Protein AF-A0A7I7NK85-F1 (afdb_monomer_lite)

Radius of gyration: 26.33 Å; chains: 1; bounding box: 67×89×82 Å

Secondary structure (DSSP, 8-state):
----------PPPPPP--PPPPPP-TTHHHHHHHHHTSS-HHHHHHHHHHHHHHTTS-HHHHHHHHHS-EEETTEEE---PPPPHHHHHHHHHHHHHHHHHHHHHHHHHHHHHHHH-TT-HHHHHHHTT-HHHHHHHHHHHHHH---HHHHIIIIISSSSHHHHT-S--HHHHHHHHHHHHHHHHHHHHHHHHTHHHHHHHTTT---EE--TT-EEEEEEETTEEEEEEES-EEEEEESSSSTT--SSS---EEEEEE--HHHHHHHHHHHHHHHHHHHHHHHHHHH---EEEE---HHHHHIIIIIHHHHHT--EEEEEEEPP-B-TTSPBPP--EEEEEPP--TT--PPTT--TT---EEEEPPPGGGS---B--SS-S-TTPPTTSB--

Organism: NCBI:txid169765

Structure (mmCIF, N/CA/C/O backbone):
data_AF-A0A7I7NK85-F1
#
_entry.id   AF-A0A7I7NK85-F1
#
loop_
_atom_site.group_PDB
_atom_site.id
_atom_site.type_symbol
_atom_site.label_atom_id
_atom_site.label_alt_id
_atom_site.label_comp_id
_atom_site.label_asym_id
_atom_site.label_entity_id
_atom_site.label_seq_id
_atom_site.pdbx_PDB_ins_code
_atom_site.Cartn_x
_atom_site.Cartn_y
_atom_site.Cartn_z
_atom_site.occupancy
_atom_site.B_iso_or_equiv
_atom_site.auth_seq_id
_atom_site.auth_comp_id
_atom_site.auth_asym_id
_atom_site.auth_atom_id
_atom_site.pdbx_PDB_model_num
ATOM 1 N N . MET A 1 1 ? 40.152 -63.908 24.470 1.00 39.00 1 MET A N 1
ATOM 2 C CA . MET A 1 1 ? 40.535 -62.488 24.632 1.00 39.00 1 MET A CA 1
ATOM 3 C C . MET A 1 1 ? 40.339 -61.767 23.308 1.00 39.00 1 MET A C 1
ATOM 5 O O . MET A 1 1 ? 41.020 -62.125 22.363 1.00 39.00 1 MET A O 1
ATOM 9 N N . ALA A 1 2 ? 39.394 -60.826 23.237 1.00 31.78 2 ALA A N 1
ATOM 10 C CA . ALA A 1 2 ? 39.436 -59.588 22.440 1.00 31.78 2 ALA A CA 1
ATOM 11 C C . ALA A 1 2 ? 38.045 -58.929 22.473 1.00 31.78 2 ALA A C 1
ATOM 13 O O . ALA A 1 2 ? 37.022 -59.566 22.235 1.00 31.78 2 ALA A O 1
ATOM 14 N N . HIS A 1 3 ? 38.035 -57.654 22.849 1.00 31.41 3 HIS A N 1
ATOM 15 C CA . HIS A 1 3 ? 36.893 -56.851 23.268 1.00 31.41 3 HIS A CA 1
ATOM 16 C C . HIS A 1 3 ? 35.893 -56.502 22.156 1.00 31.41 3 HIS A C 1
ATOM 18 O O . HIS A 1 3 ? 36.264 -55.941 21.128 1.00 31.41 3 HIS A O 1
ATOM 24 N N . LYS A 1 4 ? 34.594 -56.660 22.446 1.00 34.25 4 LYS A N 1
ATOM 25 C CA . LYS A 1 4 ? 33.500 -56.004 21.715 1.00 34.25 4 LYS A CA 1
ATOM 26 C C . LYS A 1 4 ? 33.113 -54.723 22.471 1.00 34.25 4 LYS A C 1
ATOM 28 O O . LYS A 1 4 ? 32.470 -54.784 23.514 1.00 34.25 4 LYS A O 1
ATOM 33 N N . LYS A 1 5 ? 33.549 -53.557 21.977 1.00 35.75 5 LYS A N 1
ATOM 34 C CA . LYS A 1 5 ? 33.149 -52.238 22.503 1.00 35.75 5 LYS A CA 1
ATOM 35 C C . LYS A 1 5 ? 31.655 -52.009 22.234 1.00 35.75 5 LYS A C 1
ATOM 37 O O . LYS A 1 5 ? 31.250 -51.831 21.087 1.00 35.75 5 LYS A O 1
ATOM 42 N N . GLN A 1 6 ? 30.847 -51.987 23.292 1.00 34.06 6 GLN A N 1
ATOM 43 C CA . GLN A 1 6 ? 29.476 -51.477 23.267 1.00 34.06 6 GLN A CA 1
ATOM 44 C C . GLN A 1 6 ? 29.515 -49.959 23.032 1.00 34.06 6 GLN A C 1
ATOM 46 O O . GLN A 1 6 ? 30.025 -49.204 23.858 1.00 34.06 6 GLN A O 1
ATOM 51 N N . LYS A 1 7 ? 28.989 -49.505 21.888 1.00 35.50 7 LYS A N 1
ATOM 52 C CA . LYS A 1 7 ? 28.702 -48.088 21.638 1.00 35.50 7 LYS A CA 1
ATOM 53 C C . LYS A 1 7 ? 27.518 -47.678 22.515 1.00 35.50 7 LYS A C 1
ATOM 55 O O . LYS A 1 7 ? 26.384 -48.077 22.261 1.00 35.50 7 LYS A O 1
ATOM 60 N N . THR A 1 8 ? 27.787 -46.874 23.533 1.00 33.84 8 THR A N 1
ATOM 61 C CA . THR A 1 8 ? 26.780 -46.162 24.316 1.00 33.84 8 THR A CA 1
ATOM 62 C C . THR A 1 8 ? 26.040 -45.173 23.411 1.00 33.84 8 THR A C 1
ATOM 64 O O . THR A 1 8 ? 26.614 -44.209 22.902 1.00 33.84 8 THR A O 1
ATOM 67 N N . LYS A 1 9 ? 24.745 -45.424 23.180 1.00 34.38 9 LYS A N 1
ATOM 68 C CA . LYS A 1 9 ? 23.815 -44.440 22.611 1.00 34.38 9 LYS A CA 1
ATOM 69 C C . LYS A 1 9 ? 23.713 -43.278 23.602 1.00 34.38 9 LYS A C 1
ATOM 71 O O . LYS A 1 9 ? 23.070 -43.413 24.637 1.00 34.38 9 LYS A O 1
ATOM 76 N N . ARG A 1 10 ? 24.352 -42.146 23.293 1.00 34.75 10 ARG A N 1
ATOM 77 C CA . ARG A 1 10 ? 24.047 -40.868 23.947 1.00 34.75 10 ARG A CA 1
ATOM 78 C C . ARG A 1 10 ? 22.612 -40.492 23.582 1.00 34.75 10 ARG A C 1
ATOM 80 O O . ARG A 1 10 ? 22.315 -40.253 22.414 1.00 34.75 10 ARG A O 1
ATOM 87 N N . SER A 1 11 ? 21.731 -40.497 24.575 1.00 38.44 11 SER A N 1
ATOM 88 C CA . SER A 1 11 ? 20.413 -39.881 24.499 1.00 38.44 11 SER A CA 1
ATOM 89 C C . SER A 1 11 ? 20.587 -38.402 24.147 1.00 38.44 11 SER A C 1
ATOM 91 O O . SER A 1 11 ? 21.312 -37.676 24.827 1.00 38.44 11 SER A O 1
ATOM 93 N N . GLY A 1 12 ? 19.968 -37.964 23.048 1.00 37.03 12 GLY A N 1
ATOM 94 C CA . GLY A 1 12 ? 19.840 -36.539 22.748 1.00 37.03 12 GLY A CA 1
ATOM 95 C C . GLY A 1 12 ? 19.063 -35.833 23.865 1.00 37.03 12 GLY A C 1
ATOM 96 O O . GLY A 1 12 ? 18.298 -36.494 24.575 1.00 37.03 12 GLY A O 1
ATOM 97 N N . PRO A 1 13 ? 19.260 -34.518 24.057 1.00 41.56 13 PRO A N 1
ATOM 98 C CA . PRO A 1 13 ? 18.564 -33.787 25.103 1.00 41.56 13 PRO A CA 1
ATOM 99 C C . PRO A 1 13 ? 17.056 -33.920 24.884 1.00 41.56 13 PRO A C 1
ATOM 101 O O . PRO A 1 13 ? 16.553 -33.725 23.775 1.00 41.56 13 PRO A O 1
ATOM 104 N N . ALA A 1 14 ? 16.353 -34.305 25.949 1.00 41.78 14 ALA A N 1
ATOM 105 C CA . ALA A 1 14 ? 14.903 -34.352 25.977 1.00 41.78 14 ALA A CA 1
ATOM 106 C C . ALA A 1 14 ? 14.360 -32.995 25.512 1.00 41.78 14 ALA A C 1
ATOM 108 O O . ALA A 1 14 ? 14.775 -31.954 26.026 1.00 41.78 14 ALA A O 1
ATOM 109 N N . LYS A 1 15 ? 13.454 -33.013 24.526 1.00 43.31 15 LYS A N 1
ATOM 110 C CA . LYS A 1 15 ? 12.669 -31.836 24.148 1.00 43.31 15 LYS A CA 1
ATOM 111 C C . LYS A 1 15 ? 12.049 -31.296 25.433 1.00 43.31 15 LYS A C 1
ATOM 113 O O . LYS A 1 15 ? 11.290 -32.016 26.081 1.00 43.31 15 LYS A O 1
ATOM 118 N N . SER A 1 16 ? 12.422 -30.082 25.829 1.00 42.31 16 SER A N 1
ATOM 119 C CA . SER A 1 16 ? 11.803 -29.436 26.976 1.00 42.31 16 SER A CA 1
ATOM 120 C C . SER A 1 16 ? 10.300 -29.403 26.719 1.00 42.31 16 SER A C 1
ATOM 122 O O . SER A 1 16 ? 9.835 -28.917 25.687 1.00 42.31 16 SER A O 1
ATOM 124 N N . HIS A 1 17 ? 9.532 -29.985 27.637 1.00 45.47 17 HIS A N 1
ATOM 125 C CA . HIS A 1 17 ? 8.103 -29.741 27.704 1.00 45.47 17 HIS A CA 1
ATOM 126 C C . HIS A 1 17 ? 7.941 -28.253 28.006 1.00 45.47 17 HIS A C 1
ATOM 128 O O . HIS A 1 17 ? 8.036 -27.837 29.159 1.00 45.47 17 HIS A O 1
ATOM 134 N N . ALA A 1 18 ? 7.796 -27.436 26.962 1.00 51.84 18 ALA A N 1
ATOM 135 C CA . ALA A 1 18 ? 7.413 -26.047 27.116 1.00 51.84 18 ALA A CA 1
ATOM 136 C C . ALA A 1 18 ? 6.067 -26.049 27.843 1.00 51.84 18 ALA A C 1
ATOM 138 O O . ALA A 1 18 ? 5.068 -26.537 27.312 1.00 51.84 18 ALA A O 1
ATOM 139 N N . SER A 1 19 ? 6.066 -25.586 29.093 1.00 53.28 19 SER A N 1
ATOM 140 C CA . SER A 1 19 ? 4.843 -25.395 29.860 1.00 53.28 19 SER A CA 1
ATOM 141 C C . SER A 1 19 ? 3.861 -24.586 29.008 1.00 53.28 19 SER A C 1
ATOM 143 O O . SER A 1 19 ? 4.289 -23.585 28.424 1.00 53.28 19 SER A O 1
ATOM 145 N N . PRO A 1 20 ? 2.580 -24.988 28.906 1.00 57.19 20 PRO A N 1
ATOM 146 C CA . PRO A 1 20 ? 1.609 -24.245 28.116 1.00 57.19 20 PRO A CA 1
ATOM 147 C C . PRO A 1 20 ? 1.614 -22.781 28.555 1.00 57.19 20 PRO A C 1
ATOM 149 O O . PRO A 1 20 ? 1.572 -22.477 29.753 1.00 57.19 20 PRO A O 1
ATOM 152 N N . SER A 1 21 ? 1.743 -21.877 27.582 1.00 75.69 21 SER A N 1
ATOM 153 C CA . SER A 1 21 ? 1.809 -20.443 27.839 1.00 75.69 21 SER A CA 1
ATOM 154 C C . SER A 1 21 ? 0.566 -20.016 28.609 1.00 75.69 21 SER A C 1
ATOM 156 O O . SER A 1 21 ? -0.559 -20.282 28.180 1.00 75.69 21 SER A O 1
ATOM 158 N N . ARG A 1 22 ? 0.760 -19.355 29.752 1.00 83.19 22 ARG A N 1
ATOM 159 C CA . ARG A 1 22 ? -0.357 -18.789 30.513 1.00 83.19 22 ARG A CA 1
ATOM 160 C C . ARG A 1 22 ? -1.073 -17.738 29.652 1.00 83.19 22 ARG A C 1
ATOM 162 O O . ARG A 1 22 ? -0.387 -16.987 28.957 1.00 83.19 22 ARG A O 1
ATOM 169 N N . PRO A 1 23 ? -2.413 -17.660 29.698 1.00 85.00 23 PRO A N 1
ATOM 170 C CA . PRO A 1 23 ? -3.148 -16.651 28.946 1.00 85.00 23 PRO A CA 1
ATOM 171 C C . PRO A 1 23 ? -2.784 -15.240 29.425 1.00 85.00 23 PRO A C 1
ATOM 173 O O . PRO A 1 23 ? -2.498 -15.022 30.607 1.00 85.00 23 PRO A O 1
ATOM 176 N N . LEU A 1 24 ? -2.817 -14.277 28.503 1.00 88.12 24 LEU A N 1
ATOM 177 C CA . LEU A 1 24 ? -2.655 -12.862 28.826 1.00 88.12 24 LEU A CA 1
ATOM 178 C C . LEU A 1 24 ? -3.855 -12.367 29.647 1.00 88.12 24 LEU A C 1
ATOM 180 O O . LEU A 1 24 ? -4.998 -12.748 29.403 1.00 88.12 24 LEU A O 1
ATOM 184 N N . ALA A 1 25 ? -3.600 -11.490 30.619 1.00 87.62 25 ALA A N 1
ATOM 185 C CA . ALA A 1 25 ? -4.657 -10.806 31.356 1.00 87.62 25 ALA A CA 1
ATOM 186 C C . ALA A 1 25 ? -5.392 -9.829 30.426 1.00 87.62 25 ALA A C 1
ATOM 188 O O . ALA A 1 25 ? -4.824 -8.803 30.060 1.00 87.62 25 ALA A O 1
ATOM 189 N N . TRP A 1 26 ? -6.634 -10.131 30.052 1.00 85.88 26 TRP A N 1
ATOM 190 C CA . TRP A 1 26 ? -7.412 -9.348 29.082 1.00 85.88 26 TRP A CA 1
ATOM 191 C C . TRP A 1 26 ? -7.583 -7.869 29.472 1.00 85.88 26 TRP A C 1
ATOM 193 O O . TRP A 1 26 ? -7.710 -7.013 28.602 1.00 85.88 26 TRP A O 1
ATOM 203 N N . GLN A 1 27 ? -7.504 -7.538 30.766 1.00 85.19 27 GLN A N 1
ATOM 204 C CA . GLN A 1 27 ? -7.574 -6.159 31.263 1.00 85.19 27 GLN A CA 1
ATOM 205 C C . GLN A 1 27 ? -6.436 -5.270 30.729 1.00 85.19 27 GLN A C 1
ATOM 207 O O . GLN A 1 27 ? -6.565 -4.050 30.726 1.00 85.19 27 GLN A O 1
ATOM 212 N N . GLN A 1 28 ? -5.328 -5.860 30.262 1.00 88.75 28 GLN A N 1
ATOM 213 C CA . GLN A 1 28 ? -4.207 -5.115 29.682 1.00 88.75 28 GLN A CA 1
ATOM 214 C C . GLN A 1 28 ? -4.521 -4.569 28.278 1.00 88.75 28 GLN A C 1
ATOM 216 O O . GLN A 1 28 ? -3.896 -3.605 27.843 1.00 88.75 28 GLN A O 1
ATOM 221 N N . PHE A 1 29 ? -5.483 -5.164 27.560 1.00 90.50 29 PHE A N 1
ATOM 222 C CA . PHE A 1 29 ? -5.741 -4.843 26.152 1.00 90.50 29 PHE A CA 1
ATOM 223 C C . PHE A 1 29 ? -6.248 -3.418 25.956 1.00 90.50 29 PHE A C 1
ATOM 225 O O . PHE A 1 29 ? -5.911 -2.785 24.963 1.00 90.50 29 PHE A O 1
ATOM 232 N N . GLN A 1 30 ? -6.999 -2.880 26.918 1.00 87.56 30 GLN A N 1
ATOM 233 C CA . GLN A 1 30 ? -7.443 -1.488 26.873 1.00 87.56 30 GLN A CA 1
ATOM 234 C C . GLN A 1 30 ? -6.245 -0.533 26.942 1.00 87.56 30 GLN A C 1
ATOM 236 O O . GLN A 1 30 ? -6.122 0.326 26.076 1.00 87.56 30 GLN A O 1
ATOM 241 N N . GLU A 1 31 ? -5.323 -0.723 27.893 1.00 88.25 31 GLU A N 1
ATOM 242 C CA . GLU A 1 31 ? -4.094 0.085 27.980 1.00 88.25 31 GLU A CA 1
ATOM 243 C C . GLU A 1 31 ? -3.257 -0.010 26.699 1.00 88.25 31 GLU A C 1
ATOM 245 O O . GLU A 1 31 ? -2.873 1.020 26.150 1.00 88.25 31 GLU A O 1
ATOM 250 N N . LEU A 1 32 ? -3.061 -1.227 26.176 1.00 91.69 32 LEU A N 1
ATOM 251 C CA . LEU A 1 32 ? -2.352 -1.441 24.912 1.00 91.69 32 LEU A CA 1
ATOM 252 C C . LEU A 1 32 ? -3.025 -0.731 23.741 1.00 91.69 32 LEU A C 1
ATOM 254 O O . LEU A 1 32 ? -2.340 -0.077 22.965 1.00 91.69 32 LEU A O 1
ATOM 258 N N . ASN A 1 33 ? -4.348 -0.832 23.602 1.00 92.19 33 ASN A N 1
ATOM 259 C CA . ASN A 1 33 ? -5.064 -0.171 22.516 1.00 92.19 33 ASN A CA 1
ATOM 260 C C . ASN A 1 33 ? -4.965 1.356 22.643 1.00 92.19 33 ASN A C 1
ATOM 262 O O . ASN A 1 33 ? -4.726 2.030 21.645 1.00 92.19 33 ASN A O 1
ATOM 266 N N . PHE A 1 34 ? -5.091 1.917 23.852 1.00 89.56 34 PHE A N 1
ATOM 267 C CA . PHE A 1 34 ? -4.908 3.357 24.055 1.00 89.56 34 PHE A CA 1
ATOM 268 C C . PHE A 1 34 ? -3.532 3.829 23.588 1.00 89.56 34 PHE A C 1
ATOM 270 O O . PHE A 1 34 ? -3.486 4.827 22.877 1.00 89.56 34 PHE A O 1
ATOM 277 N N . SER A 1 35 ? -2.461 3.105 23.934 1.00 91.69 35 SER A N 1
ATOM 278 C CA . SER A 1 35 ? -1.099 3.385 23.459 1.00 91.69 35 SER A CA 1
ATOM 279 C C . SER A 1 35 ? -0.951 3.194 21.949 1.00 91.69 35 SER A C 1
ATOM 281 O O . SER A 1 35 ? -0.375 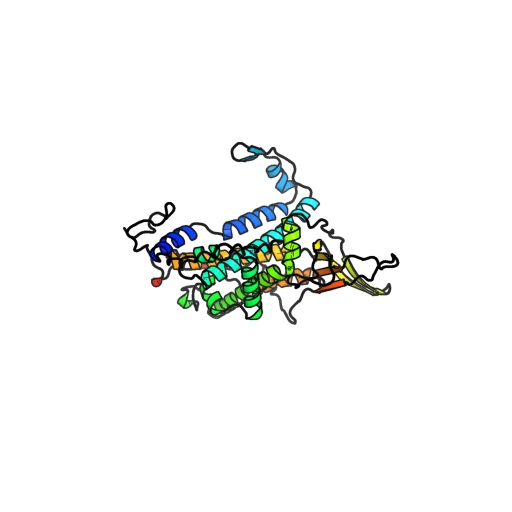4.036 21.268 1.00 91.69 35 SER A O 1
ATOM 283 N N . PHE A 1 36 ? -1.483 2.097 21.407 1.00 93.31 36 PHE A N 1
ATOM 284 C CA . PHE A 1 36 ? -1.316 1.743 20.000 1.00 93.31 36 PHE A CA 1
ATOM 285 C C . PHE A 1 36 ? -1.921 2.795 19.066 1.00 93.31 36 PHE A C 1
ATOM 287 O O . PHE A 1 36 ? -1.310 3.111 18.055 1.00 93.31 36 PHE A O 1
ATOM 294 N N . TYR A 1 37 ? -3.072 3.379 19.425 1.00 93.12 37 TYR A N 1
ATOM 295 C CA . TYR A 1 37 ? -3.777 4.385 18.615 1.00 93.12 37 TYR A CA 1
ATOM 296 C C . TYR A 1 37 ? -3.456 5.849 18.986 1.00 93.12 37 TYR A C 1
ATOM 298 O O . TYR A 1 37 ? -4.259 6.754 18.694 1.00 93.12 37 TYR A O 1
ATOM 306 N N . GLU A 1 38 ? -2.331 6.112 19.663 1.00 89.81 38 GLU A N 1
ATOM 307 C CA . GLU A 1 38 ? -1.861 7.487 19.897 1.00 89.81 38 GLU A CA 1
ATOM 308 C C . GLU A 1 38 ? -1.311 8.124 18.623 1.00 89.81 38 GLU A C 1
ATOM 310 O O . GLU A 1 38 ? -1.710 9.241 18.284 1.00 89.81 38 GLU A O 1
ATOM 315 N N . GLU A 1 39 ? -0.463 7.392 17.904 1.00 87.56 39 GLU A N 1
ATOM 316 C CA . GLU A 1 39 ? 0.141 7.822 16.643 1.00 87.56 39 GLU A CA 1
ATOM 317 C C . GLU A 1 39 ? -0.688 7.372 15.434 1.00 87.56 39 GLU A C 1
ATOM 319 O O . GLU A 1 39 ? -1.691 6.667 15.573 1.00 87.56 39 GLU A O 1
ATOM 324 N N . ARG A 1 40 ? -0.305 7.815 14.231 1.00 91.56 40 ARG A N 1
ATOM 325 C CA . ARG A 1 40 ? -1.002 7.502 12.977 1.00 91.56 40 ARG A CA 1
ATOM 326 C C . ARG A 1 40 ? -0.030 6.903 11.956 1.00 91.56 40 ARG A C 1
ATOM 328 O O . ARG A 1 40 ? 0.778 7.637 11.393 1.00 91.56 40 ARG A O 1
ATOM 335 N N . PRO A 1 41 ? -0.123 5.602 11.631 1.00 92.81 41 PRO A N 1
ATOM 336 C CA . PRO A 1 41 ? 0.823 4.957 10.717 1.00 92.81 41 PRO A CA 1
ATOM 337 C C . PRO A 1 41 ? 0.763 5.512 9.286 1.00 92.81 41 PRO A C 1
ATOM 339 O O . PRO A 1 41 ? 1.756 5.454 8.563 1.00 92.81 41 PRO A O 1
ATOM 342 N N . SER A 1 42 ? -0.366 6.097 8.872 1.00 94.19 42 SER A N 1
ATOM 343 C CA . SER A 1 42 ? -0.491 6.759 7.569 1.00 94.19 42 SER A CA 1
ATOM 344 C C . SER A 1 42 ? 0.416 7.985 7.424 1.00 94.19 42 SER A C 1
ATOM 346 O O . SER A 1 42 ? 0.806 8.303 6.304 1.00 94.19 42 SER A O 1
ATOM 348 N N . GLU A 1 43 ? 0.795 8.655 8.520 1.00 94.38 43 GLU A N 1
ATOM 349 C CA . GLU A 1 43 ? 1.677 9.831 8.482 1.00 94.38 43 GLU A CA 1
ATOM 350 C C . GLU A 1 43 ? 3.062 9.474 7.940 1.00 94.38 43 GLU A C 1
ATOM 352 O O . GLU A 1 43 ? 3.630 10.233 7.158 1.00 94.38 43 GLU A O 1
ATOM 357 N N . PHE A 1 44 ? 3.567 8.277 8.252 1.00 93.75 44 PHE A N 1
ATOM 358 C CA . PHE A 1 44 ? 4.815 7.784 7.676 1.00 93.75 44 PHE A CA 1
ATOM 359 C C . PHE A 1 44 ? 4.735 7.677 6.145 1.00 93.75 44 PHE A C 1
ATOM 361 O O . PHE A 1 44 ? 5.659 8.094 5.445 1.00 93.75 44 PHE A O 1
ATOM 368 N N . LEU A 1 45 ? 3.629 7.138 5.614 1.00 95.50 45 LEU A N 1
ATOM 369 C CA . LEU A 1 45 ? 3.426 7.017 4.168 1.00 95.50 45 LEU A CA 1
ATOM 370 C C . LEU A 1 45 ? 3.289 8.394 3.515 1.00 95.50 45 LEU A C 1
ATOM 372 O O . LEU A 1 45 ? 3.947 8.643 2.509 1.00 95.50 45 LEU A O 1
ATOM 376 N N . HIS A 1 46 ? 2.505 9.299 4.105 1.00 94.50 46 HIS A N 1
ATOM 377 C CA . HIS A 1 46 ? 2.334 10.660 3.587 1.00 94.50 46 HIS A CA 1
ATOM 378 C C . HIS A 1 46 ? 3.648 11.424 3.528 1.00 94.50 46 HIS A C 1
ATOM 380 O O . HIS A 1 46 ? 3.996 11.922 2.463 1.00 94.50 46 HIS A O 1
ATOM 386 N N . MET A 1 47 ? 4.419 11.433 4.618 1.00 95.25 47 MET A N 1
ATOM 387 C CA . MET A 1 47 ? 5.725 12.094 4.652 1.00 95.25 47 MET A CA 1
ATOM 388 C C . MET A 1 47 ? 6.667 11.528 3.592 1.00 95.25 47 MET A C 1
ATOM 390 O O . MET A 1 47 ? 7.380 12.267 2.916 1.00 95.25 47 MET A O 1
ATOM 394 N N . ARG A 1 48 ? 6.658 10.207 3.401 1.00 95.06 48 ARG A N 1
ATOM 395 C CA . ARG A 1 48 ? 7.462 9.563 2.365 1.00 95.06 48 ARG A CA 1
ATOM 396 C C . ARG A 1 48 ? 7.023 9.930 0.944 1.00 95.06 48 ARG A C 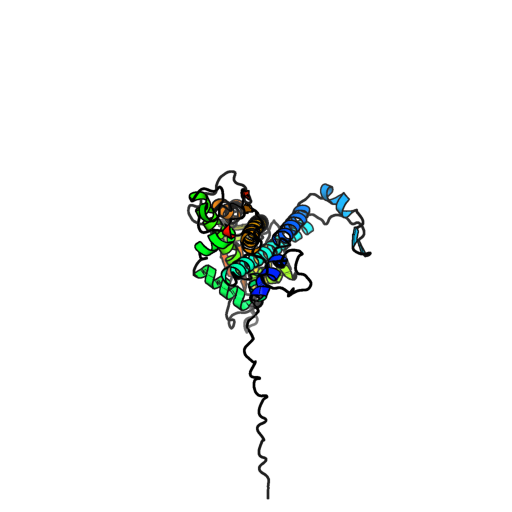1
ATOM 398 O O . ARG A 1 48 ? 7.891 10.132 0.098 1.00 95.06 48 ARG A O 1
ATOM 405 N N . ILE A 1 49 ? 5.718 10.000 0.674 1.00 94.06 49 ILE A N 1
ATOM 406 C CA . ILE A 1 49 ? 5.174 10.438 -0.623 1.00 94.06 49 ILE A CA 1
ATOM 407 C C . ILE A 1 49 ? 5.532 11.906 -0.867 1.00 94.06 49 ILE A C 1
ATOM 409 O O . ILE A 1 49 ? 5.965 12.254 -1.962 1.00 94.06 49 ILE A O 1
ATOM 413 N N . GLU A 1 50 ? 5.403 12.753 0.153 1.00 93.81 50 GLU A N 1
ATOM 414 C CA . GLU A 1 50 ? 5.716 14.179 0.081 1.00 93.81 50 GLU A CA 1
ATOM 415 C C . GLU A 1 50 ? 7.196 14.407 -0.238 1.00 93.81 50 GLU A C 1
ATOM 417 O O . GLU A 1 50 ? 7.511 15.054 -1.237 1.00 93.81 50 GLU A O 1
ATOM 422 N N . VAL A 1 51 ? 8.110 13.786 0.516 1.00 93.00 51 VAL A N 1
ATOM 423 C CA . VAL A 1 51 ? 9.558 13.855 0.251 1.00 93.00 51 VAL A CA 1
ATOM 424 C C . VAL A 1 51 ? 9.889 13.376 -1.162 1.00 93.00 51 VAL A C 1
ATOM 426 O O . VAL A 1 51 ? 10.711 13.982 -1.848 1.00 93.00 51 VAL A O 1
ATOM 429 N N . LEU A 1 52 ? 9.229 12.313 -1.625 1.00 93.12 52 LEU A N 1
ATOM 430 C CA . LEU A 1 52 ? 9.438 11.795 -2.970 1.00 93.12 52 LEU A CA 1
ATOM 431 C C . LEU A 1 52 ? 8.917 12.751 -4.051 1.00 93.12 52 LEU A C 1
ATOM 433 O O . LEU A 1 52 ? 9.565 12.924 -5.080 1.00 93.12 52 LEU A O 1
ATOM 437 N N . SER A 1 53 ? 7.784 13.412 -3.804 1.00 91.19 53 SER A N 1
ATOM 438 C CA . SER A 1 53 ? 7.208 14.398 -4.722 1.00 91.19 53 SER A CA 1
ATOM 439 C C . SER A 1 53 ? 8.109 15.620 -4.906 1.00 91.19 53 SER A C 1
ATOM 441 O O . SER A 1 53 ? 8.175 16.162 -6.006 1.00 91.19 53 SER A O 1
ATOM 443 N N . LEU A 1 54 ? 8.891 15.999 -3.887 1.00 91.50 54 LEU A N 1
ATOM 444 C CA . LEU A 1 54 ? 9.877 17.075 -4.012 1.00 91.50 54 LEU A CA 1
ATOM 445 C C . LEU A 1 54 ? 10.962 16.743 -5.045 1.00 91.50 54 LEU A C 1
ATOM 447 O O . LEU A 1 54 ? 11.473 17.643 -5.702 1.00 91.50 54 LEU A O 1
ATOM 451 N N . MET A 1 55 ? 11.292 15.464 -5.252 1.00 92.50 55 MET A N 1
ATOM 452 C CA . MET A 1 55 ? 12.274 15.057 -6.269 1.00 92.50 55 MET A CA 1
ATOM 453 C C . MET A 1 55 ? 11.762 15.225 -7.708 1.00 92.50 55 MET A C 1
ATOM 455 O O . MET A 1 55 ? 12.556 15.159 -8.646 1.00 92.50 55 MET A O 1
ATOM 459 N N . LEU A 1 56 ? 10.457 15.464 -7.883 1.00 89.00 56 LEU A N 1
ATOM 460 C CA . LEU A 1 56 ? 9.836 15.802 -9.165 1.00 89.00 56 LEU A CA 1
ATOM 461 C C . LEU A 1 56 ? 9.888 17.308 -9.473 1.00 89.00 56 LEU A C 1
ATOM 463 O O . LEU A 1 56 ? 9.583 17.706 -10.597 1.00 89.00 56 LEU A O 1
ATOM 467 N N . CYS A 1 57 ? 10.274 18.148 -8.507 1.00 91.56 57 CYS A N 1
ATOM 468 C CA . CYS A 1 57 ? 10.476 19.576 -8.733 1.00 91.56 57 CYS A CA 1
ATOM 469 C C . CYS A 1 57 ? 11.669 19.832 -9.667 1.00 91.56 57 CYS A C 1
ATOM 471 O O . CYS A 1 57 ? 12.600 19.026 -9.782 1.00 91.56 57 CYS A O 1
ATOM 473 N N . ASN A 1 58 ? 11.662 20.992 -10.325 1.00 89.88 58 ASN A N 1
ATOM 474 C CA . ASN A 1 58 ? 12.797 21.413 -11.138 1.00 89.88 58 ASN A CA 1
ATOM 475 C C . ASN A 1 58 ? 13.979 21.870 -10.264 1.00 89.88 58 ASN A C 1
ATOM 477 O O . ASN A 1 58 ? 13.858 22.106 -9.061 1.00 89.88 58 ASN A O 1
ATOM 481 N N . GLU A 1 59 ? 15.152 21.992 -10.882 1.00 89.88 59 GLU A N 1
ATOM 482 C CA . GLU A 1 59 ? 16.384 22.333 -10.171 1.00 89.88 59 GLU A CA 1
ATOM 483 C C . GLU A 1 59 ? 16.319 23.715 -9.511 1.00 89.88 59 GLU A C 1
ATOM 485 O O . GLU A 1 59 ? 16.771 23.864 -8.376 1.00 89.88 59 GLU A O 1
ATOM 490 N N . GLN A 1 60 ? 15.694 24.705 -10.163 1.00 91.00 60 GLN A N 1
ATOM 491 C CA . GLN A 1 60 ? 15.549 26.043 -9.586 1.00 91.00 60 GLN A CA 1
ATOM 492 C C . GLN A 1 60 ? 14.731 26.018 -8.288 1.00 91.00 60 GLN A C 1
ATOM 494 O O . GLN A 1 60 ? 15.080 26.705 -7.331 1.00 91.00 60 GLN A O 1
ATOM 499 N N . GLN A 1 61 ? 13.675 25.204 -8.233 1.00 93.25 61 GLN A N 1
ATOM 500 C CA . GLN A 1 61 ? 12.845 25.030 -7.039 1.00 93.25 61 GLN A CA 1
ATOM 501 C C . GLN A 1 61 ? 13.602 24.341 -5.894 1.00 93.25 61 GLN A C 1
ATOM 503 O O . GLN A 1 61 ? 13.316 24.602 -4.728 1.00 93.25 61 GLN A O 1
ATOM 508 N N . LEU A 1 62 ? 14.569 23.473 -6.209 1.00 93.44 62 LEU A N 1
ATOM 509 C CA . LEU A 1 62 ? 15.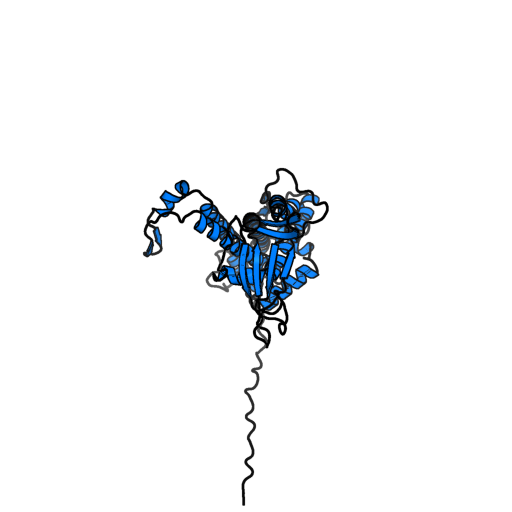337 22.712 -5.219 1.00 93.44 62 LEU A CA 1
ATOM 510 C C . LEU A 1 62 ? 16.606 23.426 -4.739 1.00 93.44 62 LEU A C 1
ATOM 512 O O . LEU A 1 62 ? 17.082 23.138 -3.640 1.00 93.44 62 LEU A O 1
ATOM 516 N N . ALA A 1 63 ? 17.150 24.352 -5.532 1.00 93.19 63 ALA A N 1
ATOM 517 C CA . ALA A 1 63 ? 18.467 24.950 -5.320 1.00 93.19 63 ALA A CA 1
ATOM 518 C C . ALA A 1 63 ? 18.664 25.501 -3.899 1.00 93.19 63 ALA A C 1
ATOM 520 O O . ALA A 1 63 ? 19.624 25.132 -3.222 1.00 93.19 63 ALA A O 1
ATOM 521 N N . SER A 1 64 ? 17.735 26.326 -3.408 1.00 93.62 64 SER A N 1
ATOM 522 C CA . SER A 1 64 ? 17.850 26.932 -2.074 1.00 93.62 64 SER A CA 1
ATOM 523 C C . SER A 1 64 ? 17.799 25.902 -0.942 1.00 93.62 64 SER A C 1
ATOM 525 O O . SER A 1 64 ? 18.532 26.034 0.034 1.00 93.62 64 SER A O 1
ATOM 527 N N . ALA A 1 65 ? 16.971 24.860 -1.070 1.00 91.44 65 ALA A N 1
ATOM 528 C CA . ALA A 1 65 ? 16.850 23.813 -0.054 1.00 91.44 65 ALA A CA 1
ATOM 529 C C . ALA A 1 65 ? 18.099 22.918 0.009 1.00 91.44 65 ALA A C 1
ATOM 531 O O . ALA A 1 65 ? 18.486 22.449 1.081 1.00 91.44 65 ALA A O 1
ATOM 532 N N . TYR A 1 66 ? 18.744 22.687 -1.136 1.00 93.88 66 TYR A N 1
ATOM 533 C CA . TYR A 1 66 ? 19.975 21.907 -1.220 1.00 93.88 66 TYR A CA 1
ATOM 534 C C . TYR A 1 66 ? 21.204 22.689 -0.753 1.00 93.88 66 TYR A C 1
ATOM 536 O O . TYR A 1 66 ? 22.039 22.106 -0.062 1.00 93.88 66 TYR A O 1
ATOM 544 N N . ALA A 1 67 ? 21.279 23.989 -1.054 1.00 95.44 67 ALA A N 1
ATOM 545 C CA . ALA A 1 67 ? 22.393 24.859 -0.675 1.00 95.44 67 ALA A CA 1
ATOM 546 C C . ALA A 1 67 ? 22.470 25.154 0.834 1.00 95.44 67 ALA A C 1
ATOM 548 O O . ALA A 1 67 ? 23.506 25.606 1.315 1.00 95.44 67 ALA A O 1
ATOM 549 N N . ALA A 1 68 ? 21.390 24.919 1.580 1.00 94.31 68 ALA A N 1
ATOM 550 C CA . ALA A 1 68 ? 21.357 25.144 3.017 1.00 94.31 68 ALA A CA 1
ATOM 551 C C . ALA A 1 68 ? 22.111 24.049 3.792 1.00 94.31 68 ALA A C 1
ATOM 553 O O . ALA A 1 68 ? 21.871 22.852 3.604 1.00 94.31 68 ALA A O 1
ATOM 554 N N . ASP A 1 69 ? 22.958 24.477 4.728 1.00 93.62 69 ASP A N 1
ATOM 555 C CA . ASP A 1 69 ? 23.527 23.608 5.755 1.00 93.62 69 ASP A CA 1
ATOM 556 C C . ASP A 1 69 ? 22.420 23.056 6.659 1.00 93.62 69 ASP A C 1
ATOM 558 O O . ASP A 1 69 ? 21.494 23.764 7.064 1.00 93.62 69 ASP A O 1
ATOM 562 N N . ARG A 1 70 ? 22.527 21.774 7.006 1.00 92.81 70 ARG A N 1
ATOM 563 C CA . ARG A 1 70 ? 21.581 21.076 7.882 1.00 92.81 70 ARG A CA 1
ATOM 564 C C . ARG A 1 70 ? 22.320 20.516 9.086 1.00 92.81 70 ARG A C 1
ATOM 566 O O . ARG A 1 70 ? 23.402 19.953 8.946 1.00 92.81 70 ARG A O 1
ATOM 573 N N . ILE A 1 71 ? 21.715 20.633 10.266 1.00 92.12 71 ILE A N 1
ATOM 574 C CA . ILE A 1 71 ? 22.260 20.083 11.510 1.00 92.12 71 ILE A CA 1
ATOM 575 C C . ILE A 1 71 ? 21.258 19.087 12.081 1.00 92.12 71 ILE A C 1
ATOM 577 O O . ILE A 1 71 ? 20.112 19.440 12.352 1.00 92.12 71 ILE A O 1
ATOM 581 N N . VAL A 1 72 ? 21.701 17.850 12.302 1.00 91.69 72 VAL A N 1
ATOM 582 C CA . VAL A 1 72 ? 20.905 16.807 12.960 1.00 91.69 72 VAL A CA 1
ATOM 583 C C . VAL A 1 72 ? 21.675 16.314 14.174 1.00 91.69 72 VAL A C 1
ATOM 585 O O . VAL A 1 72 ? 22.706 15.668 14.029 1.00 91.69 72 VAL A O 1
ATOM 588 N N . ALA A 1 73 ? 21.193 16.640 15.378 1.00 90.56 73 ALA A N 1
ATOM 589 C CA . ALA A 1 73 ? 21.807 16.220 16.645 1.00 90.56 73 ALA A CA 1
ATOM 590 C C . ALA A 1 73 ? 23.336 16.461 16.715 1.00 90.56 73 ALA A C 1
ATOM 592 O O . ALA A 1 73 ? 24.088 15.618 17.195 1.00 90.56 73 ALA A O 1
ATOM 593 N N . GLY A 1 74 ? 23.801 17.609 16.208 1.00 90.81 74 GLY A N 1
ATOM 594 C CA . GLY A 1 74 ? 25.224 17.976 16.173 1.00 90.81 74 GLY A CA 1
ATOM 595 C C . GLY A 1 74 ? 26.004 17.468 14.953 1.00 90.81 74 GLY A C 1
ATOM 596 O O . GLY A 1 74 ? 27.155 17.853 14.778 1.00 90.81 74 GLY A O 1
ATOM 597 N N . ILE A 1 75 ? 25.393 16.662 14.081 1.00 93.19 75 ILE A N 1
ATOM 598 C CA . ILE A 1 75 ? 25.971 16.259 12.794 1.00 93.19 75 ILE A CA 1
ATOM 599 C C . ILE A 1 75 ? 25.684 17.357 11.771 1.00 93.19 75 ILE A C 1
ATOM 601 O O . ILE A 1 75 ? 24.519 17.624 11.471 1.00 93.19 75 ILE A O 1
ATOM 605 N N . GLN A 1 76 ? 26.734 17.976 11.231 1.00 93.69 76 GLN A N 1
ATOM 606 C CA . GLN A 1 76 ? 26.620 18.960 10.158 1.00 93.69 76 GLN A CA 1
ATOM 607 C C . GLN A 1 76 ? 26.654 18.263 8.797 1.00 93.69 76 GLN A C 1
ATOM 609 O O . GLN A 1 76 ? 27.593 17.541 8.466 1.00 93.69 76 GLN A O 1
ATOM 614 N N . ILE A 1 77 ? 25.619 18.506 8.003 1.00 92.69 77 ILE A N 1
ATOM 615 C CA . ILE A 1 77 ? 25.514 18.105 6.607 1.00 92.69 77 ILE A CA 1
ATOM 616 C C . ILE A 1 77 ? 25.575 19.398 5.801 1.00 92.69 77 ILE A C 1
ATOM 618 O O . ILE A 1 77 ? 24.618 20.174 5.811 1.00 92.69 77 ILE A O 1
ATOM 622 N N . GLY A 1 78 ? 26.710 19.636 5.145 1.00 93.62 78 GLY A N 1
ATOM 623 C CA . GLY A 1 78 ? 26.917 20.843 4.349 1.00 93.62 78 GLY A CA 1
ATOM 624 C C . GLY A 1 78 ? 25.923 20.963 3.193 1.00 93.62 78 GLY A C 1
ATOM 625 O O . GLY A 1 78 ? 25.400 19.960 2.688 1.00 93.62 78 GLY A O 1
ATOM 626 N N . GLY A 1 79 ? 25.679 22.202 2.778 1.00 93.69 79 GLY A N 1
ATOM 627 C CA . GLY A 1 79 ? 24.960 22.511 1.553 1.00 93.69 79 GLY A CA 1
ATOM 628 C C . GLY A 1 79 ? 25.588 21.833 0.332 1.00 93.69 79 GLY A C 1
ATOM 629 O O . GLY A 1 79 ? 26.797 21.610 0.252 1.00 93.69 79 GLY A O 1
ATOM 630 N N . THR A 1 80 ? 24.752 21.481 -0.637 1.00 93.94 80 THR A N 1
ATOM 631 C CA . THR A 1 80 ? 25.161 20.859 -1.900 1.00 93.94 80 THR A CA 1
ATOM 632 C C . THR A 1 80 ? 24.256 21.334 -3.038 1.00 93.94 80 THR A C 1
ATOM 634 O O . THR A 1 80 ? 23.375 22.165 -2.827 1.00 93.94 80 THR A O 1
ATOM 637 N N . THR A 1 81 ? 24.479 20.858 -4.258 1.00 93.31 81 THR A N 1
ATOM 638 C CA . THR A 1 81 ? 23.597 21.130 -5.399 1.00 93.31 81 THR A CA 1
ATOM 639 C C . THR A 1 81 ? 22.522 20.048 -5.511 1.00 93.31 81 THR A C 1
ATOM 641 O O . THR A 1 81 ? 22.770 18.903 -5.119 1.00 93.31 81 THR A O 1
ATOM 644 N N . PRO A 1 82 ? 21.329 20.358 -6.052 1.00 93.25 82 PRO A N 1
ATOM 645 C CA . PRO A 1 82 ? 20.359 19.320 -6.382 1.00 93.25 82 PRO A CA 1
ATOM 646 C C . PRO A 1 82 ? 20.990 18.254 -7.302 1.00 93.25 82 PRO A C 1
ATOM 648 O O . PRO A 1 82 ? 21.764 18.615 -8.190 1.00 93.25 82 PRO A O 1
ATOM 651 N N . PRO A 1 83 ? 20.672 16.956 -7.133 1.00 92.12 83 PRO A N 1
ATOM 652 C CA . PRO A 1 83 ? 21.085 15.918 -8.075 1.00 92.12 83 PRO A CA 1
ATOM 653 C C . PRO A 1 83 ? 20.536 16.209 -9.470 1.00 92.12 83 PRO A C 1
ATOM 655 O O . PRO A 1 83 ? 19.467 16.812 -9.575 1.00 92.12 83 PRO A O 1
ATOM 658 N N . ASP A 1 84 ? 21.201 15.749 -10.529 1.00 90.75 84 ASP A N 1
ATOM 659 C CA . ASP A 1 84 ? 20.697 15.916 -11.895 1.00 90.75 84 ASP A CA 1
ATOM 660 C C . ASP A 1 84 ? 19.343 15.208 -12.121 1.00 90.75 84 ASP A C 1
ATOM 662 O O . ASP A 1 84 ? 18.892 14.368 -11.334 1.00 90.75 84 ASP A O 1
ATOM 666 N N . ASN A 1 85 ? 18.661 15.565 -13.213 1.00 88.31 85 ASN A N 1
ATOM 667 C CA . ASN A 1 85 ? 17.321 15.053 -13.498 1.00 88.31 85 ASN A CA 1
ATOM 668 C C . ASN A 1 85 ? 17.283 13.526 -13.708 1.00 88.31 85 ASN A C 1
ATOM 670 O O . ASN A 1 85 ? 16.297 12.882 -13.350 1.00 88.31 85 ASN A O 1
ATOM 674 N N . GLU A 1 86 ? 18.343 12.928 -14.255 1.00 86.44 86 GLU A N 1
ATOM 675 C CA . GLU A 1 86 ? 18.400 11.483 -14.490 1.00 86.44 86 GLU A CA 1
ATOM 676 C C . GLU A 1 86 ? 18.499 10.727 -13.159 1.00 86.44 86 GLU A C 1
ATOM 678 O O . GLU A 1 86 ? 17.755 9.771 -12.914 1.00 86.44 86 GLU A O 1
ATOM 683 N N . MET A 1 87 ? 19.367 11.191 -12.257 1.00 88.19 87 MET A N 1
ATOM 684 C CA . MET A 1 87 ? 19.510 10.656 -10.909 1.00 88.19 87 MET A CA 1
ATOM 685 C C . MET A 1 87 ? 18.210 10.801 -10.116 1.00 88.19 87 MET A C 1
ATOM 687 O O . MET A 1 87 ? 17.767 9.821 -9.511 1.00 88.19 87 MET A O 1
ATOM 691 N N . ARG A 1 88 ? 17.557 11.972 -10.165 1.00 90.62 88 ARG A N 1
ATOM 692 C CA . ARG A 1 88 ? 16.253 12.181 -9.511 1.00 90.62 88 ARG A CA 1
ATOM 693 C C . ARG A 1 88 ? 15.179 11.263 -10.091 1.00 90.62 88 ARG A C 1
ATOM 695 O O . ARG A 1 88 ? 14.488 10.591 -9.333 1.00 90.62 88 ARG A O 1
ATOM 702 N N . SER A 1 89 ? 15.081 11.153 -11.414 1.00 88.19 89 SER A N 1
ATOM 703 C CA . SER A 1 89 ? 14.096 10.289 -12.079 1.00 88.19 89 SER A CA 1
ATOM 704 C C . SER A 1 89 ? 14.287 8.814 -11.719 1.00 88.19 89 SER A C 1
ATOM 706 O O . SER A 1 89 ? 13.320 8.115 -11.410 1.00 88.19 89 SER A O 1
ATOM 708 N N . ARG A 1 90 ? 15.536 8.334 -11.697 1.00 87.12 90 ARG A N 1
ATOM 709 C CA . ARG A 1 90 ? 15.882 6.972 -11.263 1.00 87.12 90 ARG A CA 1
ATOM 710 C C . ARG A 1 90 ? 15.535 6.747 -9.792 1.00 87.12 90 ARG A C 1
ATOM 712 O O . ARG A 1 90 ? 14.941 5.720 -9.472 1.00 87.12 90 ARG A O 1
ATOM 719 N N . TYR A 1 91 ? 15.856 7.702 -8.918 1.00 90.50 91 TYR A N 1
ATOM 720 C CA . TYR A 1 91 ? 15.493 7.644 -7.502 1.00 90.50 91 TYR A CA 1
ATOM 721 C C . TYR A 1 91 ? 13.973 7.569 -7.315 1.00 90.50 91 TYR A C 1
ATOM 723 O O . TYR A 1 91 ? 13.493 6.686 -6.607 1.00 90.50 91 TYR A O 1
ATOM 731 N N . VAL A 1 92 ? 13.208 8.411 -8.019 1.00 92.25 92 VAL A N 1
ATOM 732 C CA . VAL A 1 92 ? 11.743 8.421 -7.921 1.00 92.25 92 VAL A CA 1
ATOM 733 C C . VAL A 1 92 ? 11.130 7.098 -8.363 1.00 92.25 92 VAL A C 1
ATOM 735 O O . VAL A 1 92 ? 10.263 6.567 -7.673 1.00 92.25 92 VAL A O 1
ATOM 738 N N . ARG A 1 93 ? 11.596 6.533 -9.481 1.00 90.88 93 ARG A N 1
ATOM 739 C CA . ARG A 1 93 ? 11.135 5.225 -9.972 1.00 90.88 93 ARG A CA 1
ATOM 740 C C . ARG A 1 93 ? 11.377 4.132 -8.927 1.00 90.88 93 ARG A C 1
ATOM 742 O O . ARG A 1 93 ? 10.454 3.397 -8.588 1.00 90.88 93 ARG A O 1
ATOM 749 N N . THR A 1 94 ? 12.599 4.043 -8.408 1.00 91.88 94 THR A N 1
ATOM 750 C CA . THR A 1 94 ? 13.001 3.057 -7.393 1.00 91.88 94 THR A CA 1
ATOM 751 C C . THR A 1 94 ? 12.155 3.192 -6.127 1.00 91.88 94 THR A C 1
ATOM 753 O O . THR A 1 94 ? 11.538 2.225 -5.677 1.00 91.88 94 THR A O 1
ATOM 756 N N . GLU A 1 95 ? 12.070 4.398 -5.569 1.00 93.19 95 GLU A N 1
ATOM 757 C CA . GLU A 1 95 ? 11.368 4.629 -4.309 1.00 93.19 95 GLU A CA 1
ATOM 758 C C . GLU A 1 95 ? 9.847 4.517 -4.433 1.00 93.19 95 GLU A C 1
ATOM 760 O O . GLU A 1 95 ? 9.207 4.152 -3.449 1.00 93.19 95 GLU A O 1
ATOM 765 N N . ALA A 1 96 ? 9.262 4.754 -5.614 1.00 93.94 96 ALA A N 1
ATOM 766 C CA . ALA A 1 96 ? 7.841 4.510 -5.862 1.00 93.94 96 ALA A CA 1
ATOM 767 C C . ALA A 1 96 ? 7.484 3.018 -5.719 1.00 93.94 96 ALA A C 1
ATOM 769 O O . ALA A 1 96 ? 6.481 2.677 -5.092 1.00 93.94 96 ALA A O 1
ATOM 770 N N . VAL A 1 97 ? 8.340 2.110 -6.202 1.00 93.88 97 VAL A N 1
ATOM 771 C CA . VAL A 1 97 ? 8.143 0.665 -5.992 1.00 93.88 97 VAL A CA 1
ATOM 772 C C . VAL A 1 97 ? 8.297 0.309 -4.511 1.00 93.88 97 VAL A C 1
ATOM 774 O O . VAL A 1 97 ? 7.475 -0.424 -3.957 1.00 93.88 97 VAL A O 1
ATOM 777 N N . VAL A 1 98 ? 9.326 0.846 -3.844 1.00 94.62 98 VAL A N 1
ATOM 778 C CA . VAL A 1 98 ? 9.586 0.573 -2.419 1.00 94.62 98 VAL A CA 1
ATOM 779 C C . VAL A 1 98 ? 8.422 1.025 -1.544 1.00 94.62 98 VAL A C 1
ATOM 781 O O . VAL A 1 98 ? 7.957 0.256 -0.699 1.00 94.62 98 VAL A O 1
ATOM 784 N N . ILE A 1 99 ? 7.956 2.262 -1.728 1.00 95.69 99 ILE A N 1
ATOM 785 C CA . ILE A 1 99 ? 6.891 2.829 -0.906 1.00 95.69 99 ILE A CA 1
ATOM 786 C C . ILE A 1 99 ? 5.570 2.105 -1.133 1.00 95.69 99 ILE A C 1
ATOM 788 O O . ILE A 1 99 ? 4.886 1.809 -0.156 1.00 95.69 99 ILE A O 1
ATOM 792 N N . PHE A 1 100 ? 5.251 1.737 -2.376 1.00 96.62 100 PHE A N 1
ATOM 793 C CA . PHE A 1 100 ? 4.037 0.991 -2.667 1.00 96.62 100 PHE A CA 1
ATOM 794 C C . PHE A 1 100 ? 4.060 -0.400 -2.024 1.00 96.62 100 PHE A C 1
ATOM 796 O O . PHE A 1 100 ? 3.091 -0.783 -1.371 1.00 96.62 100 PHE A O 1
ATOM 803 N N . HIS A 1 101 ? 5.171 -1.139 -2.121 1.00 96.25 101 HIS A N 1
ATOM 804 C CA . HIS A 1 101 ? 5.300 -2.438 -1.451 1.00 96.25 101 HIS A CA 1
ATOM 805 C C . HIS A 1 101 ? 5.184 -2.325 0.072 1.00 96.25 101 HIS A C 1
ATOM 807 O O . HIS A 1 101 ? 4.517 -3.151 0.695 1.00 96.25 101 HIS A O 1
ATOM 813 N N . HIS A 1 102 ? 5.785 -1.293 0.670 1.00 95.62 102 HIS A N 1
ATOM 814 C CA . HIS A 1 102 ? 5.636 -1.036 2.100 1.00 95.62 102 HIS A CA 1
ATOM 815 C C . HIS A 1 102 ? 4.177 -0.712 2.452 1.00 95.62 102 HIS A C 1
ATOM 817 O O . HIS A 1 102 ? 3.622 -1.313 3.370 1.00 95.62 102 HIS A O 1
ATOM 823 N N . ALA A 1 103 ? 3.522 0.175 1.703 1.00 97.75 103 ALA A N 1
ATOM 824 C CA . ALA A 1 103 ? 2.121 0.520 1.916 1.00 97.75 103 ALA A CA 1
ATOM 825 C C . ALA A 1 103 ? 1.217 -0.723 1.808 1.00 97.75 103 ALA A C 1
ATOM 827 O O . ALA A 1 103 ? 0.406 -0.971 2.700 1.00 97.75 103 ALA A O 1
ATOM 828 N N . ALA A 1 104 ? 1.407 -1.541 0.767 1.00 98.06 104 ALA A N 1
ATOM 829 C CA . ALA A 1 104 ? 0.678 -2.786 0.535 1.00 98.06 104 ALA A CA 1
ATOM 830 C C . ALA A 1 104 ? 0.841 -3.781 1.694 1.00 98.06 104 ALA A C 1
ATOM 832 O O . ALA A 1 104 ? -0.143 -4.326 2.194 1.00 98.06 104 ALA A O 1
ATOM 833 N N . GLU A 1 105 ? 2.073 -4.004 2.156 1.00 97.06 105 GLU A N 1
ATOM 834 C CA . GLU A 1 105 ? 2.333 -4.866 3.308 1.00 97.06 105 GLU A CA 1
ATOM 835 C C . GLU A 1 105 ? 1.694 -4.308 4.588 1.00 97.06 105 GLU A C 1
ATOM 837 O O . GLU A 1 105 ? 1.040 -5.050 5.324 1.00 97.06 105 GLU A O 1
ATOM 842 N N . MET A 1 106 ? 1.839 -3.002 4.835 1.00 97.12 106 MET A N 1
ATOM 843 C CA . MET A 1 106 ? 1.286 -2.320 6.004 1.00 97.12 106 MET A CA 1
ATOM 844 C C . MET A 1 106 ? -0.232 -2.478 6.076 1.00 97.12 106 MET A C 1
ATOM 846 O O . MET A 1 106 ? -0.746 -2.887 7.119 1.00 97.12 106 MET A O 1
ATOM 850 N N . ILE A 1 107 ? -0.955 -2.201 4.985 1.00 98.44 107 ILE A N 1
ATOM 851 C CA . ILE A 1 107 ? -2.417 -2.273 5.010 1.00 98.44 107 ILE A CA 1
ATOM 852 C C . ILE A 1 107 ? -2.925 -3.705 5.171 1.00 98.44 107 ILE A C 1
ATOM 854 O O . ILE A 1 107 ? -3.861 -3.929 5.935 1.00 98.44 107 ILE A O 1
ATOM 858 N N . LEU A 1 108 ? -2.287 -4.688 4.527 1.00 98.44 108 LEU A N 1
ATOM 859 C CA . LEU A 1 108 ? -2.670 -6.096 4.658 1.00 98.44 108 LEU A CA 1
ATOM 860 C C . LEU A 1 108 ? -2.419 -6.611 6.080 1.00 98.44 108 LEU A C 1
ATOM 862 O O . LEU A 1 108 ? -3.277 -7.284 6.650 1.00 98.44 108 LEU A O 1
ATOM 866 N N . ARG A 1 109 ? -1.276 -6.265 6.686 1.00 97.75 109 ARG A N 1
ATOM 867 C CA . ARG A 1 109 ? -0.984 -6.607 8.087 1.00 97.75 109 ARG A CA 1
ATOM 868 C C . ARG A 1 109 ? -1.992 -5.976 9.040 1.00 97.75 109 ARG A C 1
ATOM 870 O O . ARG A 1 109 ? -2.524 -6.679 9.895 1.00 97.75 109 ARG A O 1
ATOM 877 N N . LEU A 1 110 ? -2.280 -4.683 8.871 1.00 97.75 110 LEU A N 1
ATOM 878 C CA . LEU A 1 110 ? -3.275 -3.984 9.681 1.00 97.75 110 LEU A CA 1
ATOM 879 C C . LEU A 1 110 ? -4.649 -4.634 9.533 1.00 97.75 110 LEU A C 1
ATOM 881 O O . LEU A 1 110 ? -5.268 -4.949 10.545 1.00 97.75 110 LEU A O 1
ATOM 885 N N . PHE A 1 111 ? -5.101 -4.900 8.308 1.00 98.38 111 PHE A N 1
ATOM 886 C CA . PHE A 1 111 ? -6.374 -5.568 8.061 1.00 98.38 111 PHE A CA 1
ATOM 887 C C . PHE A 1 111 ? -6.466 -6.909 8.803 1.00 98.38 111 PHE A C 1
ATOM 889 O O . PHE A 1 111 ? -7.385 -7.101 9.599 1.00 98.38 111 PHE A O 1
ATOM 896 N N . TYR A 1 112 ? -5.487 -7.803 8.635 1.00 98.19 112 TYR A N 1
ATOM 897 C CA . TYR A 1 112 ? -5.503 -9.099 9.319 1.00 98.19 112 TYR A CA 1
ATOM 898 C C . TYR A 1 112 ? -5.439 -8.970 10.838 1.00 98.19 112 TYR A C 1
ATOM 900 O O . TYR A 1 112 ? -6.189 -9.645 11.535 1.00 98.19 112 TYR A O 1
ATOM 908 N N . ALA A 1 113 ? -4.620 -8.060 11.366 1.00 97.50 113 ALA A N 1
ATOM 909 C CA . ALA A 1 113 ? -4.544 -7.831 12.802 1.00 97.50 113 ALA A CA 1
ATOM 910 C C . ALA A 1 113 ? -5.900 -7.416 13.403 1.00 97.50 113 ALA A C 1
ATOM 912 O O . ALA A 1 113 ? -6.253 -7.876 14.486 1.00 97.50 113 ALA A O 1
ATOM 913 N N . HIS A 1 114 ? -6.679 -6.597 12.693 1.00 97.56 114 HIS A N 1
ATOM 914 C CA . HIS A 1 114 ? -8.001 -6.158 13.153 1.00 97.56 114 HIS A CA 1
ATOM 915 C C . HIS A 1 114 ? -9.087 -7.224 12.971 1.00 97.56 114 HIS A C 1
ATOM 917 O O . HIS A 1 114 ? -10.055 -7.238 13.730 1.00 97.56 114 HIS A O 1
ATOM 923 N N . VAL A 1 115 ? -8.929 -8.123 11.996 1.00 97.19 115 VAL A N 1
ATOM 924 C CA . VAL A 1 115 ? -9.855 -9.241 11.769 1.00 97.19 115 VAL A CA 1
ATOM 925 C C . VAL A 1 115 ? -9.612 -10.388 12.751 1.00 97.19 115 VAL A C 1
ATOM 927 O O . VAL A 1 115 ? -10.566 -10.889 13.342 1.00 97.19 115 VAL A O 1
ATOM 930 N N . ASP A 1 116 ? -8.358 -10.801 12.933 1.00 96.06 116 ASP A N 1
ATOM 931 C CA . ASP A 1 116 ? -8.006 -11.992 13.713 1.00 96.06 116 ASP A CA 1
ATOM 932 C C . ASP A 1 116 ? -7.863 -11.703 15.215 1.00 96.06 116 ASP A C 1
ATOM 934 O O . ASP A 1 116 ? -8.102 -12.585 16.040 1.00 96.06 116 ASP A O 1
ATOM 938 N N . TYR A 1 117 ? -7.472 -10.475 15.580 1.00 95.31 117 TYR A N 1
ATOM 939 C CA . TYR A 1 117 ? -7.246 -10.052 16.968 1.00 95.31 117 TYR A CA 1
ATOM 940 C C . TYR A 1 117 ? -8.099 -8.826 17.328 1.00 95.31 117 TYR A C 1
ATOM 942 O O . TYR A 1 117 ? -7.564 -7.798 17.757 1.00 95.31 117 TYR A O 1
ATOM 950 N N . PRO A 1 118 ? -9.438 -8.914 17.204 1.00 92.94 118 PRO A N 1
ATOM 951 C CA . PRO A 1 118 ? -10.333 -7.772 17.364 1.00 92.94 118 PRO A CA 1
ATOM 952 C C . PRO A 1 118 ? -10.365 -7.193 18.785 1.00 92.94 118 PRO A C 1
ATOM 954 O O . PRO A 1 118 ? -10.906 -6.107 18.959 1.00 92.94 118 PRO A O 1
ATOM 957 N N . ASP A 1 119 ? -9.801 -7.859 19.794 1.00 91.56 119 ASP A N 1
ATOM 958 C CA . ASP A 1 119 ? -9.690 -7.312 21.155 1.00 91.56 119 ASP A CA 1
ATOM 959 C C . ASP A 1 119 ? -8.411 -6.483 21.357 1.00 91.56 119 ASP A C 1
ATOM 961 O O . ASP A 1 119 ? -8.392 -5.539 22.150 1.00 91.56 119 ASP A O 1
ATOM 965 N N . CYS A 1 120 ? -7.333 -6.816 20.637 1.00 93.69 120 CYS A N 1
ATOM 966 C CA . CYS A 1 120 ? -6.051 -6.119 20.714 1.00 93.69 120 CYS A CA 1
ATOM 967 C C . CYS A 1 120 ? -5.253 -6.280 19.406 1.00 93.69 120 CYS A C 1
ATOM 969 O O . CYS A 1 120 ? -4.384 -7.156 19.311 1.00 93.69 120 CYS A O 1
ATOM 971 N N . PRO A 1 121 ? -5.498 -5.423 18.397 1.00 95.81 121 PRO A N 1
ATOM 972 C CA . PRO A 1 121 ? -4.826 -5.524 17.100 1.00 95.81 121 PRO A CA 1
ATOM 973 C C . PRO A 1 121 ? -3.303 -5.385 17.181 1.00 95.81 121 PRO A C 1
ATOM 975 O O . PRO A 1 121 ? -2.590 -5.928 16.340 1.00 95.81 121 PRO A O 1
ATOM 978 N N . TRP A 1 122 ? -2.771 -4.734 18.220 1.00 95.19 122 TRP A N 1
ATOM 979 C CA . TRP A 1 122 ? -1.323 -4.658 18.418 1.00 95.19 122 TRP A CA 1
ATOM 980 C C . TRP A 1 122 ? -0.687 -6.047 18.618 1.00 95.19 122 TRP A C 1
ATOM 982 O O . TRP A 1 122 ? 0.377 -6.321 18.060 1.00 95.19 122 TRP A O 1
ATOM 992 N N . LEU A 1 123 ? -1.362 -6.969 19.320 1.00 93.75 123 LEU A N 1
ATOM 993 C CA . LEU A 1 123 ? -0.900 -8.359 19.422 1.00 93.75 123 LEU A CA 1
ATOM 994 C C . LEU A 1 123 ? -0.935 -9.061 18.063 1.00 93.75 123 LEU A C 1
ATOM 996 O O . LEU A 1 123 ? 0.001 -9.784 17.725 1.00 93.75 123 LEU A O 1
ATOM 1000 N N . GLY A 1 124 ? -1.974 -8.801 17.266 1.00 92.94 124 GLY A N 1
ATOM 1001 C CA . GLY A 1 124 ? -2.074 -9.311 15.902 1.00 92.94 124 GLY A CA 1
ATOM 1002 C C . GLY A 1 124 ? -0.906 -8.854 15.034 1.00 92.94 124 GLY A C 1
ATOM 1003 O O . GLY A 1 124 ? -0.229 -9.684 14.430 1.00 92.94 124 GLY A O 1
ATOM 1004 N N . MET A 1 125 ? -0.579 -7.562 15.062 1.00 93.56 125 MET A N 1
ATOM 1005 C CA . MET A 1 125 ? 0.582 -7.015 14.354 1.00 93.56 125 MET A CA 1
ATOM 1006 C C . MET A 1 125 ? 1.893 -7.683 14.789 1.00 93.56 125 MET A C 1
ATOM 1008 O O . MET A 1 125 ? 2.708 -8.039 13.938 1.00 93.56 125 MET A O 1
ATOM 1012 N N . ALA A 1 126 ? 2.076 -7.898 16.095 1.00 92.38 126 ALA A N 1
ATOM 1013 C CA . ALA A 1 126 ? 3.258 -8.561 16.643 1.00 92.38 126 ALA A CA 1
ATOM 1014 C C . ALA A 1 126 ? 3.323 -10.067 16.320 1.00 92.38 126 ALA A C 1
ATOM 1016 O O . ALA A 1 126 ? 4.407 -10.643 16.331 1.00 92.38 126 ALA A O 1
ATOM 1017 N N . SER A 1 127 ? 2.190 -10.710 16.023 1.00 88.88 127 SER A N 1
ATOM 1018 C CA . SER A 1 127 ? 2.137 -12.134 15.663 1.00 88.88 127 SER A CA 1
ATOM 1019 C C . SER A 1 127 ? 2.520 -12.409 14.204 1.00 88.88 127 SER A C 1
ATOM 1021 O O . SER A 1 127 ? 3.005 -13.492 13.884 1.00 88.88 127 SER A O 1
ATOM 1023 N N . LEU A 1 128 ? 2.390 -11.417 13.316 1.00 88.81 128 LEU A N 1
ATOM 1024 C CA . LEU A 1 128 ? 2.650 -11.542 11.876 1.00 88.81 128 LEU A CA 1
ATOM 1025 C C . LEU A 1 128 ? 4.151 -11.443 11.526 1.00 88.81 128 LEU A C 1
ATOM 1027 O O . LEU A 1 128 ? 4.545 -10.746 10.593 1.00 88.81 128 LEU A O 1
ATOM 1031 N N . VAL A 1 129 ? 5.030 -12.107 12.277 1.00 86.31 129 VAL A N 1
ATOM 1032 C CA . VAL A 1 129 ? 6.493 -12.045 12.063 1.00 86.31 129 VAL A CA 1
ATOM 1033 C C . VAL A 1 129 ? 6.983 -12.985 10.962 1.00 86.31 129 VAL A C 1
ATOM 1035 O O . VAL A 1 129 ? 7.960 -12.682 10.275 1.00 86.31 129 VAL A O 1
ATOM 1038 N N . SER A 1 130 ? 6.304 -14.117 10.762 1.00 90.44 130 SER A N 1
ATOM 1039 C CA . SER A 1 130 ? 6.661 -15.090 9.730 1.00 90.44 130 SER A CA 1
ATOM 1040 C C . SER A 1 130 ? 6.222 -14.586 8.358 1.00 90.44 130 SER A C 1
ATOM 1042 O O . SER A 1 130 ? 5.047 -14.631 7.995 1.00 90.44 130 SER A O 1
ATOM 1044 N N . PHE A 1 131 ? 7.181 -14.116 7.557 1.00 87.06 131 PHE A N 1
ATOM 1045 C CA . PHE A 1 131 ? 6.894 -13.633 6.204 1.00 87.06 131 PHE A CA 1
ATOM 1046 C C . PHE A 1 131 ? 6.337 -14.736 5.286 1.00 87.06 131 PHE A C 1
ATOM 1048 O O . PHE A 1 131 ? 5.607 -14.448 4.340 1.00 87.06 131 PHE A O 1
ATOM 1055 N N . ALA A 1 132 ? 6.671 -16.003 5.548 1.00 90.25 132 ALA A N 1
ATOM 1056 C CA . ALA A 1 132 ? 6.115 -17.133 4.809 1.00 90.25 132 ALA A CA 1
ATOM 1057 C C . ALA A 1 132 ? 4.616 -17.308 5.102 1.00 90.25 132 ALA A C 1
ATOM 1059 O O . ALA A 1 132 ? 3.822 -17.293 4.164 1.00 90.25 132 ALA A O 1
ATOM 1060 N N . GLU A 1 133 ? 4.237 -17.371 6.382 1.00 92.62 133 GLU A N 1
ATOM 1061 C CA . GLU A 1 133 ? 2.835 -17.499 6.813 1.00 92.62 133 GLU A CA 1
ATOM 1062 C C . GLU A 1 133 ? 2.002 -16.288 6.384 1.00 92.62 133 GLU A C 1
ATOM 1064 O O . GLU A 1 133 ? 0.876 -16.433 5.915 1.00 92.62 133 GLU A O 1
ATOM 1069 N N . PHE A 1 134 ? 2.574 -15.082 6.469 1.00 95.00 134 PHE A N 1
ATOM 1070 C CA . PHE A 1 134 ? 1.916 -13.870 5.990 1.00 95.00 134 PHE A CA 1
ATOM 1071 C C . PHE A 1 134 ? 1.600 -13.946 4.489 1.00 95.00 134 PHE A C 1
ATOM 1073 O O . PHE A 1 134 ? 0.472 -13.671 4.085 1.00 95.00 134 PHE A O 1
ATOM 1080 N N . LYS A 1 135 ? 2.560 -14.367 3.654 1.00 94.75 135 LYS A N 1
ATOM 1081 C CA . LYS A 1 135 ? 2.330 -14.531 2.210 1.00 94.75 135 LYS A CA 1
ATOM 1082 C C . LYS A 1 135 ? 1.312 -15.621 1.896 1.00 94.75 135 LYS A C 1
ATOM 1084 O O . LYS A 1 135 ? 0.515 -15.434 0.985 1.00 94.75 135 LYS A O 1
ATOM 1089 N N . GLU A 1 136 ? 1.327 -16.732 2.629 1.00 94.88 136 GLU A N 1
ATOM 1090 C CA . GLU A 1 136 ? 0.327 -17.793 2.477 1.00 94.88 136 GLU A CA 1
ATOM 1091 C C . GLU A 1 136 ? -1.075 -17.277 2.814 1.00 94.88 136 GLU A C 1
ATOM 1093 O O . GLU A 1 136 ? -2.017 -17.492 2.051 1.00 94.88 136 GLU A O 1
ATOM 1098 N N . LYS A 1 137 ? -1.201 -16.493 3.890 1.00 96.06 137 LYS A N 1
ATOM 1099 C CA . LYS A 1 137 ? -2.457 -15.835 4.252 1.00 96.06 137 LYS A CA 1
ATOM 1100 C C . LYS A 1 137 ? -2.937 -14.866 3.169 1.00 96.06 137 LYS A C 1
ATOM 1102 O O . LYS A 1 137 ? -4.112 -14.884 2.821 1.00 96.06 137 LYS A O 1
ATOM 1107 N N . VAL A 1 138 ? -2.039 -14.059 2.596 1.00 97.31 138 VAL A N 1
ATOM 1108 C CA . VAL A 1 138 ? -2.363 -13.183 1.456 1.00 97.31 138 VAL A CA 1
ATOM 1109 C C . VAL A 1 138 ? -2.802 -13.995 0.239 1.00 97.31 138 VAL A C 1
ATOM 1111 O O . VAL A 1 138 ? -3.823 -13.671 -0.357 1.00 97.31 138 VAL A O 1
ATOM 1114 N N . ALA A 1 139 ? -2.082 -15.064 -0.110 1.00 96.69 139 ALA A N 1
ATOM 1115 C CA . ALA A 1 139 ? -2.430 -15.925 -1.238 1.00 96.69 139 ALA A CA 1
ATOM 1116 C C . ALA A 1 139 ? -3.819 -16.553 -1.067 1.00 96.69 139 ALA A C 1
ATOM 1118 O O . ALA A 1 139 ? -4.602 -16.578 -2.015 1.00 96.69 139 ALA A O 1
ATOM 1119 N N . LYS A 1 140 ? -4.151 -16.987 0.154 1.00 96.94 140 LYS A N 1
ATOM 1120 C CA . LYS A 1 140 ? -5.477 -17.503 0.484 1.00 96.94 140 LYS A CA 1
ATOM 1121 C C . LYS A 1 140 ? -6.565 -16.445 0.291 1.00 96.94 140 LYS A C 1
ATOM 1123 O O . LYS A 1 140 ? -7.531 -16.715 -0.407 1.00 96.94 140 LYS A O 1
ATOM 1128 N N . SER A 1 141 ? -6.386 -15.231 0.815 1.00 97.38 141 SER A N 1
ATOM 1129 C CA . SER A 1 141 ? -7.360 -14.141 0.626 1.00 97.38 141 SER A CA 1
ATOM 1130 C C . SER A 1 141 ? -7.537 -13.741 -0.843 1.00 97.38 141 SER A C 1
ATOM 1132 O O . SER A 1 141 ? -8.628 -13.356 -1.243 1.00 97.38 141 SER A O 1
ATOM 1134 N N . LEU A 1 142 ? -6.489 -13.837 -1.669 1.00 96.94 142 LEU A N 1
ATOM 1135 C CA . LEU A 1 142 ? -6.607 -13.596 -3.113 1.00 96.94 142 LEU A CA 1
ATOM 1136 C C . LEU A 1 142 ? -7.384 -14.702 -3.836 1.00 96.94 142 LEU A C 1
ATOM 1138 O O . LEU A 1 142 ? -8.068 -14.414 -4.813 1.00 96.94 142 LEU A O 1
ATOM 1142 N N . SER A 1 143 ? -7.256 -15.949 -3.379 1.00 96.62 143 SER A N 1
ATOM 1143 C CA . SER A 1 143 ? -7.981 -17.101 -3.923 1.00 96.62 143 SER A CA 1
ATOM 1144 C C . SER A 1 143 ? -9.454 -17.089 -3.512 1.00 96.62 143 SER A C 1
ATOM 1146 O O . SER A 1 143 ? -10.334 -17.242 -4.354 1.00 96.62 143 SER A O 1
ATOM 1148 N N . ASP A 1 144 ? -9.715 -16.897 -2.221 1.00 95.94 144 ASP A N 1
ATOM 1149 C CA . ASP A 1 144 ? -11.053 -17.005 -1.632 1.00 95.94 144 ASP A CA 1
ATOM 1150 C C . ASP A 1 144 ? -11.855 -15.697 -1.781 1.00 95.94 144 ASP A C 1
ATOM 1152 O O . ASP A 1 144 ? -13.083 -15.697 -1.697 1.00 95.94 144 ASP A O 1
ATOM 1156 N N . GLY A 1 145 ? -11.162 -14.580 -2.019 1.00 95.31 145 GLY A N 1
ATOM 1157 C CA . GLY A 1 145 ? -11.696 -13.227 -1.903 1.00 95.31 145 GLY A CA 1
ATOM 1158 C C . GLY A 1 145 ? -11.606 -12.692 -0.470 1.00 95.31 145 GLY A C 1
ATOM 1159 O O . GLY A 1 145 ? -11.606 -13.441 0.509 1.00 95.31 145 GLY A O 1
ATOM 1160 N N . PHE A 1 146 ? -11.535 -11.366 -0.329 1.00 97.06 146 PHE A N 1
ATOM 1161 C CA . PHE A 1 146 ? -11.644 -10.731 0.982 1.00 97.06 146 PHE A CA 1
ATOM 1162 C C . PHE A 1 146 ? -13.107 -10.735 1.447 1.00 97.06 146 PHE A C 1
ATOM 1164 O O . PHE A 1 146 ? -14.022 -10.431 0.681 1.00 97.06 146 PHE A O 1
ATOM 1171 N N . ASP A 1 147 ? -13.332 -11.052 2.723 1.00 97.50 147 ASP A N 1
ATOM 1172 C CA . ASP A 1 147 ? -14.670 -11.039 3.318 1.00 97.50 147 ASP A CA 1
ATOM 1173 C C . ASP A 1 147 ? -15.227 -9.605 3.349 1.00 97.50 147 ASP A C 1
ATOM 1175 O O . ASP A 1 147 ? -14.747 -8.752 4.101 1.00 97.50 147 ASP A O 1
ATOM 1179 N N . ARG A 1 148 ? -16.276 -9.351 2.556 1.00 97.56 148 ARG A N 1
ATOM 1180 C CA . ARG A 1 148 ? -16.943 -8.041 2.449 1.00 97.56 148 ARG A CA 1
ATOM 1181 C C . ARG A 1 148 ? -17.401 -7.484 3.793 1.00 97.56 148 ARG A C 1
ATOM 1183 O O . ARG A 1 148 ? -17.258 -6.289 4.036 1.00 97.56 148 ARG A O 1
ATOM 1190 N N . SER A 1 149 ? -17.924 -8.336 4.675 1.00 97.88 149 SER A N 1
ATOM 1191 C CA . SER A 1 149 ? -18.401 -7.913 5.996 1.00 97.88 149 SER A CA 1
ATOM 1192 C C . SER A 1 149 ? -17.245 -7.409 6.859 1.00 97.88 149 SER A C 1
ATOM 1194 O O . SER A 1 149 ? -17.378 -6.407 7.563 1.00 97.88 149 SER A O 1
ATOM 1196 N N . LYS A 1 150 ? -16.073 -8.045 6.736 1.00 98.38 150 LYS A N 1
ATOM 1197 C CA . LYS A 1 150 ? -14.842 -7.614 7.403 1.00 98.38 150 LYS A CA 1
ATOM 1198 C C . LYS A 1 150 ? -14.274 -6.342 6.800 1.00 98.38 150 LYS A C 1
ATOM 1200 O O . LYS A 1 150 ? -13.807 -5.494 7.552 1.00 98.38 150 LYS A O 1
ATOM 1205 N N . LEU A 1 151 ? -14.355 -6.167 5.482 1.00 98.50 151 LEU A N 1
ATOM 1206 C CA . LEU A 1 151 ? -13.977 -4.906 4.842 1.00 98.50 151 LEU A CA 1
ATOM 1207 C C . LEU A 1 151 ? -14.835 -3.743 5.354 1.00 98.50 151 LEU A C 1
ATOM 1209 O O . LEU A 1 151 ? -14.289 -2.732 5.795 1.00 98.50 151 LEU A O 1
ATOM 1213 N N . ALA A 1 152 ? -16.158 -3.911 5.382 1.00 98.38 152 ALA A N 1
ATOM 1214 C CA . ALA A 1 152 ? -17.082 -2.904 5.897 1.00 98.38 152 ALA A CA 1
ATOM 1215 C C . ALA A 1 152 ? -16.798 -2.567 7.375 1.00 98.38 152 ALA A C 1
ATOM 1217 O O . ALA A 1 152 ? -16.641 -1.398 7.741 1.00 98.38 152 ALA A O 1
ATOM 1218 N N . GLU A 1 153 ? -16.642 -3.590 8.223 1.00 97.75 153 GLU A N 1
ATOM 1219 C CA . GLU A 1 153 ? -16.374 -3.418 9.654 1.00 97.75 153 GLU A CA 1
ATOM 1220 C C . GLU A 1 153 ? -15.052 -2.677 9.908 1.00 97.75 153 GLU A C 1
ATOM 1222 O O . GLU A 1 153 ? -15.010 -1.769 10.741 1.00 97.75 153 GLU A O 1
ATOM 1227 N N . VAL A 1 154 ? -13.986 -3.045 9.190 1.00 98.31 154 VAL A N 1
ATOM 1228 C CA . VAL A 1 154 ? -12.625 -2.541 9.424 1.00 98.31 154 VAL A CA 1
ATOM 1229 C C . VAL A 1 154 ? -12.395 -1.167 8.794 1.00 98.31 154 VAL A C 1
ATOM 1231 O O . VAL A 1 154 ? -11.756 -0.329 9.422 1.00 98.31 154 VAL A O 1
ATOM 1234 N N . PHE A 1 155 ? -12.907 -0.907 7.589 1.00 98.56 155 PHE A N 1
ATOM 1235 C CA . PHE A 1 155 ? -12.613 0.330 6.850 1.00 98.56 155 PHE A CA 1
ATOM 1236 C C . PHE A 1 155 ? -13.708 1.390 6.942 1.00 98.56 155 PHE A C 1
ATOM 1238 O O . PHE A 1 155 ? -13.399 2.580 6.897 1.00 98.56 155 PHE A O 1
ATOM 1245 N N . LEU A 1 156 ? -14.971 0.980 7.082 1.00 98.19 156 LEU A N 1
ATOM 1246 C CA . LEU A 1 156 ? -16.124 1.889 7.131 1.00 98.19 156 LEU A CA 1
ATOM 1247 C C . LEU A 1 156 ? -16.741 1.963 8.536 1.00 98.19 156 LEU A C 1
ATOM 1249 O O . LEU A 1 156 ? -17.494 2.882 8.854 1.00 98.19 156 LEU A O 1
ATOM 1253 N N . GLY A 1 157 ? -16.374 1.034 9.420 1.00 96.19 157 GLY A N 1
ATOM 1254 C CA . GLY A 1 157 ? -16.714 1.065 10.835 1.00 96.19 157 GLY A CA 1
ATOM 1255 C C . GLY A 1 157 ? -18.074 0.474 11.186 1.00 96.19 157 GLY A C 1
ATOM 1256 O O . GLY A 1 157 ? -18.548 0.686 12.308 1.00 96.19 157 GLY A O 1
ATOM 1257 N N . GLY A 1 158 ? -18.706 -0.263 10.281 1.00 95.50 158 GLY A N 1
ATOM 1258 C CA . GLY A 1 158 ? -19.980 -0.924 10.534 1.00 95.50 158 GLY A CA 1
ATOM 1259 C C . GLY A 1 158 ? -20.408 -1.812 9.376 1.00 95.50 158 GLY A C 1
ATOM 1260 O O . GLY A 1 158 ? -19.727 -1.900 8.365 1.00 95.50 158 GLY A O 1
ATOM 1261 N N . SER A 1 159 ? -21.551 -2.462 9.543 1.00 96.00 159 SER A N 1
ATOM 1262 C CA . SER A 1 159 ? -22.194 -3.309 8.527 1.00 96.00 159 SER A CA 1
ATOM 1263 C C . SER A 1 159 ? -23.057 -2.532 7.523 1.00 96.00 159 SER A C 1
ATOM 1265 O O . SER A 1 159 ? -23.505 -3.098 6.535 1.00 96.00 159 SER A O 1
ATOM 1267 N N . SER A 1 160 ? -23.328 -1.255 7.794 1.00 97.38 160 SER A N 1
ATOM 1268 C CA . SER A 1 160 ? -24.110 -0.339 6.953 1.00 97.38 160 SER A CA 1
ATOM 1269 C C . SER A 1 160 ? -23.782 1.114 7.325 1.00 97.38 160 SER A C 1
ATOM 1271 O O . SER A 1 160 ? -23.257 1.342 8.427 1.00 97.38 160 SER A O 1
ATOM 1273 N N . PRO A 1 161 ? -24.161 2.120 6.511 1.00 97.19 161 PRO A N 1
ATOM 1274 C CA . PRO A 1 161 ? -24.012 3.533 6.872 1.00 97.19 161 PRO A CA 1
ATOM 1275 C C . PRO A 1 161 ? -24.654 3.883 8.217 1.00 97.19 161 PRO A C 1
ATOM 1277 O O . PRO A 1 161 ? -24.094 4.641 9.012 1.00 97.19 161 PRO A O 1
ATOM 1280 N N . ARG A 1 162 ? -25.814 3.275 8.506 1.00 95.88 162 ARG A N 1
ATOM 1281 C CA . ARG A 1 162 ? -26.565 3.476 9.754 1.00 95.88 162 ARG A CA 1
ATOM 1282 C C . ARG A 1 162 ? -25.827 2.902 10.962 1.00 95.88 162 ARG A C 1
ATOM 1284 O O . ARG A 1 162 ? -25.715 3.582 11.975 1.00 95.88 162 ARG A O 1
ATOM 1291 N N . ASP A 1 163 ? -25.287 1.688 10.854 1.00 94.81 163 ASP A N 1
ATOM 1292 C CA . ASP A 1 163 ? -24.498 1.046 11.923 1.00 94.81 163 ASP A CA 1
ATOM 1293 C C . ASP A 1 163 ? -23.130 1.727 12.141 1.00 94.81 163 ASP A C 1
ATOM 1295 O O . ASP A 1 163 ? -22.602 1.794 13.259 1.00 94.81 163 ASP A O 1
ATOM 1299 N N . ALA A 1 164 ? -22.554 2.274 11.070 1.00 94.56 164 ALA A N 1
ATOM 1300 C CA . ALA A 1 164 ? -21.347 3.087 11.122 1.00 94.56 164 ALA A CA 1
ATOM 1301 C C . ALA A 1 164 ? -21.605 4.525 11.619 1.00 94.56 164 ALA A C 1
ATOM 1303 O O . ALA A 1 164 ? -20.650 5.186 12.033 1.00 94.56 164 ALA A O 1
ATOM 1304 N N . CYS A 1 165 ? -22.863 4.982 11.641 1.00 95.62 165 CYS A N 1
ATOM 1305 C CA . CYS A 1 165 ? -23.283 6.358 11.926 1.00 95.62 165 CYS A CA 1
ATOM 1306 C C . CYS A 1 165 ? -22.620 7.407 11.013 1.00 95.62 165 CYS A C 1
ATOM 1308 O O . CYS A 1 165 ? -22.214 8.468 11.486 1.00 95.62 165 CYS A O 1
ATOM 1310 N N . ILE A 1 166 ? -22.490 7.116 9.719 1.00 96.44 166 ILE A N 1
ATOM 1311 C CA . ILE A 1 166 ? -21.862 8.008 8.733 1.00 96.44 166 ILE A CA 1
ATOM 1312 C C . ILE A 1 166 ? -22.891 8.579 7.756 1.00 96.44 166 ILE A C 1
ATOM 1314 O O . ILE A 1 166 ? -23.899 7.946 7.449 1.00 96.44 166 ILE A O 1
ATOM 1318 N N . ALA A 1 167 ? -22.622 9.782 7.249 1.00 95.81 167 ALA A N 1
ATOM 1319 C CA . ALA A 1 167 ? -23.425 10.412 6.205 1.00 95.81 167 ALA A CA 1
ATOM 1320 C C . ALA A 1 167 ? -22.982 9.896 4.826 1.00 95.81 167 ALA A C 1
ATOM 1322 O O . ALA A 1 167 ? -22.164 10.523 4.157 1.00 95.81 167 ALA A O 1
ATOM 1323 N N . MET A 1 168 ? -23.480 8.719 4.452 1.00 96.62 168 MET A N 1
ATOM 1324 C CA . MET A 1 168 ? -23.192 8.025 3.195 1.00 96.62 168 MET A CA 1
ATOM 1325 C C . MET A 1 168 ? -24.455 7.272 2.751 1.00 96.62 168 MET A C 1
ATOM 1327 O O . MET A 1 168 ? -25.208 6.801 3.607 1.00 96.62 168 MET A O 1
ATOM 1331 N N . SER A 1 169 ? -24.714 7.192 1.444 1.00 97.75 169 SER A N 1
ATOM 1332 C CA . SER A 1 169 ? -25.805 6.365 0.915 1.00 97.75 169 SER A CA 1
ATOM 1333 C C . SER A 1 169 ? -25.455 4.872 1.000 1.00 97.75 169 SER A C 1
ATOM 1335 O O . SER A 1 169 ? -24.287 4.518 1.153 1.00 97.75 169 SER A O 1
ATOM 1337 N N . ASP A 1 170 ? -26.448 3.982 0.911 1.00 98.00 170 ASP A N 1
ATOM 1338 C CA . ASP A 1 170 ? -26.179 2.535 0.878 1.00 98.00 170 ASP A CA 1
ATOM 1339 C C . ASP A 1 170 ? -25.404 2.135 -0.399 1.00 98.00 170 ASP A C 1
ATOM 1341 O O . ASP A 1 170 ? -24.565 1.242 -0.355 1.00 98.00 170 ASP A O 1
ATOM 1345 N N . GLU A 1 171 ? -25.624 2.839 -1.515 1.00 97.94 171 GLU A N 1
ATOM 1346 C CA . GLU A 1 171 ? -24.907 2.625 -2.781 1.00 97.94 171 GLU A CA 1
ATOM 1347 C C . GLU A 1 171 ? -23.426 3.016 -2.676 1.00 97.94 171 GLU A C 1
ATOM 1349 O O . GLU A 1 171 ? -22.555 2.201 -2.973 1.00 97.94 171 GLU A O 1
ATOM 1354 N N . ASP A 1 172 ? -23.130 4.216 -2.162 1.00 97.69 172 ASP A N 1
ATOM 1355 C CA . ASP A 1 172 ? -21.750 4.668 -1.920 1.00 97.69 172 ASP A CA 1
ATOM 1356 C C . ASP A 1 172 ? -21.018 3.755 -0.921 1.00 97.69 172 ASP A C 1
ATOM 1358 O O . ASP A 1 172 ? -19.802 3.582 -0.981 1.00 97.69 172 ASP A O 1
ATOM 1362 N N . PHE A 1 173 ? -21.752 3.164 0.025 1.00 98.44 173 PHE A N 1
ATOM 1363 C CA . PHE A 1 173 ? -21.186 2.243 1.006 1.00 98.44 173 PHE A CA 1
ATOM 1364 C C . PHE A 1 173 ? -20.733 0.935 0.369 1.00 98.44 173 PHE A C 1
ATOM 1366 O O . PHE A 1 173 ? -19.618 0.483 0.632 1.00 98.44 173 PHE A O 1
ATOM 1373 N N . GLU A 1 174 ? -21.564 0.347 -0.491 1.00 98.50 174 GLU A N 1
ATOM 1374 C CA . GLU A 1 174 ? -21.193 -0.852 -1.241 1.00 98.50 174 GLU A CA 1
ATOM 1375 C C . GLU A 1 174 ? -20.072 -0.569 -2.252 1.00 98.50 174 GLU A C 1
ATOM 1377 O O . GLU A 1 174 ? -19.140 -1.371 -2.355 1.00 98.50 174 GLU A O 1
ATOM 1382 N N . ASP A 1 175 ? -20.087 0.589 -2.923 1.00 97.81 175 ASP A N 1
ATOM 1383 C CA . ASP A 1 175 ? -18.999 0.992 -3.826 1.00 97.81 175 ASP A CA 1
ATOM 1384 C C . ASP A 1 175 ? -17.669 1.188 -3.078 1.00 97.81 175 ASP A C 1
ATOM 1386 O O . ASP A 1 175 ? -16.610 0.766 -3.549 1.00 97.81 175 ASP A O 1
ATOM 1390 N N . ALA A 1 176 ? -17.704 1.743 -1.862 1.00 98.06 176 ALA A N 1
ATOM 1391 C CA . ALA A 1 176 ? -16.520 1.857 -1.016 1.00 98.06 176 ALA A CA 1
ATOM 1392 C C . ALA A 1 176 ? -15.953 0.483 -0.609 1.00 98.06 176 ALA A C 1
ATOM 1394 O O . ALA A 1 176 ? -14.731 0.303 -0.569 1.00 98.06 176 ALA A O 1
ATOM 1395 N N . ILE A 1 177 ? -16.816 -0.502 -0.320 1.00 98.62 177 ILE A N 1
ATOM 1396 C CA . ILE A 1 177 ? -16.388 -1.886 -0.048 1.00 98.62 177 ILE A CA 1
ATOM 1397 C C . ILE A 1 177 ? -15.720 -2.478 -1.291 1.00 98.62 177 ILE A C 1
ATOM 1399 O O . ILE A 1 177 ? -14.651 -3.085 -1.180 1.00 98.62 177 ILE A O 1
ATOM 1403 N N . ASP A 1 178 ? -16.310 -2.280 -2.469 1.00 98.31 178 ASP A N 1
ATOM 1404 C CA . ASP A 1 178 ? -15.769 -2.760 -3.740 1.00 98.31 178 ASP A CA 1
ATOM 1405 C C . ASP A 1 178 ? -14.414 -2.131 -4.069 1.00 98.31 178 ASP A C 1
ATOM 1407 O O . ASP A 1 178 ? -13.489 -2.838 -4.483 1.00 98.31 178 ASP A O 1
ATOM 1411 N N . GLY A 1 179 ? -14.266 -0.826 -3.837 1.00 97.56 179 GLY A N 1
ATOM 1412 C CA . GLY A 1 179 ? -13.008 -0.113 -4.018 1.00 97.56 179 GLY A CA 1
ATOM 1413 C C . GLY A 1 179 ? -11.912 -0.615 -3.084 1.00 97.56 179 GLY A C 1
ATOM 1414 O O . GLY A 1 179 ? -10.816 -0.944 -3.545 1.00 97.56 179 GLY A O 1
ATOM 1415 N N . VAL A 1 180 ? -12.195 -0.767 -1.787 1.00 98.44 180 VAL A N 1
ATOM 1416 C CA . VAL A 1 180 ? -11.213 -1.320 -0.839 1.00 98.44 180 VAL A CA 1
ATOM 1417 C C . VAL A 1 180 ? -10.871 -2.773 -1.175 1.00 98.44 180 VAL A C 1
ATOM 1419 O O . VAL A 1 180 ? -9.697 -3.143 -1.134 1.00 98.44 180 VAL A O 1
ATOM 1422 N N . ASN A 1 181 ? -11.854 -3.593 -1.555 1.00 98.56 181 ASN A N 1
ATOM 1423 C CA . ASN A 1 181 ? -11.620 -4.974 -1.979 1.00 98.56 181 ASN A CA 1
ATOM 1424 C C . ASN A 1 181 ? -10.669 -5.038 -3.185 1.00 98.56 181 ASN A C 1
ATOM 1426 O O . ASN A 1 181 ? -9.688 -5.784 -3.170 1.00 98.56 181 ASN A O 1
ATOM 1430 N N . LEU A 1 182 ? -10.918 -4.216 -4.210 1.00 97.69 182 LEU A N 1
ATOM 1431 C CA . LEU A 1 182 ? -10.057 -4.131 -5.388 1.00 97.69 182 LEU A CA 1
ATOM 1432 C C . LEU A 1 182 ? -8.646 -3.647 -5.023 1.00 97.69 182 LEU A C 1
ATOM 1434 O O . LEU A 1 182 ? -7.662 -4.209 -5.508 1.00 97.69 182 LEU A O 1
ATOM 1438 N N . LEU A 1 183 ? -8.537 -2.651 -4.139 1.00 98.25 183 LEU A N 1
ATOM 1439 C CA . LEU A 1 183 ? -7.258 -2.111 -3.681 1.00 98.25 183 LEU A CA 1
ATOM 1440 C C . LEU A 1 183 ? -6.433 -3.170 -2.938 1.00 98.25 183 LEU A C 1
ATOM 1442 O O . LEU A 1 183 ? -5.267 -3.378 -3.269 1.00 98.25 183 LEU A O 1
ATOM 1446 N N . LEU A 1 184 ? -7.032 -3.882 -1.977 1.00 98.62 184 LEU A N 1
ATOM 1447 C CA . LEU A 1 184 ? -6.354 -4.948 -1.232 1.00 98.62 184 LEU A CA 1
ATOM 1448 C C . LEU A 1 184 ? -5.998 -6.137 -2.125 1.00 98.62 184 LEU A C 1
ATOM 1450 O O . LEU A 1 184 ? -4.907 -6.695 -1.986 1.00 98.62 184 LEU A O 1
ATOM 1454 N N . GLY A 1 185 ? -6.872 -6.487 -3.072 1.00 98.19 185 GLY A N 1
ATOM 1455 C CA . GLY A 1 185 ? -6.589 -7.480 -4.105 1.00 98.19 185 GLY A CA 1
ATOM 1456 C C . GLY A 1 185 ? -5.359 -7.104 -4.929 1.00 98.19 185 GLY A C 1
ATOM 1457 O O . GLY A 1 185 ? -4.447 -7.916 -5.097 1.00 98.19 185 GLY A O 1
ATOM 1458 N N . HIS A 1 186 ? -5.274 -5.848 -5.372 1.00 96.94 186 HIS A N 1
ATOM 1459 C CA . HIS A 1 186 ? -4.120 -5.351 -6.114 1.00 96.94 186 HIS A CA 1
ATOM 1460 C C . HIS A 1 186 ? -2.839 -5.339 -5.263 1.00 96.94 186 HIS A C 1
ATOM 1462 O O . HIS A 1 186 ? -1.800 -5.835 -5.707 1.00 96.94 186 HIS A O 1
ATOM 1468 N N . CYS A 1 187 ? -2.912 -4.853 -4.018 1.00 98.12 187 CYS A N 1
ATOM 1469 C CA . CYS A 1 187 ? -1.805 -4.889 -3.060 1.00 98.12 187 CYS A CA 1
ATOM 1470 C C . CYS A 1 187 ? -1.294 -6.316 -2.834 1.00 98.12 187 CYS A C 1
ATOM 1472 O O . CYS A 1 187 ? -0.088 -6.555 -2.908 1.00 98.12 187 CYS A O 1
ATOM 1474 N N . GLY A 1 188 ? -2.196 -7.274 -2.603 1.00 97.75 188 GLY A N 1
ATOM 1475 C CA . GLY A 1 188 ? -1.842 -8.676 -2.406 1.00 97.75 188 GLY A CA 1
ATOM 1476 C C . GLY A 1 188 ? -1.187 -9.280 -3.645 1.00 97.75 188 GLY A C 1
ATOM 1477 O O . GLY A 1 188 ? -0.149 -9.934 -3.535 1.00 97.75 188 GLY A O 1
ATOM 1478 N N . HIS A 1 189 ? -1.743 -9.021 -4.832 1.00 95.44 189 HIS A N 1
ATOM 1479 C CA . HIS A 1 189 ? -1.188 -9.537 -6.079 1.00 95.44 189 HIS A CA 1
ATOM 1480 C C . HIS A 1 189 ? 0.234 -9.015 -6.315 1.00 95.44 189 HIS A C 1
ATOM 1482 O O . HIS A 1 189 ? 1.138 -9.811 -6.564 1.00 95.44 189 HIS A O 1
ATOM 1488 N N . ARG A 1 190 ? 0.458 -7.702 -6.166 1.00 93.81 190 ARG A N 1
ATOM 1489 C CA . ARG A 1 190 ? 1.781 -7.077 -6.318 1.00 93.81 190 ARG A CA 1
ATOM 1490 C C . ARG A 1 190 ? 2.784 -7.567 -5.274 1.00 93.81 190 ARG A C 1
ATOM 1492 O O . ARG A 1 190 ? 3.912 -7.895 -5.632 1.00 93.81 190 ARG A O 1
ATOM 1499 N N . LEU A 1 191 ? 2.375 -7.682 -4.008 1.00 95.00 191 LEU A N 1
ATOM 1500 C CA . LEU A 1 191 ? 3.221 -8.192 -2.923 1.00 95.00 191 LEU A CA 1
ATOM 1501 C C . LEU A 1 191 ? 3.792 -9.583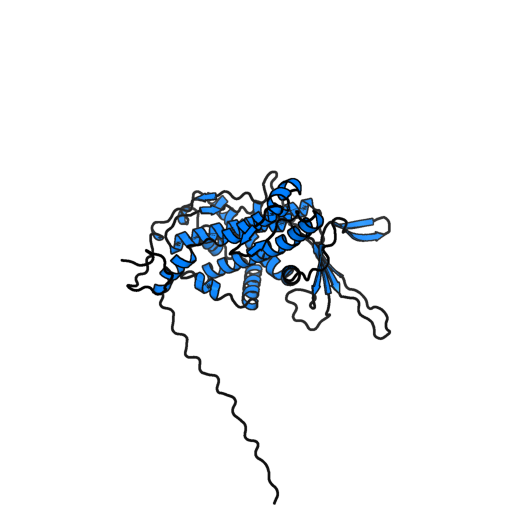 -3.251 1.00 95.00 191 LEU A C 1
ATOM 1503 O O . LEU A 1 191 ? 4.973 -9.844 -3.013 1.00 95.00 191 LEU A O 1
ATOM 1507 N N . LEU A 1 192 ? 2.963 -10.474 -3.803 1.00 94.50 192 LEU A N 1
ATOM 1508 C CA . LEU A 1 192 ? 3.364 -11.844 -4.119 1.00 94.50 192 LEU A CA 1
ATOM 1509 C C . LEU A 1 192 ? 4.137 -11.937 -5.442 1.00 94.50 192 LEU A C 1
ATOM 1511 O O . LEU A 1 192 ? 5.233 -12.510 -5.472 1.00 94.50 192 LEU A O 1
ATOM 1515 N N . SER A 1 193 ? 3.597 -11.361 -6.520 1.00 91.69 193 SER A N 1
ATOM 1516 C CA . SER A 1 193 ? 4.130 -11.528 -7.879 1.00 91.69 193 SER A CA 1
ATOM 1517 C C . SER A 1 193 ? 5.419 -10.747 -8.134 1.00 91.69 193 SER A C 1
ATOM 1519 O O . SER A 1 193 ? 6.224 -11.165 -8.962 1.00 91.69 193 SER A O 1
ATOM 1521 N N . GLN A 1 194 ? 5.670 -9.665 -7.392 1.00 92.38 194 GLN A N 1
ATOM 1522 C CA . GLN A 1 194 ? 6.857 -8.818 -7.562 1.00 92.38 194 GLN A CA 1
ATOM 1523 C C . GLN A 1 194 ? 7.853 -8.898 -6.402 1.00 92.38 194 GLN A C 1
ATOM 1525 O O . GLN A 1 194 ? 8.724 -8.043 -6.249 1.00 92.38 194 GLN A O 1
ATOM 1530 N N . SER A 1 195 ? 7.790 -9.958 -5.595 1.00 90.81 195 SER A N 1
ATOM 1531 C CA . SER A 1 195 ? 8.711 -10.131 -4.462 1.00 90.81 195 SER A CA 1
ATOM 1532 C C . SER A 1 195 ? 10.196 -10.174 -4.864 1.00 90.81 195 SER A C 1
ATOM 1534 O O . SER A 1 195 ? 11.045 -9.747 -4.081 1.00 90.81 195 SER A O 1
ATOM 1536 N N . PHE A 1 196 ? 10.530 -10.635 -6.078 1.00 92.25 196 PHE A N 1
ATOM 1537 C CA . PHE A 1 196 ? 11.900 -10.570 -6.607 1.00 92.25 196 PHE A CA 1
ATOM 1538 C C . PHE A 1 196 ? 12.312 -9.137 -6.952 1.00 92.25 196 PHE A C 1
ATOM 1540 O O . PHE A 1 196 ? 13.339 -8.690 -6.448 1.00 92.25 196 PHE A O 1
ATOM 1547 N N . LEU A 1 197 ? 11.488 -8.405 -7.712 1.00 92.19 197 LEU A N 1
ATOM 1548 C CA . LEU A 1 197 ? 11.720 -6.992 -8.029 1.00 92.19 197 LEU A CA 1
ATOM 1549 C C . LEU A 1 197 ? 11.932 -6.170 -6.752 1.00 92.19 197 LEU A C 1
ATOM 1551 O O . LEU A 1 197 ? 12.935 -5.472 -6.622 1.00 92.19 197 LEU A O 1
ATOM 1555 N N . TYR A 1 198 ? 11.023 -6.304 -5.782 1.00 91.56 198 TYR A N 1
ATOM 1556 C CA . TYR A 1 198 ? 11.110 -5.592 -4.511 1.00 91.56 198 TYR A CA 1
ATOM 1557 C C . TYR A 1 198 ? 12.394 -5.928 -3.742 1.00 91.56 198 TYR A C 1
ATOM 1559 O O . TYR A 1 198 ? 13.080 -5.025 -3.262 1.00 91.56 198 TYR A O 1
ATOM 1567 N N . ASN A 1 199 ? 12.763 -7.213 -3.657 1.00 89.81 199 ASN A N 1
ATOM 1568 C CA . ASN A 1 199 ? 14.009 -7.632 -3.013 1.00 89.81 199 ASN A CA 1
ATOM 1569 C C . ASN A 1 199 ? 15.255 -7.068 -3.701 1.00 89.81 199 ASN A C 1
ATOM 1571 O O . ASN A 1 199 ? 16.224 -6.751 -3.014 1.00 89.81 199 ASN A O 1
ATOM 1575 N N . SER A 1 200 ? 15.243 -6.947 -5.026 1.00 88.88 200 SER A N 1
ATOM 1576 C CA . SER A 1 200 ? 16.354 -6.362 -5.770 1.00 88.88 200 SER A CA 1
ATOM 1577 C C . SER A 1 200 ? 16.440 -4.852 -5.545 1.00 88.88 200 SER A C 1
ATOM 1579 O O . SER A 1 200 ? 17.503 -4.349 -5.189 1.00 88.88 200 SER A O 1
ATOM 1581 N N . ILE A 1 201 ? 15.322 -4.136 -5.674 1.00 89.25 201 ILE A N 1
ATOM 1582 C CA . ILE A 1 201 ? 15.259 -2.676 -5.524 1.00 89.25 201 ILE A CA 1
ATOM 1583 C C . ILE A 1 201 ? 15.633 -2.238 -4.103 1.00 89.25 201 ILE A C 1
ATOM 1585 O O . ILE A 1 201 ? 16.476 -1.359 -3.939 1.00 89.25 201 ILE A O 1
ATOM 1589 N N . LYS A 1 202 ? 15.081 -2.879 -3.063 1.00 85.00 202 LYS A N 1
ATOM 1590 C CA . LYS A 1 202 ? 15.309 -2.479 -1.659 1.00 85.00 202 LYS A CA 1
ATOM 1591 C C . LYS A 1 202 ? 16.774 -2.578 -1.206 1.00 85.00 202 LYS A C 1
ATOM 1593 O O . LYS A 1 202 ? 17.137 -2.021 -0.175 1.00 85.00 202 LYS A O 1
ATOM 1598 N N . HIS A 1 203 ? 17.598 -3.324 -1.941 1.00 82.00 203 HIS A N 1
ATOM 1599 C CA . HIS A 1 203 ? 19.024 -3.505 -1.671 1.00 82.00 203 HIS A CA 1
ATOM 1600 C C . HIS A 1 203 ? 19.922 -2.831 -2.719 1.00 82.00 203 HIS A C 1
ATOM 1602 O O . HIS A 1 203 ? 21.130 -3.047 -2.703 1.00 82.00 203 HIS A O 1
ATOM 1608 N N . GLY A 1 204 ? 19.355 -2.038 -3.637 1.00 74.56 204 GLY A N 1
ATOM 1609 C CA . GLY A 1 204 ? 20.111 -1.394 -4.715 1.00 74.56 204 GLY A CA 1
ATOM 1610 C C . GLY A 1 204 ? 20.700 -2.380 -5.733 1.00 74.56 204 GLY A C 1
ATOM 1611 O O . GLY A 1 204 ? 21.649 -2.043 -6.432 1.00 74.56 204 GLY A O 1
ATOM 1612 N N . LEU A 1 205 ? 20.161 -3.602 -5.810 1.00 68.56 205 LEU A N 1
ATOM 1613 C CA . LEU A 1 205 ? 20.640 -4.684 -6.680 1.00 68.56 205 LEU A CA 1
ATOM 1614 C C . LEU A 1 205 ? 19.963 -4.695 -8.060 1.00 68.56 205 LEU A C 1
ATOM 1616 O O . LEU A 1 205 ? 20.318 -5.515 -8.905 1.00 68.56 205 LEU A O 1
ATOM 1620 N N . SER A 1 206 ? 18.982 -3.821 -8.304 1.00 63.59 206 SER A N 1
ATOM 1621 C CA . SER A 1 206 ? 18.482 -3.542 -9.655 1.00 63.59 206 SER A CA 1
ATOM 1622 C C . SER A 1 206 ? 19.500 -2.649 -10.367 1.00 63.59 206 SER A C 1
ATOM 1624 O O . SER A 1 206 ? 19.445 -1.422 -10.280 1.00 63.59 206 SER A O 1
ATOM 1626 N N . THR A 1 207 ? 20.493 -3.274 -10.989 1.00 52.41 207 THR A N 1
ATOM 1627 C CA . THR A 1 207 ? 21.716 -2.622 -11.477 1.00 52.41 207 THR A CA 1
ATOM 1628 C C . THR A 1 207 ? 21.526 -1.776 -12.731 1.00 52.41 207 THR A C 1
ATOM 1630 O O . THR A 1 207 ? 22.431 -1.023 -13.079 1.00 52.41 207 THR A O 1
ATOM 1633 N N . ILE A 1 208 ? 20.378 -1.856 -13.414 1.00 59.25 208 ILE A N 1
ATOM 1634 C CA . ILE A 1 208 ? 20.142 -1.101 -14.649 1.00 59.25 208 ILE A CA 1
ATOM 1635 C C . ILE A 1 208 ? 18.683 -0.637 -14.685 1.00 59.25 208 ILE A C 1
ATOM 1637 O O . ILE A 1 208 ? 17.767 -1.432 -14.901 1.00 59.25 208 ILE A O 1
ATOM 1641 N N . ALA A 1 209 ? 18.473 0.661 -14.455 1.00 61.12 209 ALA A N 1
ATOM 1642 C CA . ALA A 1 209 ? 17.272 1.329 -14.934 1.00 61.12 209 ALA A CA 1
ATOM 1643 C C . ALA A 1 209 ? 17.487 1.563 -16.429 1.00 61.12 209 ALA A C 1
ATOM 1645 O O . ALA A 1 209 ? 18.302 2.407 -16.803 1.00 61.12 209 ALA A O 1
ATOM 1646 N N . LEU A 1 210 ? 16.820 0.769 -17.262 1.00 68.94 210 LEU A N 1
ATOM 1647 C CA . LEU A 1 210 ? 16.786 1.014 -18.696 1.00 68.94 210 LEU A CA 1
ATOM 1648 C C . LEU A 1 210 ? 16.116 2.380 -18.926 1.00 68.94 210 LEU A C 1
ATOM 1650 O O . LEU A 1 210 ? 15.200 2.759 -18.186 1.00 68.94 210 LEU A O 1
ATOM 1654 N N . ASP A 1 211 ? 16.644 3.161 -19.864 1.00 75.81 211 ASP A N 1
ATOM 1655 C CA . ASP A 1 211 ? 16.266 4.564 -20.040 1.00 75.81 211 ASP A CA 1
ATOM 1656 C C . ASP A 1 211 ? 14.888 4.730 -20.712 1.00 75.81 211 ASP A C 1
ATOM 1658 O O . ASP A 1 211 ? 14.186 3.763 -21.012 1.00 75.81 211 ASP A O 1
ATOM 1662 N N . GLU A 1 212 ? 14.471 5.975 -20.942 1.00 75.69 212 GLU A N 1
ATOM 1663 C CA . GLU A 1 212 ? 13.173 6.290 -21.558 1.00 75.69 212 GLU A CA 1
ATOM 1664 C C . GLU A 1 212 ? 13.061 5.880 -23.033 1.00 75.69 212 GLU A C 1
ATOM 1666 O O . GLU A 1 212 ? 11.947 5.779 -23.551 1.00 75.69 212 GLU A O 1
ATOM 1671 N N . ALA A 1 213 ? 14.187 5.630 -23.706 1.00 80.25 213 ALA A N 1
ATOM 1672 C CA . ALA A 1 213 ? 14.224 5.173 -25.091 1.00 80.25 213 ALA A CA 1
ATOM 1673 C C . ALA A 1 213 ? 14.052 3.651 -25.213 1.00 80.25 213 ALA A C 1
ATOM 1675 O O . ALA A 1 213 ? 13.904 3.138 -26.323 1.00 80.25 213 ALA A O 1
ATOM 1676 N N . THR A 1 214 ? 14.041 2.934 -24.087 1.00 82.12 214 THR A N 1
ATOM 1677 C CA . THR A 1 214 ? 13.849 1.485 -24.042 1.00 82.12 214 THR A CA 1
ATOM 1678 C C . THR A 1 214 ? 12.536 1.082 -24.693 1.00 82.12 214 THR A C 1
ATOM 1680 O O . THR A 1 214 ? 11.464 1.599 -24.366 1.00 82.12 214 THR A O 1
ATOM 1683 N N . GLU A 1 215 ? 12.621 0.108 -25.593 1.00 86.31 215 GLU A N 1
ATOM 1684 C CA . GLU A 1 215 ? 11.471 -0.448 -26.283 1.00 86.31 215 GLU A CA 1
ATOM 1685 C C . GLU A 1 215 ? 11.580 -1.970 -26.356 1.00 86.31 215 GLU A C 1
ATOM 1687 O O . GLU A 1 215 ? 12.618 -2.516 -26.730 1.00 86.31 215 GLU A O 1
ATOM 1692 N N . ILE A 1 216 ? 10.486 -2.657 -26.029 1.00 84.44 216 ILE A N 1
ATOM 1693 C CA . ILE A 1 216 ? 10.330 -4.085 -26.296 1.00 84.44 216 ILE A CA 1
ATOM 1694 C C . ILE A 1 216 ? 9.329 -4.220 -27.429 1.00 84.44 216 ILE A C 1
ATOM 1696 O O . ILE A 1 216 ? 8.152 -3.890 -27.269 1.00 84.44 216 ILE A O 1
ATOM 1700 N N . ALA A 1 217 ? 9.796 -4.733 -28.562 1.00 84.94 217 ALA A N 1
ATOM 1701 C CA . ALA A 1 217 ? 8.972 -4.987 -29.728 1.00 84.94 217 ALA A CA 1
ATOM 1702 C C . ALA A 1 217 ? 9.157 -6.413 -30.241 1.00 84.94 217 ALA A C 1
ATOM 1704 O O . ALA A 1 217 ? 10.236 -6.995 -30.146 1.00 84.94 217 ALA A O 1
ATOM 1705 N N . VAL A 1 218 ? 8.086 -6.959 -30.809 1.00 76.69 218 VAL A N 1
ATOM 1706 C CA . VAL A 1 218 ? 8.133 -8.199 -31.582 1.00 76.69 218 VAL A CA 1
ATOM 1707 C C . VAL A 1 218 ? 8.171 -7.823 -33.057 1.00 76.69 218 VAL A C 1
ATOM 1709 O O . VAL A 1 218 ? 7.264 -7.153 -33.558 1.00 76.69 218 VAL A O 1
ATOM 1712 N N . GLU A 1 219 ? 9.216 -8.264 -33.751 1.00 79.88 219 GLU A N 1
ATOM 1713 C CA . GLU A 1 219 ? 9.345 -8.134 -35.201 1.00 79.88 219 GLU A CA 1
ATOM 1714 C C . GLU A 1 219 ? 9.086 -9.490 -35.858 1.00 79.88 219 GLU A C 1
ATOM 1716 O O . GLU A 1 219 ? 9.768 -10.474 -35.576 1.00 79.88 219 GLU A O 1
ATOM 1721 N N . ARG A 1 220 ? 8.069 -9.557 -36.726 1.00 63.53 220 ARG A N 1
ATOM 1722 C CA . ARG A 1 220 ? 7.758 -10.776 -37.499 1.00 63.53 220 ARG A CA 1
ATOM 1723 C C . ARG A 1 220 ? 8.397 -10.753 -38.893 1.00 63.53 220 ARG A C 1
ATOM 1725 O O . ARG A 1 220 ? 8.700 -11.805 -39.445 1.00 63.53 220 ARG A O 1
ATOM 1732 N N . ASP A 1 221 ? 8.598 -9.559 -39.444 1.00 74.94 221 ASP A N 1
ATOM 1733 C CA . ASP A 1 221 ? 9.337 -9.249 -40.671 1.00 74.94 221 ASP A CA 1
ATOM 1734 C C . ASP A 1 221 ? 9.783 -7.768 -40.628 1.00 74.94 221 ASP A C 1
ATOM 1736 O O . ASP A 1 221 ? 9.326 -7.015 -39.765 1.00 74.94 221 ASP A O 1
ATOM 1740 N N . ARG A 1 222 ? 10.641 -7.321 -41.565 1.00 60.47 222 ARG A N 1
ATOM 1741 C CA . ARG A 1 222 ? 11.154 -5.928 -41.625 1.00 60.47 222 ARG A CA 1
ATOM 1742 C C . ARG A 1 222 ? 10.062 -4.843 -41.726 1.00 60.47 222 ARG A C 1
ATOM 1744 O O . ARG A 1 222 ? 10.387 -3.665 -41.629 1.00 60.47 222 ARG A O 1
ATOM 1751 N N . SER A 1 223 ? 8.799 -5.206 -41.959 1.00 63.06 223 SER A N 1
ATOM 1752 C CA . SER A 1 223 ? 7.676 -4.276 -42.139 1.00 63.06 223 SER A CA 1
ATOM 1753 C C . SER A 1 223 ? 6.642 -4.308 -41.007 1.00 63.06 223 SER A C 1
ATOM 1755 O O . SER A 1 223 ? 5.771 -3.441 -40.955 1.00 63.06 223 SER A O 1
ATOM 1757 N N . ARG A 1 224 ? 6.716 -5.287 -40.095 1.00 73.38 224 ARG A N 1
ATOM 1758 C CA . ARG A 1 224 ? 5.726 -5.515 -39.033 1.00 73.38 224 ARG A CA 1
ATOM 1759 C C . ARG A 1 224 ? 6.407 -5.592 -37.673 1.00 73.38 224 ARG A C 1
ATOM 1761 O O . ARG A 1 224 ? 6.720 -6.677 -37.177 1.00 73.38 224 ARG A O 1
ATOM 1768 N N . ARG A 1 225 ? 6.584 -4.412 -37.078 1.00 82.94 225 ARG A N 1
ATOM 1769 C CA . ARG A 1 225 ? 7.046 -4.201 -35.702 1.00 82.94 225 ARG A CA 1
ATOM 1770 C C . ARG A 1 225 ? 5.850 -3.885 -34.809 1.00 82.94 225 ARG A C 1
ATOM 1772 O O . ARG A 1 225 ? 5.129 -2.923 -35.065 1.00 82.94 225 ARG A O 1
ATOM 1779 N N . ALA A 1 226 ? 5.642 -4.690 -33.774 1.00 81.25 226 ALA A N 1
ATOM 1780 C CA . ALA A 1 226 ? 4.626 -4.449 -32.754 1.00 81.25 226 ALA A CA 1
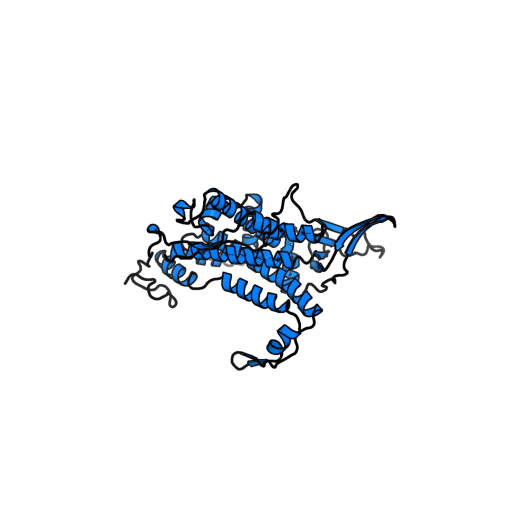ATOM 1781 C C . ALA A 1 226 ? 5.310 -4.105 -31.429 1.00 81.25 226 ALA A C 1
ATOM 1783 O O . ALA A 1 226 ? 5.986 -4.953 -30.847 1.00 81.25 226 ALA A O 1
ATOM 1784 N N . VAL A 1 227 ? 5.139 -2.867 -30.965 1.00 85.62 227 VAL A N 1
ATOM 1785 C CA . VAL A 1 227 ? 5.703 -2.390 -29.696 1.00 85.62 227 VAL A CA 1
ATOM 1786 C C . VAL A 1 227 ? 4.832 -2.874 -28.542 1.00 85.62 227 VAL A C 1
ATOM 1788 O O . VAL A 1 227 ? 3.656 -2.531 -28.465 1.00 85.62 227 VAL A O 1
ATOM 1791 N N . GLY A 1 228 ? 5.403 -3.696 -27.663 1.00 86.69 228 GLY A N 1
ATOM 1792 C CA . GLY A 1 228 ? 4.745 -4.208 -26.462 1.00 86.69 228 GLY A CA 1
ATOM 1793 C C . GLY A 1 228 ? 5.063 -3.403 -25.202 1.00 86.69 228 GLY A C 1
ATOM 1794 O O . GLY A 1 228 ? 4.248 -3.385 -24.281 1.00 86.69 228 GLY A O 1
ATOM 1795 N N . HIS A 1 229 ? 6.220 -2.739 -25.156 1.00 90.44 229 HIS A N 1
ATOM 1796 C CA . HIS A 1 229 ? 6.620 -1.851 -24.065 1.00 90.44 229 HIS A CA 1
ATOM 1797 C C . HIS A 1 229 ? 7.432 -0.672 -24.597 1.00 90.44 229 HIS A C 1
ATOM 1799 O O . HIS A 1 229 ? 8.289 -0.864 -25.459 1.00 90.44 229 HIS A O 1
ATOM 1805 N N . LYS A 1 230 ? 7.224 0.510 -24.024 1.00 88.38 230 LYS A N 1
ATOM 1806 C CA . LYS A 1 230 ? 8.039 1.703 -24.210 1.00 88.38 230 LYS A CA 1
ATOM 1807 C C . LYS A 1 230 ? 8.257 2.404 -22.871 1.00 88.38 230 LYS A C 1
ATOM 1809 O O . LYS A 1 230 ? 7.307 2.635 -22.119 1.00 88.38 230 LYS A O 1
ATOM 1814 N N . GLY A 1 231 ? 9.500 2.801 -22.627 1.00 88.12 231 GLY A N 1
ATOM 1815 C CA . GLY A 1 231 ? 9.902 3.546 -21.444 1.00 88.12 231 GLY A CA 1
ATOM 1816 C C . GLY A 1 231 ? 10.713 2.716 -20.446 1.00 88.12 231 GLY A C 1
ATOM 1817 O O . GLY A 1 231 ? 11.121 1.591 -20.736 1.00 88.12 231 GLY A O 1
ATOM 1818 N N . PRO A 1 232 ? 10.986 3.294 -19.268 1.00 88.69 232 PRO A N 1
ATOM 1819 C CA . PRO A 1 232 ? 11.987 2.772 -18.354 1.00 88.69 232 PRO A CA 1
ATOM 1820 C C . PRO A 1 232 ? 11.586 1.437 -17.724 1.00 88.69 232 PRO A C 1
ATOM 1822 O O . PRO A 1 232 ? 10.444 1.245 -17.300 1.00 88.69 232 PRO A O 1
ATOM 1825 N N . MET A 1 233 ? 12.565 0.545 -17.568 1.00 90.62 233 MET A N 1
ATOM 1826 C CA . MET A 1 233 ? 12.389 -0.759 -16.922 1.00 90.62 233 MET A CA 1
ATOM 1827 C C . MET A 1 233 ? 13.486 -1.031 -15.891 1.00 90.62 233 MET A C 1
ATOM 1829 O O . MET A 1 233 ? 14.623 -0.587 -16.035 1.00 90.62 233 MET A O 1
ATOM 1833 N N . PHE A 1 234 ? 13.161 -1.819 -14.871 1.00 91.44 234 PHE A N 1
ATOM 1834 C CA . PHE A 1 234 ? 14.115 -2.347 -13.903 1.00 91.44 234 PHE A CA 1
ATOM 1835 C C . PHE A 1 234 ? 14.620 -3.712 -14.346 1.00 91.44 234 PHE A C 1
ATOM 1837 O O . PHE A 1 234 ? 13.832 -4.659 -14.402 1.00 91.44 234 PHE A O 1
ATOM 1844 N N . ALA A 1 235 ? 15.924 -3.829 -14.595 1.00 91.19 235 ALA A N 1
ATOM 1845 C CA . ALA A 1 235 ? 16.583 -5.114 -14.784 1.00 91.19 235 ALA A CA 1
ATOM 1846 C C . ALA A 1 235 ? 17.095 -5.669 -13.445 1.00 91.19 235 ALA A C 1
ATOM 1848 O O . ALA A 1 235 ? 17.729 -4.956 -12.661 1.00 91.19 235 ALA A O 1
ATOM 1849 N N . TYR A 1 236 ? 16.830 -6.946 -13.177 1.00 92.19 236 TYR A N 1
ATOM 1850 C CA . TYR A 1 236 ? 17.279 -7.626 -11.965 1.00 92.19 236 TYR A CA 1
ATOM 1851 C C . TYR A 1 236 ? 17.450 -9.130 -12.178 1.00 92.19 236 TYR A C 1
ATOM 1853 O O . TYR A 1 236 ? 16.803 -9.741 -13.027 1.00 92.19 236 TYR A O 1
ATOM 1861 N N . MET A 1 237 ? 18.325 -9.731 -11.371 1.00 91.19 237 MET A N 1
ATOM 1862 C CA . MET A 1 237 ? 18.629 -11.159 -11.415 1.00 91.19 237 MET A CA 1
ATOM 1863 C C . MET A 1 237 ? 17.965 -11.918 -10.274 1.00 91.19 237 MET A C 1
ATOM 1865 O O . MET A 1 237 ? 17.878 -11.433 -9.145 1.00 91.19 237 MET A O 1
ATOM 1869 N N . HIS A 1 238 ? 17.548 -13.146 -10.555 1.00 91.44 238 HIS A N 1
ATOM 1870 C CA . HIS A 1 238 ? 16.980 -14.045 -9.560 1.00 91.44 238 HIS A CA 1
ATOM 1871 C C . HIS A 1 238 ? 17.239 -15.507 -9.927 1.00 91.44 238 HIS A C 1
ATOM 1873 O O . HIS A 1 238 ? 17.398 -15.873 -11.087 1.00 91.44 238 HIS A O 1
ATOM 1879 N N . ARG A 1 239 ? 17.311 -16.373 -8.912 1.00 91.06 239 ARG A N 1
ATOM 1880 C CA . ARG A 1 239 ? 17.681 -17.780 -9.122 1.00 91.06 239 ARG A CA 1
ATOM 1881 C C . ARG A 1 239 ? 16.525 -18.644 -9.629 1.00 91.06 239 ARG A C 1
ATOM 1883 O O . ARG A 1 239 ? 16.766 -19.552 -10.410 1.00 91.06 239 ARG A O 1
ATOM 1890 N N . ARG A 1 240 ? 15.294 -18.391 -9.179 1.00 90.94 240 ARG A N 1
ATOM 1891 C CA . ARG A 1 240 ? 14.089 -19.171 -9.539 1.00 90.94 240 ARG A CA 1
ATOM 1892 C C . ARG A 1 240 ? 13.316 -18.481 -10.654 1.00 90.94 240 ARG A C 1
ATOM 1894 O O . ARG A 1 240 ? 13.373 -17.262 -10.699 1.00 90.94 240 ARG A O 1
ATOM 1901 N N . ARG A 1 241 ? 12.561 -19.206 -11.484 1.00 87.88 241 ARG A N 1
ATOM 1902 C CA . ARG A 1 241 ? 11.840 -18.624 -12.631 1.00 87.88 241 ARG A CA 1
ATOM 1903 C C . ARG A 1 241 ? 10.789 -17.608 -12.180 1.00 87.88 241 ARG A C 1
ATOM 1905 O O . ARG A 1 241 ? 10.744 -16.508 -12.719 1.00 87.88 241 ARG A O 1
ATOM 1912 N N . ARG A 1 242 ? 9.986 -17.945 -11.164 1.00 87.69 242 ARG A N 1
ATOM 1913 C CA . ARG A 1 242 ? 8.924 -17.087 -10.610 1.00 87.69 242 ARG A CA 1
ATOM 1914 C C . ARG A 1 242 ? 8.887 -17.129 -9.077 1.00 87.69 242 ARG A C 1
ATOM 1916 O O . ARG A 1 242 ? 9.372 -18.086 -8.458 1.00 87.69 242 ARG A O 1
ATOM 1923 N N . PRO A 1 243 ? 8.314 -16.104 -8.421 1.00 87.75 243 PRO A N 1
ATOM 1924 C CA . PRO A 1 243 ? 7.995 -16.184 -7.002 1.00 87.75 243 PRO A CA 1
ATOM 1925 C C . PRO A 1 243 ? 7.087 -17.376 -6.688 1.00 87.75 243 PRO A C 1
ATOM 1927 O O . PRO A 1 243 ? 6.071 -17.575 -7.342 1.00 87.75 243 PRO A O 1
ATOM 1930 N N . GLY A 1 244 ? 7.441 -18.146 -5.658 1.00 84.00 244 GLY A N 1
ATOM 1931 C CA . GLY A 1 244 ? 6.657 -19.307 -5.219 1.00 84.00 244 GLY A CA 1
ATOM 1932 C C . GLY A 1 244 ? 7.081 -20.647 -5.825 1.00 84.00 244 GLY A C 1
ATOM 1933 O O . GLY A 1 244 ? 6.646 -21.677 -5.320 1.00 84.00 244 GLY A O 1
ATOM 1934 N N . ASP A 1 245 ? 7.981 -20.669 -6.814 1.00 85.19 245 ASP A N 1
ATOM 1935 C CA . ASP A 1 245 ? 8.470 -21.928 -7.388 1.00 85.19 245 ASP A CA 1
ATOM 1936 C C . ASP A 1 245 ? 9.145 -22.814 -6.329 1.00 85.19 245 ASP A C 1
ATOM 1938 O O . ASP A 1 245 ? 10.006 -22.354 -5.562 1.00 85.19 245 ASP A O 1
ATOM 1942 N N . ALA A 1 246 ? 8.797 -24.107 -6.340 1.00 77.44 246 ALA A N 1
ATOM 1943 C CA . ALA A 1 246 ? 9.322 -25.132 -5.431 1.00 77.44 246 ALA A CA 1
ATOM 1944 C C . ALA A 1 246 ? 10.831 -25.414 -5.614 1.00 77.44 246 ALA A C 1
ATOM 1946 O O . ALA A 1 246 ? 11.448 -26.053 -4.764 1.00 77.44 246 ALA A O 1
ATOM 1947 N N . GLY A 1 247 ? 11.447 -24.887 -6.679 1.00 70.19 247 GLY A N 1
ATOM 1948 C CA . GLY A 1 247 ? 12.839 -25.156 -7.048 1.00 70.19 247 GLY A CA 1
ATOM 1949 C C . GLY A 1 247 ? 13.006 -26.480 -7.802 1.00 70.19 247 GLY A C 1
ATOM 1950 O O . GLY A 1 247 ? 12.026 -27.121 -8.167 1.00 70.19 247 GLY A O 1
ATOM 1951 N N . GLY A 1 248 ? 14.256 -26.870 -8.072 1.00 66.00 248 GLY A N 1
ATOM 1952 C CA . GLY A 1 248 ? 14.587 -28.140 -8.742 1.00 66.00 248 GLY A CA 1
ATOM 1953 C C . GLY A 1 248 ? 14.518 -28.126 -10.275 1.00 66.00 248 GLY A C 1
ATOM 1954 O O . GLY A 1 248 ? 14.700 -29.171 -10.891 1.00 66.00 248 GLY A O 1
ATOM 1955 N N . GLY A 1 249 ? 14.268 -26.964 -10.886 1.00 73.44 249 GLY A N 1
ATOM 1956 C CA . GLY A 1 249 ? 14.285 -26.762 -12.337 1.00 73.44 249 GLY A CA 1
ATOM 1957 C C . GLY A 1 249 ? 15.472 -25.917 -12.807 1.00 73.44 249 GLY A C 1
ATOM 1958 O O . GLY A 1 249 ? 16.494 -25.817 -12.132 1.00 73.44 249 GLY A O 1
ATOM 1959 N N . ARG A 1 250 ? 15.310 -25.279 -13.971 1.00 78.50 250 ARG A N 1
ATOM 1960 C CA . ARG A 1 250 ? 16.247 -24.274 -14.492 1.00 78.50 250 ARG A CA 1
ATOM 1961 C C . ARG A 1 250 ? 16.490 -23.174 -13.456 1.00 78.50 250 ARG A C 1
ATOM 1963 O O . ARG A 1 250 ? 15.562 -22.727 -12.782 1.00 78.50 250 ARG A O 1
ATOM 1970 N N . GLU A 1 251 ? 17.744 -22.752 -13.349 1.00 86.12 251 GLU A N 1
ATOM 1971 C CA . GLU A 1 251 ? 18.184 -21.694 -12.442 1.00 86.12 251 GLU A CA 1
ATOM 1972 C C . GLU A 1 251 ? 18.860 -20.557 -13.207 1.00 86.12 251 GLU A C 1
ATOM 1974 O O . GLU A 1 251 ? 19.454 -20.806 -14.260 1.00 86.12 251 GLU A O 1
ATOM 1979 N N . TRP A 1 252 ? 18.831 -19.371 -12.592 1.00 91.38 252 TRP A N 1
ATOM 1980 C CA . TRP A 1 252 ? 19.409 -18.105 -13.058 1.00 91.38 252 TRP A CA 1
ATOM 1981 C C . TRP A 1 252 ? 18.625 -17.449 -14.192 1.00 91.38 252 TRP A C 1
ATOM 1983 O O . TRP A 1 252 ? 18.657 -17.865 -15.347 1.00 91.38 252 TRP A O 1
ATOM 1993 N N . PHE A 1 253 ? 17.935 -16.377 -13.826 1.00 92.75 253 PHE A N 1
ATOM 1994 C CA . PHE A 1 253 ? 17.064 -15.611 -14.698 1.00 92.75 253 PHE A CA 1
ATOM 1995 C C . PHE A 1 253 ? 17.365 -14.124 -14.551 1.00 92.75 253 PHE A C 1
ATOM 1997 O O . PHE A 1 253 ? 17.710 -13.649 -13.462 1.00 92.75 253 PHE A O 1
ATOM 2004 N N . ILE A 1 254 ? 17.193 -13.398 -15.650 1.00 92.94 254 ILE A N 1
ATOM 2005 C CA . ILE A 1 254 ? 17.137 -11.939 -15.681 1.00 92.94 254 ILE A CA 1
ATOM 2006 C C . ILE A 1 254 ? 15.693 -11.551 -15.968 1.00 92.94 254 ILE A C 1
ATOM 2008 O O . ILE A 1 254 ? 15.101 -12.045 -16.925 1.00 92.94 254 ILE A O 1
ATOM 2012 N N . SER A 1 255 ? 15.139 -10.650 -15.165 1.00 93.44 255 SER A N 1
ATOM 2013 C CA . SER A 1 255 ? 13.847 -10.028 -15.433 1.00 93.44 255 SER A CA 1
ATOM 2014 C C . SER A 1 255 ? 14.002 -8.539 -15.677 1.00 93.44 255 SER A C 1
ATOM 2016 O O . SER A 1 255 ? 14.752 -7.864 -14.977 1.00 93.44 255 SER A O 1
ATOM 2018 N N . MET A 1 256 ? 13.245 -8.030 -16.642 1.00 92.88 256 MET A N 1
ATOM 2019 C CA . MET A 1 256 ? 13.056 -6.611 -16.917 1.00 92.88 256 MET A CA 1
ATOM 2020 C C . MET A 1 256 ? 11.596 -6.284 -16.645 1.00 92.88 256 MET A C 1
ATOM 2022 O O . MET A 1 256 ? 10.723 -6.839 -17.303 1.00 92.88 256 MET A O 1
ATOM 2026 N N . THR A 1 257 ? 11.310 -5.440 -15.656 1.00 92.44 257 THR A N 1
ATOM 2027 C CA . THR A 1 257 ? 9.935 -5.044 -15.299 1.00 92.44 257 THR A CA 1
ATOM 2028 C C . THR A 1 257 ? 9.737 -3.552 -15.513 1.00 92.44 257 THR A C 1
ATOM 2030 O O . THR A 1 257 ? 10.542 -2.760 -15.029 1.00 92.44 257 THR A O 1
ATOM 2033 N N . GLY A 1 258 ? 8.682 -3.172 -16.231 1.00 90.12 258 GLY A N 1
ATOM 2034 C CA . GLY A 1 258 ? 8.350 -1.779 -16.514 1.00 90.12 258 GLY A CA 1
ATOM 2035 C C . GLY A 1 258 ? 8.159 -0.950 -15.248 1.00 90.12 258 GLY A C 1
ATOM 2036 O O . GLY A 1 258 ? 7.515 -1.398 -14.299 1.00 90.12 258 GLY A O 1
ATOM 2037 N N . ALA A 1 259 ? 8.701 0.266 -15.228 1.00 88.44 259 ALA A N 1
ATOM 2038 C CA . ALA A 1 259 ? 8.470 1.186 -14.125 1.00 88.44 259 ALA A CA 1
ATOM 2039 C C . ALA A 1 259 ? 7.048 1.760 -14.209 1.00 88.44 259 ALA A C 1
ATOM 2041 O O . ALA A 1 259 ? 6.689 2.441 -15.168 1.00 88.44 259 ALA A O 1
ATOM 2042 N N . THR A 1 260 ? 6.245 1.516 -13.175 1.00 88.25 260 THR A N 1
ATOM 2043 C CA . THR A 1 260 ? 4.852 1.976 -13.071 1.00 88.25 260 THR A CA 1
ATOM 2044 C C . THR A 1 260 ? 4.706 3.185 -12.148 1.00 88.25 260 THR A C 1
ATOM 2046 O O . THR A 1 260 ? 3.674 3.351 -11.507 1.00 88.25 260 THR A O 1
ATOM 2049 N N . THR A 1 261 ? 5.719 4.058 -12.100 1.00 89.94 261 THR A N 1
ATOM 2050 C CA . THR A 1 261 ? 5.874 5.131 -11.100 1.00 89.94 261 THR A CA 1
ATOM 2051 C C . THR A 1 261 ? 4.605 5.940 -10.815 1.00 89.94 261 THR A C 1
ATOM 2053 O O . THR A 1 261 ? 4.257 6.055 -9.641 1.00 89.94 261 THR A O 1
ATOM 2056 N N . PRO A 1 262 ? 3.870 6.484 -11.812 1.00 89.25 262 PRO A N 1
ATOM 2057 C CA . PRO A 1 262 ? 2.666 7.258 -11.512 1.00 89.25 262 PRO A CA 1
ATOM 2058 C C . PRO A 1 262 ? 1.574 6.408 -10.845 1.00 89.25 262 PRO A C 1
ATOM 2060 O O . PRO A 1 262 ? 0.890 6.888 -9.944 1.00 89.25 262 PRO A O 1
ATOM 2063 N N . SER A 1 263 ? 1.444 5.139 -11.249 1.00 91.12 263 SER A N 1
ATOM 2064 C CA . SER A 1 263 ? 0.477 4.197 -10.675 1.00 91.12 263 SER A CA 1
ATOM 2065 C C . SER A 1 263 ? 0.900 3.774 -9.272 1.00 91.12 263 SER A C 1
ATOM 2067 O O . SER A 1 263 ? 0.092 3.849 -8.353 1.00 91.12 263 SER A O 1
ATOM 2069 N N . ASP A 1 264 ? 2.179 3.448 -9.067 1.00 93.88 264 ASP A N 1
ATOM 2070 C CA . ASP A 1 264 ? 2.714 3.094 -7.750 1.00 93.88 264 ASP A CA 1
ATOM 2071 C C . ASP A 1 264 ? 2.522 4.241 -6.737 1.00 93.88 264 ASP A C 1
ATOM 2073 O O . ASP A 1 264 ? 2.123 4.005 -5.595 1.00 93.88 264 ASP A O 1
ATOM 2077 N N . LEU A 1 265 ? 2.725 5.499 -7.155 1.00 93.56 265 LEU A N 1
ATOM 2078 C CA . LEU A 1 265 ? 2.457 6.681 -6.327 1.00 93.56 265 LEU A CA 1
ATOM 2079 C C . LEU A 1 265 ? 0.960 6.876 -6.054 1.00 93.56 265 LEU A C 1
ATOM 2081 O O . LEU A 1 265 ? 0.576 7.057 -4.898 1.00 93.56 265 LEU A O 1
ATOM 2085 N N . ALA A 1 266 ? 0.110 6.815 -7.084 1.00 94.00 266 ALA A N 1
ATOM 2086 C CA . ALA A 1 266 ? -1.338 6.962 -6.926 1.00 94.00 266 ALA A CA 1
ATOM 2087 C C . ALA A 1 266 ? -1.912 5.893 -5.982 1.00 94.00 266 ALA A C 1
ATOM 2089 O O . ALA A 1 266 ? -2.634 6.208 -5.036 1.00 94.00 266 ALA A O 1
ATOM 2090 N N . LEU A 1 267 ? -1.515 4.635 -6.174 1.00 95.94 267 LEU A N 1
ATOM 2091 C CA . LEU A 1 267 ? -1.897 3.524 -5.313 1.00 95.94 267 LEU A CA 1
ATOM 2092 C C . LEU A 1 267 ? -1.355 3.691 -3.893 1.00 95.94 267 LEU A C 1
ATOM 2094 O O . LEU A 1 267 ? -2.084 3.437 -2.941 1.00 95.94 267 LEU A O 1
ATOM 2098 N N . SER A 1 268 ? -0.124 4.178 -3.719 1.00 97.12 268 SER A N 1
ATOM 2099 C CA . SER A 1 268 ? 0.420 4.473 -2.385 1.00 97.12 268 SER A CA 1
ATOM 2100 C C . SER A 1 268 ? -0.410 5.525 -1.646 1.00 97.12 268 SER A C 1
ATOM 2102 O O . SER A 1 268 ? -0.666 5.371 -0.452 1.00 97.12 268 SER A O 1
ATOM 2104 N N . ILE A 1 269 ? -0.896 6.556 -2.348 1.00 96.31 269 ILE A N 1
ATOM 2105 C CA . ILE A 1 269 ? -1.803 7.566 -1.783 1.00 96.31 269 ILE A CA 1
ATOM 2106 C C . ILE A 1 269 ? -3.137 6.927 -1.371 1.00 96.31 269 ILE A C 1
ATOM 2108 O O . ILE A 1 269 ? -3.624 7.181 -0.266 1.00 96.31 269 ILE A O 1
ATOM 2112 N N . LEU A 1 270 ? -3.729 6.088 -2.228 1.00 97.50 270 LEU A N 1
ATOM 2113 C CA . LEU A 1 270 ? -4.978 5.382 -1.919 1.00 97.50 270 LEU A CA 1
ATOM 2114 C C . LEU A 1 270 ? -4.818 4.440 -0.723 1.00 97.50 270 LEU A C 1
ATOM 2116 O O . LEU A 1 270 ? -5.672 4.424 0.162 1.00 97.50 270 LEU A O 1
ATOM 2120 N N . VAL A 1 271 ? -3.701 3.717 -0.638 1.00 98.38 271 VAL A N 1
ATOM 2121 C CA . VAL A 1 271 ? -3.401 2.856 0.508 1.00 98.38 271 VAL A CA 1
ATOM 2122 C C . VAL A 1 271 ? -3.202 3.680 1.778 1.00 98.38 271 VAL A C 1
ATOM 2124 O O . VAL A 1 271 ? -3.781 3.331 2.802 1.00 98.38 271 VAL A O 1
ATOM 2127 N N . ALA A 1 272 ? -2.473 4.799 1.738 1.00 97.88 272 ALA A N 1
ATOM 2128 C CA . ALA A 1 272 ? -2.316 5.675 2.904 1.00 97.88 272 ALA A CA 1
ATOM 2129 C C . ALA A 1 272 ? -3.674 6.169 3.438 1.00 97.88 272 ALA A C 1
ATOM 2131 O O . ALA A 1 272 ? -3.905 6.196 4.644 1.00 97.88 272 ALA A O 1
ATOM 2132 N N . ARG A 1 273 ? -4.613 6.478 2.540 1.00 97.69 273 ARG A N 1
ATOM 2133 C CA . ARG A 1 273 ? -5.998 6.871 2.855 1.00 97.69 273 ARG A CA 1
ATOM 2134 C C . ARG A 1 273 ? -6.865 5.717 3.367 1.00 97.69 273 ARG A C 1
ATOM 2136 O O . ARG A 1 273 ? -7.723 5.920 4.230 1.00 97.69 273 ARG A O 1
ATOM 2143 N N . ALA A 1 274 ? -6.637 4.506 2.870 1.00 98.44 274 ALA A N 1
ATOM 2144 C CA . ALA A 1 274 ? -7.258 3.300 3.405 1.00 98.44 274 ALA A CA 1
ATOM 2145 C C . ALA A 1 274 ? -6.750 3.016 4.830 1.00 98.44 274 ALA A C 1
ATOM 2147 O O . ALA A 1 274 ? -7.551 2.717 5.713 1.00 98.44 274 ALA A O 1
ATOM 2148 N N . VAL A 1 275 ? -5.445 3.200 5.074 1.00 98.50 275 VAL A N 1
ATOM 2149 C CA . VAL A 1 275 ? -4.828 3.109 6.407 1.00 98.50 275 VAL A CA 1
ATOM 2150 C C . VAL A 1 275 ? -5.422 4.160 7.343 1.00 98.50 275 VAL A C 1
ATOM 2152 O O . VAL A 1 275 ? -5.789 3.803 8.456 1.00 98.50 275 VAL A O 1
ATOM 2155 N N . GLU A 1 276 ? -5.592 5.417 6.907 1.00 97.69 276 GLU A N 1
ATOM 2156 C CA . GLU A 1 276 ? -6.287 6.451 7.699 1.00 97.69 276 GLU A CA 1
ATOM 2157 C C . GLU A 1 276 ? -7.682 5.993 8.137 1.00 97.69 276 GLU A C 1
ATOM 2159 O O . GLU A 1 276 ? -8.025 6.112 9.311 1.00 97.69 276 GLU A O 1
ATOM 2164 N N . SER A 1 277 ? -8.472 5.464 7.197 1.00 98.38 277 SER A N 1
ATOM 2165 C CA . SER A 1 277 ? -9.856 5.045 7.453 1.00 98.38 277 SER A CA 1
ATOM 2166 C C . SER A 1 277 ? -9.910 3.880 8.437 1.00 98.38 277 SER A C 1
ATOM 2168 O O . SER A 1 277 ? -10.602 3.970 9.449 1.00 98.38 277 SER A O 1
ATOM 2170 N N . LEU A 1 278 ? -9.116 2.831 8.191 1.00 98.56 278 LEU A N 1
ATOM 2171 C CA . LEU A 1 278 ? -8.972 1.687 9.093 1.00 98.56 278 LEU A CA 1
ATOM 2172 C C . LEU A 1 278 ? -8.561 2.143 10.494 1.00 98.56 278 LEU A C 1
ATOM 2174 O O . LEU A 1 278 ? -9.139 1.721 11.496 1.00 98.56 278 LEU A O 1
ATOM 2178 N N . TRP A 1 279 ? -7.576 3.035 10.567 1.00 97.94 279 TRP A N 1
ATOM 2179 C CA . TRP A 1 279 ? -7.032 3.512 11.827 1.00 97.94 279 TRP A CA 1
ATOM 2180 C C . TRP A 1 279 ? -8.028 4.357 12.616 1.00 97.94 279 TRP A C 1
ATOM 2182 O O . TRP A 1 279 ? -8.184 4.142 13.814 1.00 97.94 279 TRP A O 1
ATOM 2192 N N . ASP A 1 280 ? -8.736 5.289 11.975 1.00 97.56 280 ASP A N 1
ATOM 2193 C CA . ASP A 1 280 ? -9.753 6.105 12.644 1.00 97.56 280 ASP A CA 1
ATOM 2194 C C . ASP A 1 280 ? -10.976 5.255 13.051 1.00 97.56 280 ASP A C 1
ATOM 2196 O O . ASP A 1 280 ? -11.537 5.478 14.128 1.00 97.56 280 ASP A O 1
ATOM 2200 N N . VAL A 1 281 ? -11.350 4.231 12.270 1.00 97.44 281 VAL A N 1
ATOM 2201 C CA . VAL A 1 281 ? -12.374 3.242 12.655 1.00 97.44 281 VAL A CA 1
ATOM 2202 C C . VAL A 1 281 ? -11.965 2.472 13.904 1.00 97.44 281 VAL A C 1
ATOM 2204 O O . VAL A 1 281 ? -12.743 2.380 14.862 1.00 97.44 281 VAL A O 1
ATOM 2207 N N . ALA A 1 282 ? -10.744 1.948 13.921 1.00 96.06 282 ALA A N 1
ATOM 2208 C CA . ALA A 1 282 ? -10.206 1.212 15.050 1.00 96.06 282 ALA A CA 1
ATOM 2209 C C . ALA A 1 282 ? -10.063 2.115 16.282 1.00 96.06 282 ALA A C 1
ATOM 2211 O O . ALA A 1 282 ? -10.562 1.798 17.361 1.00 96.06 282 ALA A O 1
ATOM 2212 N N . ARG A 1 283 ? -9.485 3.306 16.125 1.00 94.62 283 ARG A N 1
ATOM 2213 C CA . ARG A 1 283 ? -9.351 4.298 17.195 1.00 94.62 283 ARG A CA 1
ATOM 2214 C C . ARG A 1 283 ? -10.704 4.674 17.783 1.00 94.62 283 ARG A C 1
ATOM 2216 O O . ARG A 1 283 ? -10.820 4.754 19.008 1.00 94.62 283 ARG A O 1
ATOM 2223 N N . ARG A 1 284 ? -11.741 4.837 16.957 1.00 93.88 284 ARG A N 1
ATOM 2224 C CA . ARG A 1 284 ? -13.111 5.012 17.445 1.00 93.88 284 ARG A CA 1
ATOM 2225 C C . ARG A 1 284 ? -13.564 3.809 18.264 1.00 93.88 284 ARG A C 1
ATOM 2227 O O . ARG A 1 284 ? -13.986 4.003 19.399 1.00 93.88 284 ARG A O 1
ATOM 2234 N N . ARG A 1 285 ? -13.440 2.592 17.728 1.00 92.88 285 ARG A N 1
ATOM 2235 C CA . ARG A 1 285 ? -13.849 1.340 18.393 1.00 92.88 285 ARG A CA 1
ATOM 2236 C C . ARG A 1 285 ? -13.181 1.150 19.757 1.00 92.88 285 ARG A C 1
ATOM 2238 O O . ARG A 1 285 ? -13.853 0.768 20.708 1.00 92.88 285 ARG A O 1
ATOM 2245 N N . TYR A 1 286 ? -11.878 1.401 19.857 1.00 91.19 286 TYR A N 1
ATOM 2246 C CA . TYR A 1 286 ? -11.099 1.059 21.050 1.00 91.19 286 TYR A CA 1
ATOM 2247 C C . TYR A 1 286 ? -10.918 2.207 22.043 1.00 91.19 286 TYR A C 1
ATOM 2249 O O . TYR A 1 286 ? -10.670 1.954 23.218 1.00 91.19 286 TYR A O 1
ATOM 2257 N N . THR A 1 287 ? -11.029 3.462 21.600 1.00 88.81 287 THR A N 1
ATOM 2258 C CA . THR A 1 287 ? -10.770 4.638 22.455 1.00 88.81 287 THR A CA 1
ATOM 2259 C C . THR A 1 287 ? -11.959 5.596 22.556 1.00 88.81 287 THR A C 1
ATOM 2261 O O . THR A 1 287 ? -11.921 6.546 23.340 1.00 88.81 287 THR A O 1
ATOM 2264 N N . GLY A 1 288 ? -13.017 5.377 21.769 1.00 89.69 288 GLY A N 1
ATOM 2265 C CA . GLY A 1 288 ? -14.200 6.237 21.718 1.00 89.69 288 GLY A CA 1
ATOM 2266 C C . GLY A 1 288 ? -13.965 7.608 21.084 1.00 89.69 288 GLY A C 1
ATOM 2267 O O . GLY A 1 288 ? -14.816 8.488 21.200 1.00 89.69 288 GLY A O 1
ATOM 2268 N N . LYS A 1 289 ? -12.811 7.830 20.443 1.00 90.81 289 LYS A N 1
ATOM 2269 C CA . LYS A 1 289 ? -12.494 9.088 19.755 1.00 90.81 289 LYS A CA 1
ATOM 2270 C C . LYS A 1 289 ? -13.117 9.091 18.359 1.00 90.81 289 LYS A C 1
ATOM 2272 O O . LYS A 1 289 ? -12.881 8.172 17.583 1.00 90.81 289 LYS A O 1
ATOM 2277 N N . SER A 1 290 ? -13.875 10.135 18.028 1.00 94.12 290 SER A N 1
ATOM 2278 C CA . SER A 1 290 ? -14.338 10.372 16.655 1.00 94.12 290 SER A CA 1
ATOM 2279 C C . SER A 1 290 ? -13.156 10.523 15.689 1.00 94.12 290 SER A C 1
ATOM 2281 O O . SER A 1 290 ? -12.052 10.904 16.090 1.00 94.12 290 SER A O 1
ATOM 2283 N N . GLY A 1 291 ? -13.409 10.279 14.409 1.00 95.69 291 GLY A N 1
ATOM 2284 C CA . GLY A 1 291 ? -12.420 10.400 13.347 1.00 95.69 291 GLY A CA 1
ATOM 2285 C C . GLY A 1 291 ? -13.086 10.642 12.002 1.00 95.69 291 GLY A C 1
ATOM 2286 O O . GLY A 1 291 ? -14.115 11.315 11.906 1.00 95.69 291 GLY A O 1
ATOM 2287 N N . SER A 1 292 ? -12.503 10.078 10.956 1.00 97.31 292 SER A N 1
ATOM 2288 C CA . SER A 1 292 ? -13.040 10.155 9.603 1.00 97.31 292 SER A CA 1
ATOM 2289 C C . SER A 1 292 ? -12.633 8.958 8.767 1.00 97.31 292 SER A C 1
ATOM 2291 O O . SER A 1 292 ? -11.565 8.398 8.984 1.00 97.31 292 SER A O 1
ATOM 2293 N N . ILE A 1 293 ? -13.426 8.657 7.750 1.00 98.00 293 ILE A N 1
ATOM 2294 C CA . ILE A 1 293 ? -13.080 7.685 6.714 1.00 98.00 293 ILE A CA 1
ATOM 2295 C C . ILE A 1 293 ? -12.953 8.377 5.357 1.00 98.00 293 ILE A C 1
ATOM 2297 O O . ILE A 1 293 ? -13.337 9.539 5.185 1.00 98.00 293 ILE A O 1
ATOM 2301 N N . ARG A 1 294 ? -12.400 7.658 4.387 1.00 97.19 294 ARG A N 1
ATOM 2302 C CA . ARG A 1 294 ? -12.267 8.077 2.995 1.00 97.19 294 ARG A CA 1
ATOM 2303 C C . ARG A 1 294 ? -13.221 7.256 2.142 1.00 97.19 294 ARG A C 1
ATOM 2305 O O . ARG A 1 294 ? -13.221 6.033 2.228 1.00 97.19 294 ARG A O 1
ATOM 2312 N N . HIS A 1 295 ? -14.001 7.925 1.301 1.00 96.44 295 HIS A N 1
ATOM 2313 C CA . HIS A 1 295 ? -14.798 7.261 0.278 1.00 96.44 295 HIS A CA 1
ATOM 2314 C C . HIS A 1 295 ? -13.868 6.819 -0.861 1.00 96.44 295 HIS A C 1
ATOM 2316 O O . HIS A 1 295 ? -13.550 7.600 -1.760 1.00 96.44 295 HIS A O 1
ATOM 2322 N N . ILE A 1 296 ? -13.352 5.592 -0.763 1.00 97.00 296 ILE A N 1
ATOM 2323 C CA . ILE A 1 296 ? -12.481 4.982 -1.773 1.00 97.00 296 ILE A CA 1
ATOM 2324 C C . ILE A 1 296 ? -13.370 4.235 -2.760 1.00 97.00 296 ILE A C 1
ATOM 2326 O O . ILE A 1 296 ? -13.634 3.050 -2.588 1.00 97.00 296 ILE A O 1
ATOM 2330 N N . ARG A 1 297 ? -13.836 4.965 -3.770 1.00 95.56 297 ARG A N 1
ATOM 2331 C CA . ARG A 1 297 ? -14.694 4.435 -4.829 1.00 95.56 297 ARG A CA 1
ATOM 2332 C C . ARG A 1 297 ? -13.978 3.385 -5.659 1.00 95.56 297 ARG A C 1
ATOM 2334 O O . ARG A 1 297 ? -12.765 3.492 -5.886 1.00 95.56 297 ARG A O 1
ATOM 2341 N N . ARG A 1 298 ? -14.729 2.423 -6.190 1.00 95.06 298 ARG A N 1
ATOM 2342 C CA . ARG A 1 298 ? -14.176 1.415 -7.100 1.00 95.06 298 ARG A CA 1
ATOM 2343 C C . ARG A 1 298 ? -13.541 2.057 -8.333 1.00 95.06 298 ARG A C 1
ATOM 2345 O O . ARG A 1 298 ? -12.412 1.709 -8.683 1.00 95.06 298 ARG A O 1
ATOM 2352 N N . SER A 1 299 ? -14.216 3.044 -8.923 1.00 92.75 299 SER A N 1
ATOM 2353 C CA . SER A 1 299 ? -13.759 3.753 -10.126 1.00 92.75 299 SER A CA 1
ATOM 2354 C C . SER A 1 299 ? -12.392 4.422 -9.949 1.00 92.75 299 SER A C 1
ATOM 2356 O O . SER A 1 299 ? -11.548 4.376 -10.841 1.00 92.75 299 SER A O 1
ATOM 2358 N N . VAL A 1 300 ? -12.131 4.994 -8.769 1.00 93.50 300 VAL A N 1
ATOM 2359 C CA . VAL A 1 300 ? -10.870 5.677 -8.446 1.00 93.50 300 VAL A CA 1
ATOM 2360 C C . VAL A 1 300 ? -9.716 4.677 -8.367 1.00 93.50 300 VAL A C 1
ATOM 2362 O O . VAL A 1 300 ? -8.613 4.956 -8.841 1.00 93.50 300 VAL A O 1
ATOM 2365 N N . VAL A 1 301 ? -9.968 3.489 -7.809 1.00 95.00 301 VAL A N 1
ATOM 2366 C CA . VAL A 1 301 ? -8.980 2.403 -7.762 1.00 95.00 301 VAL A CA 1
ATOM 2367 C C . VAL A 1 301 ? -8.734 1.844 -9.166 1.00 95.00 301 VAL A C 1
ATOM 2369 O O . VAL A 1 301 ? -7.583 1.646 -9.552 1.00 95.00 301 VAL A O 1
ATOM 2372 N N . GLU A 1 302 ? -9.784 1.652 -9.967 1.00 93.38 302 GLU A N 1
ATOM 2373 C CA . GLU A 1 302 ? -9.661 1.239 -11.371 1.00 93.38 302 GLU A CA 1
ATOM 2374 C C . GLU A 1 302 ? -8.871 2.260 -12.199 1.00 93.38 302 GLU A C 1
ATOM 2376 O O . GLU A 1 302 ? -8.015 1.871 -12.993 1.00 93.38 302 GLU A O 1
ATOM 2381 N N . LEU A 1 303 ? -9.070 3.558 -11.972 1.00 91.88 303 LEU A N 1
ATOM 2382 C CA . LEU A 1 303 ? -8.303 4.612 -12.628 1.00 91.88 303 LEU A CA 1
ATOM 2383 C C . LEU A 1 303 ? -6.816 4.566 -12.244 1.00 91.88 303 LEU A C 1
ATOM 2385 O O . LEU A 1 303 ? -5.956 4.673 -13.121 1.00 91.88 303 LEU A O 1
ATOM 2389 N N . ALA A 1 304 ? -6.500 4.354 -10.962 1.00 92.38 304 ALA A N 1
ATOM 2390 C CA . ALA A 1 304 ? -5.120 4.250 -10.484 1.00 92.38 304 ALA A CA 1
ATOM 2391 C C . ALA A 1 304 ? -4.386 3.006 -11.025 1.00 92.38 304 ALA A C 1
ATOM 2393 O O . ALA A 1 304 ? -3.186 3.079 -11.304 1.00 92.38 304 ALA A O 1
ATOM 2394 N N . ILE A 1 305 ? -5.093 1.883 -11.202 1.00 91.00 305 ILE A N 1
ATOM 2395 C CA . ILE A 1 305 ? -4.528 0.635 -11.741 1.00 91.00 305 ILE A CA 1
ATOM 2396 C C . ILE A 1 305 ? -4.447 0.682 -13.272 1.00 91.00 305 ILE A C 1
ATOM 2398 O O . ILE A 1 305 ? -3.399 0.402 -13.848 1.00 91.00 305 ILE A O 1
ATOM 2402 N N . TYR A 1 306 ? -5.554 1.003 -13.944 1.00 88.56 306 TYR A N 1
ATOM 2403 C CA . TYR A 1 306 ? -5.719 0.786 -15.383 1.00 88.56 306 TYR A CA 1
ATOM 2404 C C . TYR A 1 306 ? -5.605 2.058 -16.219 1.00 88.56 306 TYR A C 1
ATOM 2406 O O . TYR A 1 306 ? -5.170 1.974 -17.365 1.00 88.56 306 TYR A O 1
ATOM 2414 N N . GLY A 1 307 ? -5.968 3.228 -15.685 1.00 85.25 307 GLY A N 1
ATOM 2415 C CA . GLY A 1 307 ? -5.951 4.478 -16.453 1.00 85.25 307 GLY A CA 1
ATOM 2416 C C . GLY A 1 307 ? -4.560 4.855 -16.928 1.00 85.25 307 GLY A C 1
ATOM 2417 O O . GLY A 1 307 ? -4.342 5.091 -18.111 1.00 85.25 307 GLY A O 1
ATOM 2418 N N . LEU A 1 308 ? -3.591 4.779 -16.023 1.00 77.19 308 LEU A N 1
ATOM 2419 C CA . LEU A 1 308 ? -2.200 5.098 -16.335 1.00 77.19 308 LEU A CA 1
ATOM 2420 C C . LEU A 1 308 ? -1.557 4.050 -17.260 1.00 77.19 308 LEU A C 1
ATOM 2422 O O . LEU A 1 308 ? -0.717 4.388 -18.092 1.00 77.19 308 LEU A O 1
ATOM 2426 N N . LEU A 1 309 ? -1.989 2.785 -17.170 1.00 78.94 309 LEU A N 1
ATOM 2427 C CA . LEU A 1 309 ? -1.582 1.741 -18.113 1.00 78.94 309 LEU A CA 1
ATOM 2428 C C . LEU A 1 309 ? -2.146 2.001 -19.515 1.00 78.94 309 LEU A C 1
ATOM 2430 O O . LEU A 1 309 ? -1.396 1.907 -20.488 1.00 78.94 309 LEU A O 1
ATOM 2434 N N . ARG A 1 310 ? -3.434 2.363 -19.618 1.00 79.44 310 ARG A N 1
ATOM 2435 C CA . ARG A 1 310 ? -4.107 2.696 -20.883 1.00 79.44 310 ARG A CA 1
ATOM 2436 C C . ARG A 1 310 ? -3.364 3.798 -21.623 1.00 79.44 310 ARG A C 1
ATOM 2438 O O . ARG A 1 310 ? -3.100 3.652 -22.811 1.00 79.44 310 ARG A O 1
ATOM 2445 N N . ASP A 1 311 ? -2.999 4.857 -20.913 1.00 76.94 311 ASP A N 1
ATOM 2446 C CA . ASP A 1 311 ? -2.353 6.019 -21.518 1.00 76.94 311 ASP A CA 1
ATOM 2447 C C . ASP A 1 311 ? -0.902 5.706 -21.947 1.00 76.94 311 ASP A C 1
ATOM 2449 O O . ASP A 1 311 ? -0.413 6.265 -22.926 1.00 76.94 311 ASP A O 1
ATOM 2453 N N . SER A 1 312 ? -0.229 4.760 -21.275 1.00 75.81 312 SER A N 1
ATOM 2454 C CA . SER A 1 312 ? 1.119 4.300 -21.655 1.00 75.81 312 SER A CA 1
ATOM 2455 C C . SER A 1 312 ? 1.152 3.343 -22.855 1.00 75.81 312 SER A C 1
ATOM 2457 O O . SER A 1 312 ? 2.208 3.173 -23.460 1.00 75.81 312 SER A O 1
ATOM 2459 N N . LEU A 1 313 ? 0.028 2.685 -23.177 1.00 78.00 313 LEU A N 1
ATOM 2460 C CA . LEU A 1 313 ? -0.083 1.598 -24.167 1.00 78.00 313 LEU A CA 1
ATOM 2461 C C . LEU A 1 313 ? 0.871 0.404 -23.932 1.00 78.00 313 LEU A C 1
ATOM 2463 O O . LEU A 1 313 ? 1.032 -0.445 -24.808 1.00 78.00 313 LEU A O 1
ATOM 2467 N N . ASN A 1 314 ? 1.476 0.296 -22.745 1.00 85.94 314 ASN A N 1
ATOM 2468 C CA . ASN A 1 314 ? 2.384 -0.793 -22.399 1.00 85.94 314 ASN A CA 1
ATOM 2469 C C . ASN A 1 314 ? 1.606 -2.070 -22.066 1.00 85.94 314 ASN A C 1
ATOM 2471 O O . ASN A 1 314 ? 1.010 -2.202 -20.994 1.00 85.94 314 ASN A O 1
ATOM 2475 N N . ILE A 1 315 ? 1.649 -3.041 -22.979 1.00 86.44 315 ILE A N 1
ATOM 2476 C CA . ILE A 1 315 ? 0.989 -4.345 -22.825 1.00 86.44 315 ILE A CA 1
ATOM 2477 C C . ILE A 1 315 ? 1.929 -5.347 -22.144 1.00 86.44 315 ILE A C 1
ATOM 2479 O O . ILE A 1 315 ? 1.476 -6.176 -21.364 1.00 86.44 315 ILE A O 1
ATOM 2483 N N . VAL A 1 316 ? 3.238 -5.265 -22.385 1.00 89.88 316 VAL A N 1
ATOM 2484 C CA . VAL A 1 316 ? 4.247 -6.098 -21.719 1.00 89.88 316 VAL A CA 1
ATOM 2485 C C . VAL A 1 316 ? 4.670 -5.419 -20.417 1.00 89.88 316 VAL A C 1
ATOM 2487 O O . VAL A 1 316 ? 5.137 -4.279 -20.423 1.00 89.88 316 VAL A O 1
ATOM 2490 N N . ASN A 1 317 ? 4.514 -6.120 -19.295 1.00 90.88 317 ASN A N 1
ATOM 2491 C CA . ASN A 1 317 ? 4.923 -5.652 -17.971 1.00 90.88 317 ASN A CA 1
ATOM 2492 C C . ASN A 1 317 ? 6.324 -6.152 -17.621 1.00 90.88 317 ASN A C 1
ATOM 2494 O O . ASN A 1 317 ? 7.229 -5.359 -17.365 1.00 90.88 317 ASN A O 1
ATOM 2498 N N . THR A 1 318 ? 6.498 -7.473 -17.652 1.00 92.69 318 THR A N 1
ATOM 2499 C CA . THR A 1 318 ? 7.758 -8.126 -17.305 1.00 92.69 318 THR A CA 1
ATOM 2500 C C . THR A 1 318 ? 8.187 -9.049 -18.427 1.00 92.69 318 THR A C 1
ATOM 2502 O O . THR A 1 318 ? 7.385 -9.840 -18.921 1.00 92.69 318 THR A O 1
ATOM 2505 N N . VAL A 1 319 ? 9.463 -8.979 -18.784 1.00 93.19 319 VAL A N 1
ATOM 2506 C CA . VAL A 1 319 ? 10.129 -9.996 -19.596 1.00 93.19 319 VAL A CA 1
ATOM 2507 C C . VAL A 1 319 ? 11.131 -10.713 -18.716 1.00 93.19 319 VAL A C 1
ATOM 2509 O O . VAL A 1 319 ? 11.994 -10.067 -18.127 1.00 93.19 319 VAL A O 1
ATOM 2512 N N . THR A 1 320 ? 11.011 -12.030 -18.621 1.00 93.44 320 THR A N 1
ATOM 2513 C CA . THR A 1 320 ? 11.939 -12.888 -17.888 1.00 93.44 320 THR A CA 1
ATOM 2514 C C . THR A 1 320 ? 12.657 -13.786 -18.878 1.00 93.44 320 THR A C 1
ATOM 2516 O O . THR A 1 320 ? 12.031 -14.449 -19.697 1.00 93.44 320 THR A O 1
ATOM 2519 N N . MET A 1 321 ? 13.976 -13.819 -18.793 1.00 93.31 321 MET A N 1
ATOM 2520 C CA . MET A 1 321 ? 14.840 -14.589 -19.673 1.00 93.31 321 MET A CA 1
ATOM 2521 C C . MET A 1 321 ? 15.700 -15.518 -18.822 1.00 93.31 321 MET A C 1
ATOM 2523 O O . MET A 1 321 ? 16.306 -15.080 -17.838 1.00 93.31 321 MET A O 1
ATOM 2527 N N . GLU A 1 322 ? 15.765 -16.797 -19.184 1.00 91.62 322 GLU A N 1
ATOM 2528 C CA . GLU A 1 322 ? 16.788 -17.681 -18.621 1.00 91.62 322 GLU A CA 1
ATOM 2529 C C . GLU A 1 322 ? 18.168 -17.240 -19.116 1.00 91.62 322 GLU A C 1
ATOM 2531 O O . GLU A 1 322 ? 18.353 -16.960 -20.297 1.00 91.62 322 GLU A O 1
ATOM 2536 N N . MET A 1 323 ? 19.154 -17.164 -18.224 1.00 90.62 323 MET A N 1
ATOM 2537 C CA . MET A 1 323 ? 20.502 -16.807 -18.657 1.00 90.62 323 MET A CA 1
ATOM 2538 C C . MET A 1 323 ? 21.064 -17.878 -19.608 1.00 90.62 323 MET A C 1
ATOM 2540 O O . MET A 1 323 ? 20.952 -19.063 -19.282 1.00 90.62 323 MET A O 1
ATOM 2544 N N . PRO A 1 324 ? 21.696 -17.491 -20.737 1.00 90.00 324 PRO A N 1
ATOM 2545 C CA . PRO A 1 324 ? 22.283 -18.444 -21.674 1.00 90.00 324 PRO A CA 1
ATOM 2546 C C . PRO A 1 324 ? 23.257 -19.394 -20.972 1.00 90.00 324 PRO A C 1
ATOM 2548 O O . PRO A 1 324 ? 24.104 -18.963 -20.185 1.00 90.00 324 PRO A O 1
ATOM 2551 N N . LYS A 1 325 ? 23.141 -20.689 -21.267 1.00 87.62 325 LYS A N 1
ATOM 2552 C CA . LYS A 1 325 ? 24.016 -21.745 -20.738 1.00 87.62 325 LYS A CA 1
ATOM 2553 C C . LYS A 1 325 ? 24.842 -22.341 -21.862 1.00 87.62 325 LYS A C 1
ATOM 2555 O O . LYS A 1 325 ? 24.443 -22.279 -23.019 1.00 87.62 325 LYS A O 1
ATOM 2560 N N . LEU A 1 326 ? 25.986 -22.914 -21.513 1.00 90.56 326 LEU A N 1
ATOM 2561 C CA . LEU A 1 326 ? 26.769 -23.696 -22.460 1.00 90.56 326 LEU A CA 1
ATOM 2562 C C . LEU A 1 326 ? 26.207 -25.117 -22.537 1.00 90.56 326 LEU A C 1
ATOM 2564 O O . LEU A 1 326 ? 25.880 -25.711 -21.509 1.00 90.56 326 LEU A O 1
ATOM 2568 N N . ASN A 1 327 ? 26.117 -25.641 -23.752 1.00 87.62 327 ASN A N 1
ATOM 2569 C CA . ASN A 1 327 ? 25.956 -27.064 -24.011 1.00 87.62 327 ASN A CA 1
ATOM 2570 C C . ASN A 1 327 ? 27.297 -27.787 -23.774 1.00 87.62 327 ASN A C 1
ATOM 2572 O O . ASN A 1 327 ? 28.350 -27.150 -23.680 1.00 87.62 327 ASN A O 1
ATOM 2576 N N . ASP A 1 328 ? 27.276 -29.121 -23.726 1.00 90.75 328 ASP A N 1
ATOM 2577 C CA . ASP A 1 328 ? 28.479 -29.941 -23.495 1.00 90.75 328 ASP A CA 1
ATOM 2578 C C . ASP A 1 328 ? 29.569 -29.743 -24.568 1.00 90.75 328 ASP A C 1
ATOM 2580 O O . ASP A 1 328 ? 30.753 -29.952 -24.306 1.00 90.75 328 ASP A O 1
ATOM 2584 N N . ASP A 1 329 ? 29.185 -29.309 -25.770 1.00 92.44 329 ASP A N 1
ATOM 2585 C CA . ASP A 1 329 ? 30.086 -29.004 -26.887 1.00 92.44 329 ASP A CA 1
ATOM 2586 C C . ASP A 1 329 ? 30.643 -27.564 -26.864 1.00 92.44 329 ASP A C 1
ATOM 2588 O O . ASP A 1 329 ? 31.389 -27.172 -27.762 1.00 92.44 329 ASP A O 1
ATOM 2592 N N . GLY A 1 330 ? 30.293 -26.766 -25.848 1.00 89.88 330 GLY A N 1
ATOM 2593 C CA . GLY A 1 330 ? 30.699 -25.367 -25.715 1.00 89.88 330 GLY A CA 1
ATOM 2594 C C . GLY A 1 330 ? 29.893 -24.377 -26.564 1.00 89.88 330 GLY A C 1
ATOM 2595 O O . GLY A 1 330 ? 30.212 -23.187 -26.563 1.00 89.88 330 GLY A O 1
ATOM 2596 N N . SER A 1 331 ? 28.852 -24.822 -27.275 1.00 91.38 331 SER A N 1
ATOM 2597 C CA . SER A 1 331 ? 27.887 -23.929 -27.926 1.00 91.38 331 SER A CA 1
ATOM 2598 C C . SER A 1 331 ? 26.913 -23.315 -26.911 1.00 91.38 331 SER A C 1
ATOM 2600 O O . SER A 1 331 ? 26.778 -23.797 -25.787 1.00 91.38 331 SER A O 1
ATOM 2602 N N . HIS A 1 332 ? 26.228 -22.231 -27.287 1.00 87.69 332 HIS A N 1
ATOM 2603 C CA . HIS A 1 332 ? 25.186 -21.635 -26.446 1.00 87.69 332 HIS A CA 1
ATOM 2604 C C . HIS A 1 332 ? 23.881 -22.420 -26.607 1.00 87.69 332 HIS A C 1
ATOM 2606 O O . HIS A 1 332 ? 23.418 -22.632 -27.726 1.00 87.69 332 HIS A O 1
ATOM 2612 N N . GLY A 1 333 ? 23.293 -22.834 -25.489 1.00 81.81 333 GLY A N 1
ATOM 2613 C CA . GLY A 1 333 ? 21.960 -23.417 -25.441 1.00 81.81 333 GLY A CA 1
ATOM 2614 C C . GLY A 1 333 ? 20.866 -22.389 -25.728 1.00 81.81 333 GLY A C 1
ATOM 2615 O O . GLY A 1 333 ? 21.090 -21.176 -25.677 1.00 81.81 333 GLY A O 1
ATOM 2616 N N . ASP A 1 334 ? 19.669 -22.897 -26.009 1.00 81.56 334 ASP A N 1
ATOM 2617 C CA . ASP A 1 334 ? 18.496 -22.071 -26.284 1.00 81.56 334 ASP A CA 1
ATOM 2618 C C . ASP A 1 334 ? 18.104 -21.198 -25.085 1.00 81.56 334 ASP A C 1
ATOM 2620 O O . ASP A 1 334 ? 18.259 -21.577 -23.921 1.00 81.56 334 ASP A O 1
ATOM 2624 N N . VAL A 1 335 ? 17.538 -20.029 -25.390 1.00 83.50 335 VAL A N 1
ATOM 2625 C CA . VAL A 1 335 ? 17.074 -19.057 -24.398 1.00 83.50 335 VAL A CA 1
ATOM 2626 C C . VAL A 1 335 ? 15.553 -18.976 -24.425 1.00 83.50 335 VAL A C 1
ATOM 2628 O O . VAL A 1 335 ? 14.944 -18.538 -25.404 1.00 83.50 335 VAL A O 1
ATOM 2631 N N . GLU A 1 336 ? 14.925 -19.362 -23.319 1.00 83.75 336 GLU A N 1
ATOM 2632 C CA . GLU A 1 336 ? 13.483 -19.224 -23.140 1.00 83.75 336 GLU A CA 1
ATOM 2633 C C . GLU A 1 336 ? 13.136 -17.829 -22.607 1.00 83.75 336 GLU A C 1
ATOM 2635 O O . GLU A 1 336 ? 13.781 -17.318 -21.686 1.00 83.75 336 GLU A O 1
ATOM 2640 N N . HIS A 1 337 ? 12.095 -17.235 -23.192 1.00 87.81 337 HIS A N 1
ATOM 2641 C CA . HIS A 1 337 ? 11.575 -15.927 -22.815 1.00 87.81 337 HIS A CA 1
ATOM 2642 C C . HIS A 1 337 ? 10.141 -16.070 -22.306 1.00 87.81 337 HIS A C 1
ATOM 2644 O O . HIS A 1 337 ? 9.271 -16.598 -22.997 1.00 87.81 337 HIS A O 1
ATOM 2650 N N . ASP A 1 338 ? 9.902 -15.546 -21.112 1.00 89.75 338 ASP A N 1
ATOM 2651 C CA . ASP A 1 338 ? 8.598 -15.420 -20.482 1.00 89.75 338 ASP A CA 1
ATOM 2652 C C . ASP A 1 338 ? 8.131 -13.971 -20.554 1.00 89.75 338 ASP A C 1
ATOM 2654 O O . ASP A 1 338 ? 8.855 -13.054 -20.168 1.00 89.75 338 ASP A O 1
ATOM 2658 N N . PHE A 1 339 ? 6.887 -13.774 -20.981 1.00 90.12 339 PHE A N 1
ATOM 2659 C CA . PHE A 1 339 ? 6.249 -12.465 -21.021 1.00 90.12 339 PHE A CA 1
ATOM 2660 C C . PHE A 1 339 ? 5.077 -12.442 -20.042 1.00 90.12 339 PHE A C 1
ATOM 2662 O O . PHE A 1 339 ? 4.142 -13.237 -20.155 1.00 90.12 339 PHE A O 1
ATOM 2669 N N . ILE A 1 340 ? 5.113 -11.513 -19.088 1.00 90.50 340 ILE A N 1
ATOM 2670 C CA . ILE A 1 340 ? 3.968 -11.171 -18.244 1.00 90.50 340 ILE A CA 1
ATOM 2671 C C . ILE A 1 340 ? 3.307 -9.944 -18.855 1.00 90.50 340 ILE A C 1
ATOM 2673 O O . ILE A 1 340 ? 3.912 -8.873 -18.939 1.00 90.50 340 ILE A O 1
ATOM 2677 N N . MET A 1 341 ? 2.058 -10.113 -19.275 1.00 89.31 341 MET A N 1
ATOM 2678 C CA . MET A 1 341 ? 1.265 -9.061 -19.900 1.00 89.31 341 MET A CA 1
ATOM 2679 C C . MET A 1 341 ? 0.439 -8.317 -18.847 1.00 89.31 341 MET A C 1
ATOM 2681 O O . MET A 1 341 ? -0.085 -8.926 -17.914 1.00 89.31 341 MET A O 1
ATOM 2685 N N . ASN A 1 342 ? 0.282 -7.006 -19.014 1.00 86.00 342 ASN A N 1
ATOM 2686 C CA . ASN A 1 342 ? -0.704 -6.225 -18.282 1.00 86.00 342 ASN A CA 1
ATOM 2687 C C . ASN A 1 342 ? -2.110 -6.667 -18.701 1.00 86.00 342 ASN A C 1
ATOM 2689 O O . ASN A 1 342 ? -2.444 -6.697 -19.885 1.00 86.00 342 ASN A O 1
ATOM 2693 N N . HIS A 1 343 ? -2.945 -7.000 -17.720 1.00 82.19 343 HIS A N 1
ATOM 2694 C CA . HIS A 1 343 ? -4.347 -7.319 -17.954 1.00 82.19 343 HIS A CA 1
ATOM 2695 C C . HIS A 1 343 ? -5.193 -6.045 -17.878 1.00 82.19 343 HIS A C 1
ATOM 2697 O O . HIS A 1 343 ? -5.207 -5.372 -16.848 1.00 82.19 343 HIS A O 1
ATOM 2703 N N . MET A 1 344 ? -5.949 -5.758 -18.938 1.00 80.31 344 MET A N 1
ATOM 2704 C CA . MET A 1 344 ? -6.988 -4.730 -18.938 1.00 80.31 344 MET A CA 1
ATOM 2705 C C . MET A 1 344 ? -8.360 -5.408 -19.046 1.00 80.31 344 MET A C 1
ATOM 2707 O O . MET A 1 344 ? -8.584 -6.149 -20.010 1.00 80.31 344 MET A O 1
ATOM 2711 N N . PRO A 1 345 ? -9.277 -5.194 -18.084 1.00 82.81 345 PRO A N 1
ATOM 2712 C CA . PRO A 1 345 ? -10.621 -5.751 -18.163 1.00 82.81 345 PRO A CA 1
ATOM 2713 C C . PRO A 1 345 ? -11.337 -5.299 -19.443 1.00 82.81 345 PRO A C 1
ATOM 2715 O O . PRO A 1 345 ? -11.296 -4.127 -19.819 1.00 82.81 345 PRO A O 1
ATOM 2718 N N . LYS A 1 346 ? -12.000 -6.238 -20.126 1.00 78.44 346 LYS A N 1
ATOM 2719 C CA . LYS A 1 346 ? -12.779 -5.931 -21.334 1.00 78.44 346 LYS A CA 1
ATOM 2720 C C . LYS A 1 346 ? -13.963 -5.033 -20.980 1.00 78.44 346 LYS A C 1
ATOM 2722 O O . LYS A 1 346 ? -14.689 -5.337 -20.042 1.00 78.44 346 LYS A O 1
ATOM 2727 N N . GLY A 1 347 ? -14.180 -3.983 -21.772 1.00 77.12 347 GLY A N 1
ATOM 2728 C CA . GLY A 1 347 ? -15.307 -3.063 -21.589 1.00 77.12 347 GLY A CA 1
ATOM 2729 C C . GLY A 1 347 ? -15.173 -2.127 -20.386 1.00 77.12 347 GLY A C 1
ATOM 2730 O O . GLY A 1 347 ? -16.167 -1.535 -19.991 1.00 77.12 347 GLY A O 1
ATOM 2731 N N . LEU A 1 348 ? -13.976 -2.000 -19.797 1.00 81.06 348 LEU A N 1
ATOM 2732 C CA . LEU A 1 348 ? -13.740 -1.045 -18.719 1.00 81.06 348 LEU A CA 1
ATOM 2733 C C . LEU A 1 348 ? -13.861 0.389 -19.248 1.00 81.06 348 LEU A C 1
ATOM 2735 O O . LEU A 1 348 ? -13.018 0.847 -20.023 1.00 81.06 348 LEU A O 1
ATOM 2739 N N . GLU A 1 349 ? -14.884 1.099 -18.786 1.00 80.44 349 GLU A N 1
ATOM 2740 C CA . GLU A 1 349 ? -15.036 2.532 -19.005 1.00 80.44 349 GLU A CA 1
ATOM 2741 C C . GLU A 1 349 ? -14.437 3.280 -17.818 1.00 80.44 349 GLU A C 1
ATOM 2743 O O . GLU A 1 349 ? -14.899 3.166 -16.686 1.00 80.44 349 GLU A O 1
ATOM 2748 N N . LEU A 1 350 ? -13.368 4.032 -18.076 1.00 78.94 350 LEU A N 1
ATOM 2749 C CA . LEU A 1 350 ? -12.744 4.859 -17.051 1.00 78.94 350 LEU A CA 1
ATOM 2750 C C . LEU A 1 350 ? -13.403 6.240 -17.042 1.00 78.94 350 LEU A C 1
ATOM 2752 O O . LEU A 1 350 ? -13.500 6.858 -18.109 1.00 78.94 350 LEU A O 1
ATOM 2756 N N . PRO A 1 351 ? -13.815 6.747 -15.870 1.00 72.75 351 PRO A N 1
ATOM 2757 C CA . PRO A 1 351 ? -14.518 8.016 -15.775 1.00 72.75 351 PRO A CA 1
ATOM 2758 C C . PRO A 1 351 ? -13.637 9.172 -16.260 1.00 72.75 351 PRO A C 1
ATOM 2760 O O . PRO A 1 351 ? -12.475 9.316 -15.870 1.00 72.75 351 PRO A O 1
ATOM 2763 N N . ALA A 1 352 ? -14.195 10.006 -17.137 1.00 68.25 352 ALA A N 1
ATOM 2764 C CA . ALA A 1 352 ? -13.512 11.184 -17.652 1.00 68.25 352 ALA A CA 1
ATOM 2765 C C . ALA A 1 352 ? -13.469 12.290 -16.585 1.00 68.25 352 ALA A C 1
ATOM 2767 O O . ALA A 1 352 ? -14.489 12.621 -15.987 1.00 68.25 352 ALA A O 1
ATOM 2768 N N . GLY A 1 353 ? -12.294 12.888 -16.369 1.00 69.19 353 GLY A N 1
ATOM 2769 C CA . GLY A 1 353 ? -12.120 14.020 -15.450 1.00 69.19 353 GLY A CA 1
ATOM 2770 C C . GLY A 1 353 ? -11.970 13.656 -13.969 1.00 69.19 353 GLY A C 1
ATOM 2771 O O . GLY A 1 353 ? -11.753 14.555 -13.160 1.00 69.19 353 GLY A O 1
ATOM 2772 N N . GLU A 1 354 ? -12.030 12.373 -13.600 1.00 74.50 354 GLU A N 1
ATOM 2773 C CA . GLU A 1 354 ? -11.674 11.939 -12.245 1.00 74.50 354 GLU A CA 1
ATOM 2774 C C . GLU A 1 354 ? -10.156 11.937 -12.038 1.00 74.50 354 GLU A C 1
ATOM 2776 O O . GLU A 1 354 ? -9.379 11.627 -12.941 1.00 74.50 354 GLU A O 1
ATOM 2781 N N . HIS A 1 355 ? -9.727 12.271 -10.820 1.00 79.38 355 HIS A N 1
ATOM 2782 C CA . HIS A 1 355 ? -8.327 12.186 -10.420 1.00 79.38 355 HIS A CA 1
ATOM 2783 C C . HIS A 1 355 ? -8.077 10.843 -9.708 1.00 79.38 355 HIS A C 1
ATOM 2785 O O . HIS A 1 355 ? -8.847 10.502 -8.805 1.00 79.38 355 HIS A O 1
ATOM 2791 N N . PRO A 1 356 ? -6.974 10.112 -9.987 1.00 74.75 356 PRO A N 1
ATOM 2792 C CA . PRO A 1 356 ? -6.658 8.791 -9.399 1.00 74.75 356 PRO A CA 1
ATOM 2793 C C . PRO A 1 356 ? -6.383 8.804 -7.880 1.00 74.75 356 PRO A C 1
ATOM 2795 O O . PRO A 1 356 ? -5.899 7.837 -7.301 1.00 74.75 356 PRO A O 1
ATOM 2798 N N . ALA A 1 357 ? -6.690 9.916 -7.219 1.00 75.75 357 ALA A N 1
ATOM 2799 C CA . ALA A 1 357 ? -6.567 10.122 -5.790 1.00 75.75 357 ALA A CA 1
ATOM 2800 C C . ALA A 1 357 ? -7.646 11.103 -5.307 1.00 75.75 357 ALA A C 1
ATOM 2802 O O . ALA A 1 357 ? -7.366 11.959 -4.469 1.00 75.75 357 ALA A O 1
ATOM 2803 N N . ASP A 1 358 ? -8.869 11.025 -5.822 1.00 86.38 358 ASP A N 1
ATOM 2804 C CA . ASP A 1 358 ? -10.002 11.765 -5.268 1.00 86.38 358 ASP A CA 1
ATOM 2805 C C . ASP A 1 358 ? -10.854 10.850 -4.380 1.00 86.38 358 ASP A C 1
ATOM 2807 O O . ASP A 1 358 ? -11.575 9.978 -4.857 1.00 86.38 358 ASP A O 1
ATOM 2811 N N . THR A 1 359 ? -10.733 11.024 -3.063 1.00 92.88 359 THR A N 1
ATOM 2812 C CA . THR A 1 359 ? -11.457 10.215 -2.071 1.00 92.88 359 THR A CA 1
ATOM 2813 C C . THR A 1 359 ? -12.049 11.146 -1.009 1.00 92.88 359 THR A C 1
ATOM 2815 O O . THR A 1 359 ? -11.339 11.520 -0.055 1.00 92.88 359 THR A O 1
ATOM 2818 N N . PRO A 1 360 ? -13.316 11.563 -1.162 1.00 94.06 360 PRO A N 1
ATOM 2819 C CA . PRO A 1 360 ? -13.980 12.456 -0.223 1.00 94.06 360 PRO A CA 1
ATOM 2820 C C . PRO A 1 360 ? -13.860 11.973 1.224 1.00 94.06 360 PRO A C 1
ATOM 2822 O O . PRO A 1 360 ? -13.900 10.775 1.512 1.00 94.06 360 PRO A O 1
ATOM 2825 N N . ARG A 1 361 ? -13.670 12.916 2.151 1.00 96.69 361 ARG A N 1
ATOM 2826 C CA . ARG A 1 361 ? -13.571 12.626 3.585 1.00 96.69 361 ARG A CA 1
ATOM 2827 C C . ARG A 1 361 ? -14.962 12.645 4.205 1.00 96.69 361 ARG A C 1
ATOM 2829 O O . ARG A 1 361 ? -15.691 13.616 4.033 1.00 96.69 361 ARG A O 1
ATOM 2836 N N . ILE A 1 362 ? -15.294 11.611 4.967 1.00 97.38 362 ILE A N 1
ATOM 2837 C CA . ILE A 1 362 ? -16.589 11.469 5.634 1.00 97.38 362 ILE A CA 1
ATOM 2838 C C . ILE A 1 362 ? -16.356 11.421 7.137 1.00 97.38 362 ILE A C 1
ATOM 2840 O O . ILE A 1 362 ? -15.473 10.712 7.626 1.00 97.38 362 ILE A O 1
ATOM 2844 N N . ASN A 1 363 ? -17.135 12.208 7.876 1.00 97.69 363 ASN A N 1
ATOM 2845 C CA . ASN A 1 363 ? -17.044 12.256 9.330 1.00 97.69 363 ASN A CA 1
ATOM 2846 C C . ASN A 1 363 ? -17.462 10.912 9.932 1.00 97.69 363 ASN A C 1
ATOM 2848 O O . ASN A 1 363 ? -18.523 10.385 9.605 1.00 97.69 363 ASN A O 1
ATOM 2852 N N . LEU A 1 364 ? -16.642 10.401 10.848 1.00 96.75 364 LEU A N 1
ATOM 2853 C CA . LEU A 1 364 ? -16.886 9.169 11.586 1.00 96.75 364 LEU A CA 1
ATOM 2854 C C . LEU A 1 364 ? -17.116 9.514 13.068 1.00 96.75 364 LEU A C 1
ATOM 2856 O O . LEU A 1 364 ? -16.158 9.561 13.851 1.00 96.75 364 LEU A O 1
ATOM 2860 N N . PRO A 1 365 ? -18.361 9.802 13.481 1.00 94.06 365 PRO A N 1
ATOM 2861 C CA . PRO A 1 365 ? -18.654 10.133 14.867 1.00 94.06 365 PRO A CA 1
ATOM 2862 C C . PRO A 1 365 ? -18.509 8.903 15.773 1.00 94.06 365 PRO A C 1
ATOM 2864 O O . PRO A 1 365 ? -18.763 7.764 15.365 1.00 94.06 365 PRO A O 1
ATOM 2867 N N . ALA A 1 366 ? -18.120 9.139 17.027 1.00 90.19 366 ALA A N 1
ATOM 2868 C CA . ALA A 1 366 ? -18.171 8.132 18.081 1.00 90.19 366 ALA A CA 1
ATOM 2869 C C . ALA A 1 366 ? -19.617 7.673 18.328 1.00 90.19 366 ALA A C 1
ATOM 2871 O O . ALA A 1 366 ? -20.519 8.500 18.476 1.00 90.19 366 ALA A O 1
ATOM 2872 N N . ARG A 1 367 ? -19.843 6.357 18.406 1.00 87.38 367 ARG A N 1
ATOM 2873 C CA . ARG A 1 367 ? -21.156 5.805 18.767 1.00 87.38 367 ARG A CA 1
ATOM 2874 C C . ARG A 1 367 ? -21.294 5.742 20.279 1.00 87.38 367 ARG A C 1
ATOM 2876 O O . ARG A 1 367 ? -20.303 5.622 20.994 1.00 87.38 367 ARG A O 1
ATOM 2883 N N . GLN A 1 368 ? -22.529 5.715 20.773 1.00 81.56 368 GLN A N 1
ATOM 2884 C CA . GLN A 1 368 ? -22.786 5.530 22.205 1.00 81.56 368 GLN A CA 1
ATOM 2885 C C . GLN A 1 368 ? -22.142 4.240 22.742 1.00 81.56 368 GLN A C 1
ATOM 2887 O O . GLN A 1 368 ? -21.558 4.254 23.819 1.00 81.56 368 GLN A O 1
ATOM 2892 N N . ARG A 1 369 ? -22.161 3.153 21.954 1.00 82.12 369 ARG A N 1
ATOM 2893 C CA . ARG A 1 369 ? -21.503 1.882 22.305 1.00 82.12 369 ARG A CA 1
ATOM 2894 C C . ARG A 1 369 ? -19.971 1.938 22.318 1.00 82.12 369 ARG A C 1
ATOM 2896 O O . ARG A 1 369 ? -19.355 1.080 22.934 1.00 82.12 369 ARG A O 1
ATOM 2903 N N . ASP A 1 370 ? -19.374 2.930 21.657 1.00 80.31 370 ASP A N 1
ATOM 2904 C CA . ASP A 1 370 ? -17.921 3.127 21.618 1.00 80.31 370 ASP A CA 1
ATOM 2905 C C . ASP A 1 370 ? -17.444 4.078 22.744 1.00 80.31 370 ASP A C 1
ATOM 2907 O O . ASP A 1 370 ? -16.251 4.356 22.864 1.00 80.31 370 ASP A O 1
ATOM 2911 N N . GLN A 1 371 ? -18.348 4.630 23.569 1.00 67.44 371 GLN A N 1
ATOM 2912 C CA . GLN A 1 371 ? -17.977 5.604 24.600 1.00 67.44 371 GLN A CA 1
ATOM 2913 C C . GLN A 1 371 ? -17.063 4.987 25.674 1.00 67.44 371 GLN A C 1
ATOM 2915 O O . GLN A 1 371 ? -17.469 4.112 26.432 1.00 67.44 371 GLN A O 1
ATOM 2920 N N . ARG A 1 372 ? -15.828 5.513 25.735 1.00 61.97 372 ARG A N 1
ATOM 2921 C CA . ARG A 1 372 ? -14.786 5.349 26.772 1.00 61.97 372 ARG A CA 1
ATOM 2922 C C . ARG A 1 372 ? -14.769 3.989 27.479 1.00 61.97 372 ARG A C 1
ATOM 2924 O O . ARG A 1 372 ? -15.153 3.840 28.640 1.00 61.97 372 ARG A O 1
ATOM 2931 N N . VAL A 1 373 ? -14.187 3.027 26.779 1.00 64.06 373 VAL A N 1
ATOM 2932 C CA . VAL A 1 373 ? -13.854 1.697 27.284 1.00 64.06 373 VAL A CA 1
ATOM 2933 C C . VAL A 1 373 ? -12.559 1.782 28.119 1.00 64.06 373 VAL A C 1
ATOM 2935 O O . VAL A 1 373 ? -11.466 1.559 27.613 1.00 64.06 373 VAL A O 1
ATOM 2938 N N . PHE A 1 374 ? -12.653 2.197 29.387 1.00 68.38 374 PHE A N 1
ATOM 2939 C CA . PHE A 1 374 ? -11.492 2.288 30.291 1.00 68.38 374 PHE A CA 1
ATOM 2940 C C . PHE A 1 374 ? -11.002 0.918 30.765 1.00 68.38 374 PHE A C 1
ATOM 2942 O O . PHE A 1 374 ? -11.826 0.029 30.990 1.00 68.38 374 PHE A O 1
ATOM 2949 N N . SER A 1 375 ? -9.695 0.822 31.057 1.00 68.12 375 SER A N 1
ATOM 2950 C CA . SER A 1 375 ? -9.139 -0.256 31.886 1.00 68.12 375 SER A CA 1
ATOM 2951 C C . SER A 1 375 ? -9.929 -0.389 33.182 1.00 68.12 375 SER A C 1
ATOM 2953 O O . SER A 1 375 ? -10.000 0.549 33.979 1.00 68.12 375 SER A O 1
ATOM 2955 N N . THR A 1 376 ? -10.526 -1.563 33.406 1.00 69.25 376 THR A N 1
ATOM 2956 C CA . THR A 1 376 ? -11.163 -1.910 34.688 1.00 69.25 376 THR A CA 1
ATOM 2957 C C . THR A 1 376 ? -10.137 -2.321 35.750 1.00 69.25 376 THR A C 1
ATOM 2959 O O . THR A 1 376 ? -10.511 -2.690 36.863 1.00 69.25 376 THR A O 1
ATOM 2962 N N . SER A 1 377 ? -8.846 -2.316 35.408 1.00 69.38 377 SER A N 1
ATOM 2963 C CA . SER A 1 377 ? -7.755 -2.603 36.333 1.00 69.38 377 SER A CA 1
ATOM 2964 C C . SER A 1 377 ? -7.497 -1.423 37.266 1.00 69.38 377 SER A C 1
ATOM 2966 O O . SER A 1 377 ? -7.470 -0.276 36.838 1.00 69.38 377 SER A O 1
ATOM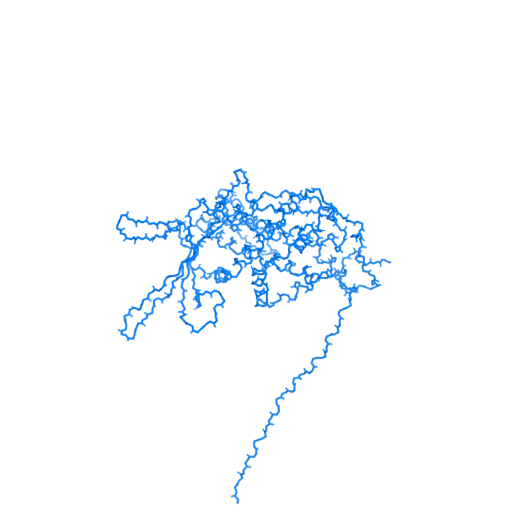 2968 N N . LYS A 1 378 ? -7.221 -1.724 38.541 1.00 73.56 378 LYS A N 1
ATOM 2969 C CA . LYS A 1 378 ? -6.766 -0.744 39.546 1.00 73.56 378 LYS A CA 1
ATOM 2970 C C . LYS A 1 378 ? -5.259 -0.455 39.477 1.00 73.56 378 LYS A C 1
ATOM 2972 O O . LYS A 1 378 ? -4.743 0.296 40.297 1.00 73.56 378 LYS A O 1
ATOM 2977 N N . ARG A 1 379 ? -4.534 -1.113 38.566 1.00 79.19 379 ARG A N 1
ATOM 2978 C CA . ARG A 1 379 ? -3.087 -0.953 38.365 1.00 79.19 379 ARG A CA 1
ATOM 2979 C C . ARG A 1 379 ? -2.769 -0.763 36.889 1.00 79.19 379 ARG A C 1
ATOM 2981 O O . ARG A 1 379 ? -3.418 -1.397 36.056 1.00 79.19 379 ARG A O 1
ATOM 2988 N N . ALA A 1 380 ? -1.714 -0.005 36.614 1.00 80.94 380 ALA A N 1
ATOM 2989 C CA . ALA A 1 380 ? -1.091 0.037 35.300 1.00 80.94 380 ALA A CA 1
ATOM 2990 C C . ALA A 1 380 ? -0.398 -1.284 34.978 1.00 80.94 380 ALA A C 1
ATOM 2992 O O . ALA A 1 380 ? 0.299 -1.849 35.826 1.00 80.94 380 ALA A O 1
ATOM 2993 N N . PHE A 1 381 ? -0.581 -1.759 33.749 1.00 86.56 381 PHE A N 1
ATOM 2994 C CA . PHE A 1 381 ? 0.177 -2.889 33.222 1.00 86.56 381 PHE A CA 1
ATOM 2995 C C . PHE A 1 381 ? 1.487 -2.445 32.565 1.00 86.56 381 PHE A C 1
ATOM 2997 O O . PHE A 1 381 ? 2.441 -3.223 32.570 1.00 86.56 381 PHE A O 1
ATOM 3004 N N . TYR A 1 382 ? 1.559 -1.210 32.052 1.00 87.88 382 TYR A N 1
ATOM 3005 C CA . TYR A 1 382 ? 2.718 -0.713 31.305 1.00 87.88 382 TYR A CA 1
ATOM 3006 C C . TYR A 1 382 ? 3.193 0.671 31.766 1.00 87.88 382 TYR A C 1
ATOM 3008 O O . TYR A 1 382 ? 2.382 1.497 32.188 1.00 87.88 382 TYR A O 1
ATOM 3016 N N . PRO A 1 383 ? 4.504 0.965 31.650 1.00 85.56 383 PRO A N 1
ATOM 3017 C CA . PRO A 1 383 ? 5.065 2.266 32.024 1.00 85.56 383 PRO A CA 1
ATOM 3018 C C . PRO A 1 383 ? 4.761 3.380 31.008 1.00 85.56 383 PRO A C 1
ATOM 3020 O O . PRO A 1 383 ? 5.018 4.545 31.291 1.00 85.56 383 PRO A O 1
ATOM 3023 N N . PHE A 1 384 ? 4.237 3.029 29.832 1.00 85.94 384 PHE A N 1
ATOM 3024 C CA . PHE A 1 384 ? 3.924 3.945 28.732 1.00 85.94 384 PHE A CA 1
ATOM 3025 C C . PHE A 1 384 ? 2.410 4.160 28.542 1.00 85.94 384 PHE A C 1
ATOM 3027 O O . PHE A 1 384 ? 1.997 4.785 27.569 1.00 85.94 384 PHE A O 1
ATOM 3034 N N . SER A 1 385 ? 1.567 3.633 29.441 1.00 80.62 385 SER A N 1
ATOM 3035 C CA . SER A 1 385 ? 0.110 3.767 29.331 1.00 80.62 385 SER A CA 1
ATOM 3036 C C . SER A 1 385 ? -0.312 5.248 29.414 1.00 80.62 385 SER A C 1
ATOM 3038 O O . SER A 1 385 ? 0.066 5.933 30.372 1.00 80.62 385 SER A O 1
ATOM 3040 N N . PRO A 1 386 ? -1.127 5.765 28.473 1.00 78.94 386 PRO A N 1
ATOM 3041 C CA . PRO A 1 386 ? -1.517 7.171 28.450 1.00 78.94 386 PRO A CA 1
ATOM 3042 C C . PRO A 1 386 ? -2.321 7.567 29.686 1.00 78.94 386 PRO A C 1
ATOM 3044 O O . PRO A 1 386 ? -3.112 6.775 30.218 1.00 78.94 386 PRO A O 1
ATOM 3047 N N . LYS A 1 387 ? -2.188 8.827 30.120 1.00 73.44 387 LYS A N 1
ATOM 3048 C CA . LYS A 1 387 ? -3.009 9.376 31.212 1.00 73.44 387 LYS A CA 1
ATOM 3049 C C . LYS A 1 387 ? -4.494 9.294 30.836 1.00 73.44 387 LYS A C 1
ATOM 3051 O O . LYS A 1 387 ? -4.901 9.789 29.790 1.00 73.44 387 LYS A O 1
ATOM 3056 N N . GLY A 1 388 ? -5.303 8.690 31.708 1.00 68.75 388 GLY A N 1
ATOM 3057 C CA . GLY A 1 388 ? -6.742 8.499 31.485 1.00 68.75 388 GLY A CA 1
ATOM 3058 C C . GLY A 1 388 ? -7.130 7.196 30.773 1.00 68.75 388 GLY A C 1
ATOM 3059 O O . GLY A 1 388 ? -8.303 7.021 30.466 1.00 68.75 388 GLY A O 1
ATOM 3060 N N . SER A 1 389 ? -6.190 6.273 30.537 1.00 73.12 389 SER A N 1
ATOM 3061 C CA . SER A 1 389 ? -6.484 4.904 30.061 1.00 73.12 389 SER A CA 1
ATOM 3062 C C . SER A 1 389 ? -7.088 3.992 31.146 1.00 73.12 389 SER A C 1
ATOM 3064 O O . SER A 1 389 ? -7.685 2.959 30.837 1.00 73.12 389 SER A O 1
ATOM 3066 N N . GLN A 1 390 ? -6.980 4.388 32.418 1.00 69.19 390 GLN A N 1
ATOM 3067 C CA . GLN A 1 390 ? -7.509 3.676 33.583 1.00 69.19 390 GLN A CA 1
ATOM 3068 C C . GLN A 1 390 ? -8.712 4.391 34.183 1.00 69.19 390 GLN A C 1
ATOM 3070 O O . GLN A 1 390 ? -8.815 5.620 34.133 1.00 69.19 390 GLN A O 1
ATOM 3075 N N . ARG A 1 391 ? -9.614 3.608 34.778 1.00 63.50 391 ARG A N 1
ATOM 3076 C CA . ARG A 1 391 ? -10.686 4.143 35.615 1.00 63.50 391 ARG A CA 1
ATOM 3077 C C . ARG A 1 391 ? -10.079 4.615 36.944 1.00 63.50 391 ARG A C 1
ATOM 3079 O O . ARG A 1 391 ? -9.385 3.834 37.590 1.00 63.50 391 ARG A O 1
ATOM 3086 N N . ALA A 1 392 ? -10.310 5.885 37.288 1.00 54.75 392 ALA A N 1
ATOM 3087 C CA . ALA A 1 392 ? -9.901 6.474 38.567 1.00 54.75 392 ALA A CA 1
ATOM 3088 C C . ALA A 1 392 ? -10.537 5.752 39.762 1.00 54.75 392 ALA A C 1
ATOM 3090 O O . ALA A 1 392 ? -11.707 5.311 39.623 1.00 54.75 392 ALA A O 1
#

Foldseek 3Di:
DDDDDDDDDDDDDDDPPPDPDDDDDLLQQLLLLLLVLPDAPLVVLVVLLVVLVVLVDDQVSCAVVQQDWDADPNDIDHRDGRDDNVVSVVVLLLVLLQSLLVLLLVLLQQLQLCVVVVSHSVVSSVVPPPPVVSLVVLVVCLVVPDDLQSLCCQQQNHNACVRLVWPDDRVLSVQLSLLVSLLNNVSSCCNQFCVQVNVCSVVVNLVDFDAQADWDWDDPDPVDIDTQAGGTWGKHKDFDQTGPDPDPDATIKIKTFDRLSQLSSLSSLVSSLSSQSSSQSSCCQSFVDKGKHWSRGNLLSCCSQPVSCVVRSNFWGMKMKRDWDADPVRDTDDIDIDTDTDDDDPPDDRDPPDDSNDIDIIIRHRDPNSPGPASPDPDNPDPSRDPSSHDD

pLDDT: mean 86.78, std 14.01, range [31.41, 98.62]

Sequence (392 aa):
MAHKKQKTKRSGPAKSHASPSRPLAWQQFQELNFSFYEERPSEFLHMRIEVLSLMLCNEQQLASAYAADRIVAGIQIGGTTPPDNEMRSRYVRTEAVVIFHHAAEMILRLFYAHVDYPDCPWLGMASLVSFAEFKEKVAKSLSDGFDRSKLAEVFLGGSSPRDACIAMSDEDFEDAIDGVNLLLGHCGHRLLSQSFLYNSIKHGLSTIALDEATEIAVERDRSRRAVGHKGPMFAYMHRRRRPGDAGGGREWFISMTGATTPSDLALSILVARAVESLWDVARRRYTGKSGSIRHIRRSVVELAIYGLLRDSLNIVNTVTMEMPKLNDDGSHGDVEHDFIMNHMPKGLELPAGEHPADTPRINLPARQRDQRVFSTSKRAFYPFSPKGSQRA